Protein AF-0000000087553122 (afdb_homodimer)

Radius of gyration: 27.57 Å; Cα contacts (8 Å, |Δi|>4): 865; chains: 2; bounding box: 50×81×74 Å

Organism: NCBI:txid2305228

Sequence (628 aa):
MYGVQGKTFRRQYKKSLSGFKEWLQKPHAEDWILYPENCSCSLSLDEVALSQGELYTVLTSKKAKGRKGSIVAVIKGTQSETVIEQLLKIGKKLRKAVKEITLDMAGSMKLIAKRCFPDAIKVIDRFHVQKLAIEALQELRINYRWAAIELENRLLDEAKKNRTFIEIETFENADTRKQLLARSRYLLYKSRAKWTHSQIQRAEILFTEYPDLKKAYELSDELRKISNQKISKSIAMTKLAHWFREVETSGFKSFSILRKTIMNHYSDILNFFNRRSTNASAESFNAKIKNFRLQLRGV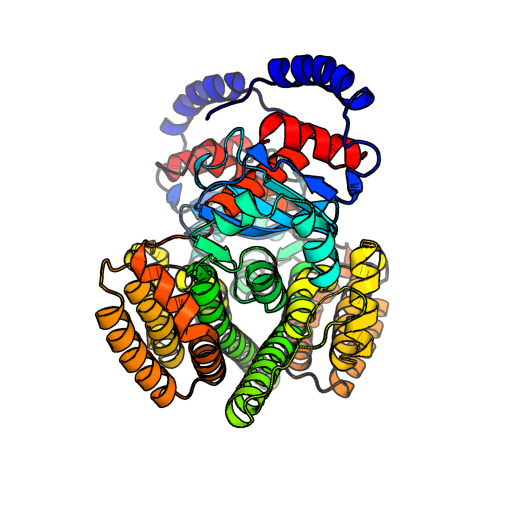KDKAFFIFRLAQLFAMYGVQGKTFRRQYKKSLSGFKEWLQKPHAEDWILYPENCSCSLSLDEVALSQGELYTVLTSKKAKGRKGSIVAVIKGTQSETVIEQLLKIGKKLRKAVKEITLDMAGSMKLIAKRCFPDAIKVIDRFHVQKLAIEALQELRINYRWAAIELENRLLDEAKKNRTFIEIETFENADTRKQLLARSRYLLYKSRAKWTHSQIQRAEILFTEYPDLKKAYELSDELRKISNQKISKSIAMTKLAHWFREVETSGFKSFSILRKTIMNHYSDILNFFNRRSTNASAESFNAKIKNFRLQLRGVKDKAFFIFRLAQLFA

Nearest PDB structures (foldseek):
  6xg8-assembly1_A  TM=5.349E-01  e=8.980E-03  Acetivibrio thermocellus ATCC 27405
  6xgx-assembly1_B  TM=2.534E-01  e=6.628E-03  Acetivibrio thermocellus ATCC 27405
  3d9p-assembly2_A  TM=2.919E-01  e=7.143E+00  Homo sapiens
  6xg8-assembly1_A  TM=5.349E-01  e=1.294E-02  Acetivibrio thermocellus ATCC 27405
  6xgx-assembly1_B  TM=2.533E-01  e=6.038E-03  Acetivibrio thermocellus ATCC 27405

Structure (mmCIF, N/CA/C/O backbone):
data_AF-0000000087553122-model_v1
#
loop_
_entity.id
_entity.type
_entity.pdbx_description
1 polymer 'DDE transposase'
#
loop_
_atom_site.group_PDB
_atom_site.id
_atom_site.type_symbol
_atom_site.label_atom_id
_atom_site.label_alt_id
_atom_site.label_comp_id
_atom_site.label_asym_id
_atom_site.label_entity_id
_atom_site.label_seq_id
_atom_site.pdbx_PDB_ins_code
_atom_site.Cartn_x
_atom_site.Cartn_y
_atom_site.Cartn_z
_atom_site.occupancy
_atom_site.B_iso_or_equiv
_atom_site.auth_seq_id
_atom_site.auth_comp_id
_atom_site.auth_asym_id
_atom_site.auth_atom_id
_atom_site.pdbx_PDB_model_num
ATOM 1 N N . MET A 1 1 ? -6.145 16 -21.859 1 23.69 1 MET A N 1
ATOM 2 C CA . MET A 1 1 ? -4.746 15.688 -22.141 1 23.69 1 MET A CA 1
ATOM 3 C C . MET A 1 1 ? -3.912 16.953 -22.266 1 23.69 1 MET A C 1
ATOM 5 O O . MET A 1 1 ? -3.799 17.516 -23.359 1 23.69 1 MET A O 1
ATOM 9 N N . TYR A 1 2 ? -3.988 17.859 -21.344 1 30.83 2 TYR A N 1
ATOM 10 C CA . TYR A 1 2 ? -3.295 19.125 -21.5 1 30.83 2 TYR A CA 1
ATOM 11 C C . TYR A 1 2 ? -1.789 18.922 -21.594 1 30.83 2 TYR A C 1
ATOM 13 O O . TYR A 1 2 ? -1.128 18.656 -20.594 1 30.83 2 TYR A O 1
ATOM 21 N N . GLY A 1 3 ? -1.332 18.312 -22.75 1 32.34 3 GLY A N 1
ATOM 22 C CA . GLY A 1 3 ? 0.014 18.062 -23.234 1 32.34 3 GLY A CA 1
ATOM 23 C C . GLY A 1 3 ? 0.891 19.312 -23.234 1 32.34 3 GLY A C 1
ATOM 24 O O . GLY A 1 3 ? 0.708 20.203 -24.062 1 32.34 3 GLY A O 1
ATOM 25 N N . VAL A 1 4 ? 1.287 19.859 -22.172 1 39.81 4 VAL A N 1
ATOM 26 C CA . VAL A 1 4 ? 2.318 20.859 -22.391 1 39.81 4 VAL A CA 1
ATOM 27 C C . VAL A 1 4 ? 3.395 20.312 -23.312 1 39.81 4 VAL A C 1
ATOM 29 O O . VAL A 1 4 ? 3.912 19.219 -23.109 1 39.81 4 VAL A O 1
ATOM 32 N N . GLN A 1 5 ? 3.506 20.688 -24.578 1 41.62 5 GLN A N 1
ATOM 33 C CA . GLN A 1 5 ? 4.375 20.328 -25.688 1 41.62 5 GLN A CA 1
ATOM 34 C C . GLN A 1 5 ? 5.844 20.344 -25.266 1 41.62 5 GLN A C 1
ATOM 36 O O . GLN A 1 5 ? 6.27 21.234 -24.531 1 41.62 5 GLN A O 1
ATOM 41 N N . GLY A 1 6 ? 6.57 19.375 -25.469 1 38.53 6 GLY A N 1
ATOM 42 C CA . GLY A 1 6 ? 7.996 19.188 -25.234 1 38.53 6 GLY A CA 1
ATOM 43 C C . GLY A 1 6 ? 8.82 20.406 -25.641 1 38.53 6 GLY A C 1
ATOM 44 O O . GLY A 1 6 ? 9.875 20.656 -25.047 1 38.53 6 GLY A O 1
ATOM 45 N N . LYS A 1 7 ? 8.469 20.984 -26.781 1 43.16 7 LYS A N 1
ATOM 46 C CA . LYS A 1 7 ? 9.164 22.156 -27.281 1 43.16 7 LYS A CA 1
ATOM 47 C C . LYS A 1 7 ? 8.984 23.344 -26.344 1 43.16 7 LYS A C 1
ATOM 49 O O . LYS A 1 7 ? 9.906 24.156 -26.172 1 43.16 7 LYS A O 1
ATOM 54 N N . THR A 1 8 ? 7.895 23.516 -25.891 1 43.78 8 THR A N 1
ATOM 55 C CA . THR A 1 8 ? 7.645 24.578 -24.922 1 43.78 8 THR A CA 1
ATOM 56 C C . THR A 1 8 ? 8.469 24.359 -23.656 1 43.78 8 THR A C 1
ATOM 58 O O . THR A 1 8 ? 8.844 25.328 -22.984 1 43.78 8 THR A O 1
ATOM 61 N N . PHE A 1 9 ? 8.758 23.109 -23.359 1 45.56 9 PHE A N 1
ATOM 62 C CA . PHE A 1 9 ? 9.586 22.797 -22.203 1 45.56 9 PHE A CA 1
ATOM 63 C C . PHE A 1 9 ? 11.039 23.156 -22.469 1 45.56 9 PHE A C 1
ATOM 65 O O . PHE A 1 9 ? 11.703 23.719 -21.594 1 45.56 9 PHE A O 1
ATOM 72 N N . ARG A 1 10 ? 11.492 22.828 -23.703 1 47.16 10 ARG A N 1
ATOM 73 C CA . ARG A 1 10 ? 12.867 23.156 -24.047 1 47.16 10 ARG A CA 1
ATOM 74 C C . ARG A 1 10 ? 13.062 24.672 -24.125 1 47.16 10 ARG A C 1
ATOM 76 O O . ARG A 1 10 ? 14.086 25.188 -23.688 1 47.16 10 ARG A O 1
ATOM 83 N N . ARG A 1 11 ? 12.25 25.328 -24.766 1 45.81 11 ARG A N 1
ATOM 84 C CA . ARG A 1 11 ? 12.328 26.781 -24.875 1 45.81 11 ARG A CA 1
ATOM 85 C C . ARG A 1 11 ? 12.203 27.438 -23.5 1 45.81 11 ARG A C 1
ATOM 87 O O . ARG A 1 11 ? 12.898 28.422 -23.219 1 45.81 11 ARG A O 1
ATOM 94 N N . GLN A 1 12 ? 11.367 26.875 -22.719 1 48.31 12 GLN A N 1
ATOM 95 C CA . GLN A 1 12 ? 11.234 27.344 -21.344 1 48.31 12 GLN A CA 1
ATOM 96 C C . GLN A 1 12 ? 12.477 26.984 -20.531 1 48.31 12 GLN A C 1
ATOM 98 O O . GLN A 1 12 ? 12.859 27.734 -19.625 1 48.31 12 GLN A O 1
ATOM 103 N N . TYR A 1 13 ? 13.055 25.906 -20.953 1 52.72 13 TYR A N 1
ATOM 104 C CA . TYR A 1 13 ? 14.305 25.531 -20.281 1 52.72 13 TYR A CA 1
ATOM 105 C C . TYR A 1 13 ? 15.367 26.609 -20.5 1 52.72 13 TYR A C 1
ATOM 107 O O . TYR A 1 13 ? 16.062 27 -19.562 1 52.72 13 TYR A O 1
ATOM 115 N N . LYS A 1 14 ? 15.469 27.062 -21.688 1 47.19 14 LYS A N 1
ATOM 116 C CA . LYS A 1 14 ? 16.5 28.047 -22 1 47.19 14 LYS A CA 1
ATOM 117 C C . LYS A 1 14 ? 16.219 29.375 -21.312 1 47.19 14 LYS A C 1
ATOM 119 O O . LYS A 1 14 ? 17.109 29.984 -20.734 1 47.19 14 LYS A O 1
ATOM 124 N N . LYS A 1 15 ? 15.07 29.875 -21.562 1 49.66 15 LYS A N 1
ATOM 125 C CA . LYS A 1 15 ? 14.68 31.125 -20.938 1 49.66 15 LYS A CA 1
ATOM 126 C C . LYS A 1 15 ? 14.742 31.016 -19.406 1 49.66 15 LYS A C 1
ATOM 128 O O . LYS A 1 15 ? 15.094 31.984 -18.719 1 49.66 15 LYS A O 1
ATOM 133 N N . SER A 1 16 ? 14.336 29.844 -18.891 1 56.38 16 SER A N 1
ATOM 134 C CA . SER A 1 16 ? 14.328 29.516 -17.453 1 56.38 16 SER A CA 1
ATOM 135 C C . SER A 1 16 ? 15.734 29.531 -16.875 1 56.38 16 SER A C 1
ATOM 137 O O . SER A 1 16 ? 15.945 29.938 -15.734 1 56.38 16 SER A O 1
ATOM 139 N N . LEU A 1 17 ? 16.641 29.141 -17.734 1 59.5 17 LEU A N 1
ATOM 140 C CA . LEU A 1 17 ? 18.031 29.188 -17.281 1 59.5 17 LEU A CA 1
ATOM 141 C C . LEU A 1 17 ? 18.453 30.625 -16.984 1 59.5 17 LEU A C 1
ATOM 143 O O . LEU A 1 17 ? 19.188 30.875 -16.016 1 59.5 17 LEU A O 1
ATOM 147 N N . SER A 1 18 ? 18 31.547 -17.781 1 62.12 18 SER A N 1
ATOM 148 C CA . SER A 1 18 ? 18.469 32.938 -17.625 1 62.12 18 SER A CA 1
ATOM 149 C C . SER A 1 18 ? 17.953 33.531 -16.328 1 62.12 18 SER A C 1
ATOM 151 O O . SER A 1 18 ? 18.703 34.188 -15.594 1 62.12 18 SER A O 1
ATOM 153 N N . GLY A 1 19 ? 16.797 33.281 -15.789 1 81.31 19 GLY A N 1
ATOM 154 C CA . GLY A 1 19 ? 16.266 33.906 -14.594 1 81.31 19 GLY A CA 1
ATOM 155 C C . GLY A 1 19 ? 16.766 33.281 -13.305 1 81.31 19 GLY A C 1
ATOM 156 O O . GLY A 1 19 ? 16.719 33.906 -12.242 1 81.31 19 GLY A O 1
ATOM 157 N N . PHE A 1 20 ? 17.422 32.219 -13.43 1 87.94 20 PHE A N 1
ATOM 158 C CA . PHE A 1 20 ? 17.891 31.5 -12.25 1 87.94 20 PHE A CA 1
ATOM 159 C C . PHE A 1 20 ? 19.094 32.188 -11.633 1 87.94 20 PHE A C 1
ATOM 161 O O . PHE A 1 20 ? 19.188 32.312 -10.406 1 87.94 20 PHE A O 1
ATOM 168 N N . LYS A 1 21 ? 19.891 32.719 -12.516 1 85.81 21 LYS A N 1
ATOM 169 C CA . LYS A 1 21 ? 21.109 33.344 -12.039 1 85.81 21 LYS A CA 1
ATOM 170 C C . LYS A 1 21 ? 20.797 34.656 -11.281 1 85.81 21 LYS A C 1
ATOM 172 O O . LYS A 1 21 ? 21.453 34.969 -10.297 1 85.81 21 LYS A O 1
ATOM 177 N N . GLU A 1 22 ? 19.75 35.281 -11.656 1 89 22 GLU A N 1
ATOM 178 C CA . GLU A 1 22 ? 19.406 36.594 -11.062 1 89 22 GLU A CA 1
ATOM 179 C C . GLU A 1 22 ? 18.281 36.438 -10.031 1 89 22 GLU A C 1
ATOM 181 O O . GLU A 1 22 ? 17.797 37.406 -9.484 1 89 22 GLU A O 1
ATOM 186 N N . TRP A 1 23 ? 18.047 35.188 -9.727 1 90.81 23 TRP A N 1
ATOM 187 C CA . TRP A 1 23 ? 16.938 34.938 -8.812 1 90.81 23 TRP A CA 1
ATOM 188 C C . TRP A 1 23 ? 17.281 35.375 -7.395 1 90.81 23 TRP A C 1
ATOM 190 O O . TRP A 1 23 ? 18.25 34.875 -6.809 1 90.81 23 TRP A O 1
ATOM 200 N N . LEU A 1 24 ? 16.531 36.344 -6.875 1 89.81 24 LEU A N 1
ATOM 201 C CA . LEU A 1 24 ? 16.812 36.969 -5.598 1 89.81 24 LEU A CA 1
ATOM 202 C C . LEU A 1 24 ? 16.875 35.969 -4.473 1 89.81 24 LEU A C 1
ATOM 204 O O . LEU A 1 24 ? 17.625 36.125 -3.514 1 89.81 24 LEU A O 1
ATOM 208 N N . GLN A 1 25 ? 16.141 34.844 -4.578 1 93.44 25 GLN A N 1
ATOM 209 C CA . GLN A 1 25 ? 16.047 33.906 -3.473 1 93.44 25 GLN A CA 1
ATOM 210 C C . GLN A 1 25 ? 17.031 32.75 -3.648 1 93.44 25 GLN A C 1
ATOM 212 O O . GLN A 1 25 ? 17.047 31.828 -2.85 1 93.44 25 GLN A O 1
ATOM 217 N N . LYS A 1 26 ? 17.875 32.781 -4.609 1 92.06 26 LYS A N 1
ATOM 218 C CA . LYS A 1 26 ? 18.781 31.703 -4.988 1 92.06 26 LYS A CA 1
ATOM 219 C C . LYS A 1 26 ? 19.672 31.297 -3.816 1 92.06 26 LYS A C 1
ATOM 221 O O . LYS A 1 26 ? 19.797 30.109 -3.518 1 92.06 26 LYS A O 1
ATOM 226 N N . PRO A 1 27 ? 20.188 32.25 -3.045 1 92.19 27 PRO A N 1
ATOM 227 C CA . PRO A 1 27 ? 21.156 31.875 -2.002 1 92.19 27 PRO A CA 1
ATOM 228 C C . PRO A 1 27 ? 20.531 30.984 -0.931 1 92.19 27 PRO A C 1
ATOM 230 O O . PRO A 1 27 ? 21.234 30.172 -0.313 1 92.19 27 PRO A O 1
ATOM 233 N N . HIS A 1 28 ? 19.219 31.141 -0.737 1 93.56 28 HIS A N 1
ATOM 234 C CA . HIS A 1 28 ? 18.594 30.375 0.333 1 93.56 28 HIS A CA 1
ATOM 235 C C . HIS A 1 28 ? 17.5 29.469 -0.209 1 93.56 28 HIS A C 1
ATOM 237 O O . HIS A 1 28 ? 16.688 28.922 0.558 1 93.56 28 HIS A O 1
ATOM 243 N N . ALA A 1 29 ? 17.469 29.281 -1.485 1 92.44 29 ALA A N 1
ATOM 244 C CA . ALA A 1 29 ? 16.359 28.609 -2.15 1 92.44 29 ALA A CA 1
ATOM 245 C C . ALA A 1 29 ? 16.266 27.141 -1.714 1 92.44 29 ALA A C 1
ATOM 247 O O . ALA A 1 29 ? 15.164 26.578 -1.643 1 92.44 29 ALA A O 1
ATOM 248 N N . GLU A 1 30 ? 17.328 26.578 -1.4 1 90.69 30 GLU A N 1
ATOM 249 C CA . GLU A 1 30 ? 17.328 25.188 -0.973 1 90.69 30 GLU A CA 1
ATOM 250 C C . GLU A 1 30 ? 16.703 25.031 0.415 1 90.69 30 GLU A C 1
ATOM 252 O O . GLU A 1 30 ? 16.188 23.969 0.757 1 90.69 30 GLU A O 1
ATOM 257 N N . ASP A 1 31 ? 16.734 26.125 1.114 1 94.62 31 ASP A N 1
ATOM 258 C CA . ASP A 1 31 ? 16.266 26.078 2.492 1 94.62 31 ASP A CA 1
ATOM 259 C C . ASP A 1 31 ? 14.836 26.609 2.598 1 94.62 31 ASP A C 1
ATOM 261 O O . ASP A 1 31 ? 13.984 26.016 3.256 1 94.62 31 ASP A O 1
ATOM 265 N N . TRP A 1 32 ? 14.703 27.766 1.961 1 96.44 32 TRP A N 1
ATOM 266 C CA . TRP A 1 32 ? 13.352 28.312 1.984 1 96.44 32 TRP A CA 1
ATOM 267 C C . TRP A 1 32 ? 13.156 29.312 0.853 1 96.44 32 TRP A C 1
ATOM 269 O O . TRP A 1 32 ? 14.109 29.953 0.401 1 96.44 32 TRP A O 1
ATOM 279 N N . ILE A 1 33 ? 11.945 29.438 0.37 1 96.31 33 ILE A N 1
ATOM 280 C CA . ILE A 1 33 ? 11.523 30.5 -0.518 1 96.31 33 ILE A CA 1
ATOM 281 C C . ILE A 1 33 ? 10.172 31.062 -0.054 1 96.31 33 ILE A C 1
ATOM 283 O O . ILE A 1 33 ? 9.352 30.328 0.501 1 96.31 33 ILE A O 1
ATOM 287 N N . LEU A 1 34 ? 9.984 32.375 -0.263 1 97.25 34 LEU A N 1
ATOM 288 C CA . LEU A 1 34 ? 8.773 33.062 0.17 1 97.25 34 LEU A CA 1
ATOM 289 C C . LEU A 1 34 ? 8.211 33.938 -0.95 1 97.25 34 LEU A C 1
ATOM 291 O O . LEU A 1 34 ? 8.961 34.594 -1.669 1 97.25 34 LEU A O 1
ATOM 295 N N . TYR A 1 35 ? 6.945 33.906 -1.071 1 96.69 35 TYR A N 1
ATOM 296 C CA . TYR A 1 35 ? 6.188 34.781 -1.941 1 96.69 35 TYR A CA 1
ATOM 297 C C . TYR A 1 35 ? 4.992 35.375 -1.205 1 96.69 35 TYR A C 1
ATOM 299 O O . TYR A 1 35 ? 3.844 35.031 -1.497 1 96.69 35 TYR A O 1
ATOM 307 N N . PRO A 1 36 ? 5.27 36.344 -0.375 1 96.75 36 PRO A N 1
ATOM 308 C CA . PRO A 1 36 ? 4.238 36.906 0.491 1 96.75 36 PRO A CA 1
ATOM 309 C C . PRO A 1 36 ? 3.082 37.531 -0.296 1 96.75 36 PRO A C 1
ATOM 311 O O . PRO A 1 36 ? 1.955 37.594 0.204 1 96.75 36 PRO A O 1
ATOM 314 N N . GLU A 1 37 ? 3.344 37.938 -1.473 1 94.75 3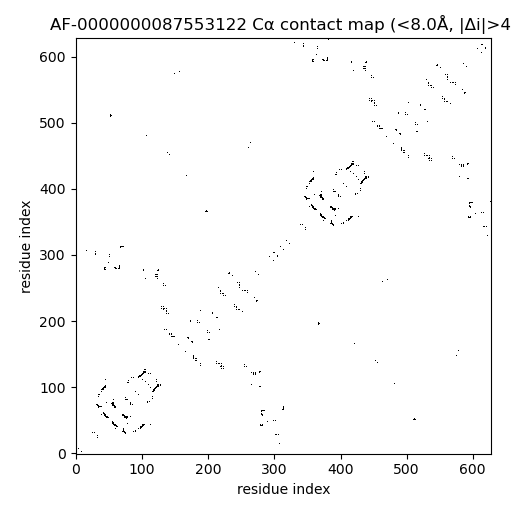7 GLU A N 1
ATOM 315 C CA . GLU A 1 37 ? 2.316 38.562 -2.297 1 94.75 37 GLU A CA 1
ATOM 316 C C . GLU A 1 37 ? 1.199 37.594 -2.633 1 94.75 37 GLU A C 1
ATOM 318 O O . GLU A 1 37 ? 0.096 38 -3.002 1 94.75 37 GLU A O 1
ATOM 323 N N . ASN A 1 38 ? 1.491 36.312 -2.49 1 95.5 38 ASN A N 1
ATOM 324 C CA . ASN A 1 38 ? 0.505 35.281 -2.814 1 95.5 38 ASN A CA 1
ATOM 325 C C . ASN A 1 38 ? -0.35 34.906 -1.603 1 95.5 38 ASN A C 1
ATOM 327 O O . ASN A 1 38 ? -1.275 34.125 -1.707 1 95.5 38 ASN A O 1
ATOM 331 N N . CYS A 1 39 ? -0.111 35.5 -0.518 1 95.88 39 CYS A N 1
ATOM 332 C CA . CYS A 1 39 ? -0.867 35.219 0.698 1 95.88 39 CYS A CA 1
ATOM 333 C C . CYS A 1 39 ? -2.316 35.656 0.556 1 95.88 39 CYS A C 1
ATOM 335 O O . CYS A 1 39 ? -2.582 36.812 0.217 1 95.88 39 CYS A O 1
ATOM 337 N N . SER A 1 40 ? -3.221 34.781 0.751 1 95.12 40 SER A N 1
ATOM 338 C CA . SER A 1 40 ? -4.648 35.094 0.686 1 95.12 40 SER A CA 1
ATOM 339 C C . SER A 1 40 ? -5.336 34.781 2.016 1 95.12 40 SER A C 1
ATOM 341 O O . SER A 1 40 ? -4.68 34.406 2.992 1 95.12 40 SER A O 1
ATOM 343 N N . CYS A 1 41 ? -6.664 34.938 2.01 1 96.25 41 CYS A N 1
ATOM 344 C CA . CYS A 1 41 ? -7.445 34.719 3.225 1 96.25 41 CYS A CA 1
ATOM 345 C C . CYS A 1 41 ? -7.582 33.25 3.539 1 96.25 41 CYS A C 1
ATOM 347 O O . CYS A 1 41 ? -7.918 32.875 4.664 1 96.25 41 CYS A O 1
ATOM 349 N N . SER A 1 42 ? -7.34 32.438 2.535 1 96.56 42 SER A N 1
ATOM 350 C CA . SER A 1 42 ? -7.441 30.984 2.699 1 96.56 42 SER A CA 1
ATOM 351 C C . SER A 1 42 ? -6.16 30.281 2.26 1 96.56 42 SER A C 1
ATOM 353 O O . SER A 1 42 ? -5.797 30.328 1.082 1 96.56 42 SER A O 1
ATOM 355 N N . LEU A 1 43 ? -5.512 29.578 3.215 1 97.19 43 LEU A N 1
ATOM 356 C CA . LEU A 1 43 ? -4.234 28.938 2.941 1 97.19 43 LEU A CA 1
ATOM 357 C C . LEU A 1 43 ? -4.301 27.438 3.254 1 97.19 43 LEU A C 1
ATOM 359 O O . LEU A 1 43 ? -5.223 26.984 3.936 1 97.19 43 LEU A O 1
ATOM 363 N N . SER A 1 44 ? -3.387 26.703 2.656 1 96.75 44 SER A N 1
ATOM 364 C CA . SER A 1 44 ? -3.191 25.281 2.947 1 96.75 44 SER A CA 1
ATOM 365 C C . SER A 1 44 ? -1.756 25 3.375 1 96.75 44 SER A C 1
ATOM 367 O O . SER A 1 44 ? -0.809 25.453 2.732 1 96.75 44 SER A O 1
ATOM 369 N N . LEU A 1 45 ? -1.637 24.359 4.449 1 96.69 45 LEU A N 1
ATOM 370 C CA . LEU A 1 45 ? -0.346 23.938 4.988 1 96.69 45 LEU A CA 1
ATOM 371 C C . LEU A 1 45 ? -0.167 22.438 4.867 1 96.69 45 LEU A C 1
ATOM 373 O O . LEU A 1 45 ? -1.012 21.672 5.332 1 96.69 45 LEU A O 1
ATOM 377 N N . ASP A 1 46 ? 0.919 21.953 4.207 1 95.06 46 ASP A N 1
ATOM 378 C CA . ASP A 1 46 ? 1.128 20.516 3.994 1 95.06 46 ASP A CA 1
ATOM 379 C C . ASP A 1 46 ? 2.617 20.188 3.914 1 95.06 46 ASP A C 1
ATOM 381 O O . ASP A 1 46 ? 3.455 21.094 3.848 1 95.06 46 ASP A O 1
ATOM 385 N N . GLU A 1 47 ? 2.887 18.969 4.023 1 93.38 47 GLU A N 1
ATOM 386 C CA . GLU A 1 47 ? 4.238 18.438 3.83 1 93.38 47 GLU A CA 1
ATOM 387 C C . GLU A 1 47 ? 4.379 17.75 2.475 1 93.38 47 GLU A C 1
ATOM 389 O O . GLU A 1 47 ? 3.453 17.078 2.016 1 93.38 47 GLU A O 1
ATOM 394 N N . VAL A 1 48 ? 5.551 17.984 1.856 1 90.19 48 VAL A N 1
ATOM 395 C CA . VAL A 1 48 ? 5.789 17.359 0.562 1 90.19 48 VAL A CA 1
ATOM 396 C C . VAL A 1 48 ? 7.215 16.828 0.503 1 90.19 48 VAL A C 1
ATOM 398 O O . VAL A 1 48 ? 8.125 17.391 1.111 1 90.19 48 VAL A O 1
ATOM 401 N N . ALA A 1 49 ? 7.289 15.719 -0.18 1 86.31 49 ALA A N 1
ATOM 402 C CA . ALA A 1 49 ? 8.625 15.211 -0.49 1 86.31 49 ALA A CA 1
ATOM 403 C C . ALA A 1 49 ? 9.125 15.773 -1.818 1 86.31 49 ALA A C 1
ATOM 405 O O . ALA A 1 49 ? 8.602 15.438 -2.879 1 86.31 49 ALA A O 1
ATOM 406 N N . LEU A 1 50 ? 10.078 16.578 -1.834 1 81.5 50 LEU A N 1
ATOM 407 C CA . LEU A 1 50 ? 10.547 17.25 -3.049 1 81.5 50 LEU A CA 1
ATOM 408 C C . LEU A 1 50 ? 11.562 16.375 -3.785 1 81.5 50 LEU A C 1
ATOM 410 O O . LEU A 1 50 ? 11.562 16.328 -5.016 1 81.5 50 LEU A O 1
ATOM 414 N N . SER A 1 51 ? 12.492 15.781 -2.998 1 73.19 51 SER A N 1
ATOM 415 C CA . SER A 1 51 ? 13.547 15 -3.639 1 73.19 51 SER A CA 1
ATOM 416 C C . SER A 1 51 ? 14.031 13.867 -2.736 1 73.19 51 SER A C 1
ATOM 418 O O . SER A 1 51 ? 14.375 14.102 -1.574 1 73.19 51 SER A O 1
ATOM 420 N N . GLN A 1 52 ? 14.102 12.773 -3.32 1 75.19 52 GLN A N 1
ATOM 421 C CA . GLN A 1 52 ? 14.719 11.602 -2.697 1 75.19 52 GLN A CA 1
ATOM 422 C C . GLN A 1 52 ? 14.266 11.453 -1.247 1 75.19 52 GLN A C 1
ATOM 424 O O . GLN A 1 52 ? 15.086 11.242 -0.354 1 75.19 52 GLN A O 1
ATOM 429 N N . GLY A 1 53 ? 13.078 11.891 -0.917 1 77.06 53 GLY A N 1
ATOM 430 C CA . GLY A 1 53 ? 12.516 11.625 0.398 1 77.06 53 GLY A CA 1
ATOM 431 C C . GLY A 1 53 ? 12.656 12.797 1.353 1 77.06 53 GLY A C 1
ATOM 432 O O . GLY A 1 53 ? 12.156 12.75 2.479 1 77.06 53 GLY A O 1
ATOM 433 N N . GLU A 1 54 ? 13.305 13.828 0.915 1 86.12 54 GLU A N 1
ATOM 434 C CA . GLU A 1 54 ? 13.414 15.016 1.763 1 86.12 54 GLU A CA 1
ATOM 435 C C . GLU A 1 54 ? 12.078 15.75 1.853 1 86.12 54 GLU A C 1
ATOM 437 O O . GLU A 1 54 ? 11.461 16.062 0.831 1 86.12 54 GLU A O 1
ATOM 442 N N . LEU A 1 55 ? 11.766 16.062 3.082 1 91.62 55 LEU A N 1
ATOM 443 C CA . LEU A 1 55 ? 10.453 16.656 3.299 1 91.62 55 LEU A CA 1
ATOM 444 C C . LEU A 1 55 ? 10.562 18.188 3.373 1 91.62 55 LEU A C 1
ATOM 446 O O . LEU A 1 55 ? 11.547 18.719 3.898 1 91.62 55 LEU A O 1
ATOM 450 N N . TYR A 1 56 ? 9.633 18.844 2.768 1 93.88 56 TYR A N 1
ATOM 451 C CA . TYR A 1 56 ? 9.445 20.281 2.846 1 93.88 56 TYR A CA 1
ATOM 452 C C . TYR A 1 56 ? 8.055 20.625 3.367 1 93.88 56 TYR A C 1
ATOM 454 O O . TYR A 1 56 ? 7.105 19.875 3.158 1 93.88 56 TYR A O 1
ATOM 462 N N . THR A 1 57 ? 7.977 21.703 4.086 1 96.25 57 THR A N 1
ATOM 463 C CA . THR A 1 57 ? 6.691 22.297 4.438 1 96.25 57 THR A CA 1
ATOM 464 C C . THR A 1 57 ? 6.277 23.344 3.406 1 96.25 57 THR A C 1
ATOM 466 O O . THR A 1 57 ? 7.055 24.234 3.082 1 96.25 57 THR A O 1
ATOM 469 N N . VAL A 1 58 ? 5.094 23.188 2.904 1 95.25 58 VAL A N 1
ATOM 470 C CA . VAL A 1 58 ? 4.648 24.094 1.846 1 95.25 58 VAL A CA 1
ATOM 471 C C . VAL A 1 58 ? 3.377 24.812 2.281 1 95.25 58 VAL A C 1
ATOM 473 O O . VAL A 1 58 ? 2.479 24.203 2.865 1 95.25 58 VAL A O 1
ATOM 476 N N . LEU A 1 59 ? 3.352 26.031 2.088 1 96.75 59 LEU A N 1
ATOM 477 C CA . LEU A 1 59 ? 2.188 26.891 2.277 1 96.75 59 LEU A CA 1
ATOM 478 C C . LEU A 1 59 ? 1.647 27.375 0.938 1 96.75 59 LEU A C 1
ATOM 480 O O . LEU A 1 59 ? 2.369 28.016 0.169 1 96.75 59 LEU A O 1
ATOM 484 N N . THR A 1 60 ? 0.372 27.094 0.64 1 95.62 60 THR A N 1
ATOM 485 C CA . THR A 1 60 ? -0.2 27.453 -0.654 1 95.62 60 THR A CA 1
ATOM 486 C C . THR A 1 60 ? -1.476 28.266 -0.474 1 95.62 60 THR A C 1
ATOM 488 O O . THR A 1 60 ? -2.205 28.078 0.502 1 95.62 60 THR A O 1
ATOM 491 N N . SER A 1 61 ? -1.689 29.141 -1.407 1 95.06 61 SER A N 1
ATOM 492 C CA . SER A 1 61 ? -2.9 29.953 -1.441 1 95.06 61 SER A CA 1
ATOM 493 C C . SER A 1 61 ? -4.031 29.234 -2.17 1 95.06 61 SER A C 1
ATOM 495 O O . SER A 1 61 ? -3.854 28.781 -3.301 1 95.06 61 SER A O 1
ATOM 497 N N . LYS A 1 62 ? -5.152 29.125 -1.567 1 92.62 62 LYS A N 1
ATOM 498 C CA . LYS A 1 62 ? -6.289 28.438 -2.176 1 92.62 62 LYS A CA 1
ATOM 499 C C . LYS A 1 62 ? -6.91 29.281 -3.287 1 92.62 62 LYS A C 1
ATOM 501 O O . LYS A 1 62 ? -7.594 28.75 -4.164 1 92.62 62 LYS A O 1
ATOM 506 N N . LYS A 1 63 ? -6.66 30.562 -3.252 1 89.12 63 LYS A N 1
ATOM 507 C CA . LYS A 1 63 ? -7.215 31.484 -4.238 1 89.12 63 LYS A CA 1
ATOM 508 C C . LYS A 1 63 ? -6.73 31.141 -5.645 1 89.12 63 LYS A C 1
ATOM 510 O O . LYS A 1 63 ? -7.484 31.25 -6.613 1 89.12 63 LYS A O 1
ATOM 515 N N . ALA A 1 64 ? -5.527 30.672 -5.75 1 85.81 64 ALA A N 1
ATOM 516 C CA . ALA A 1 64 ? -4.906 30.438 -7.047 1 85.81 64 ALA A CA 1
ATOM 517 C C . ALA A 1 64 ? -5.277 29.062 -7.594 1 85.81 64 ALA A C 1
ATOM 519 O O . ALA A 1 64 ? -4.996 28.75 -8.758 1 85.81 64 ALA A O 1
ATOM 520 N N . LYS A 1 65 ? -5.855 28.188 -6.824 1 78.69 65 LYS A N 1
ATOM 521 C CA . LYS A 1 65 ? -6.363 26.875 -7.215 1 78.69 65 LYS A CA 1
ATOM 522 C C . LYS A 1 65 ? -5.277 26.047 -7.887 1 78.69 65 LYS A C 1
ATOM 524 O O . LYS A 1 65 ? -5.52 25.422 -8.93 1 78.69 65 LYS A O 1
ATOM 529 N N . GLY A 1 66 ? -4.098 26.203 -7.414 1 77.88 66 GLY A N 1
ATOM 530 C CA . GLY A 1 66 ? -3.012 25.375 -7.906 1 77.88 66 GLY A CA 1
ATOM 531 C C . GLY A 1 66 ? -2.336 25.938 -9.141 1 77.88 66 GLY A C 1
ATOM 532 O O . GLY A 1 66 ? -1.507 25.266 -9.758 1 77.88 66 GLY A O 1
ATOM 533 N N . ARG A 1 67 ? -2.654 27.109 -9.484 1 83 67 ARG A N 1
ATOM 534 C CA . ARG A 1 67 ? -2.053 27.781 -10.633 1 83 67 ARG A CA 1
ATOM 535 C C . ARG A 1 67 ? -1.019 28.812 -10.188 1 83 67 ARG A C 1
ATOM 537 O O . ARG A 1 67 ? -0.513 28.734 -9.062 1 83 67 ARG A O 1
ATOM 544 N N . LYS A 1 68 ? -0.646 29.578 -11.125 1 86.69 68 LYS A N 1
ATOM 545 C CA . LYS A 1 68 ? 0.31 30.625 -10.797 1 86.69 68 LYS A CA 1
ATOM 546 C C . LYS A 1 68 ? -0.187 31.484 -9.625 1 86.69 68 LYS A C 1
ATOM 548 O O . LYS A 1 68 ? -1.362 31.844 -9.578 1 86.69 68 LYS A O 1
ATOM 553 N N . GLY A 1 69 ? 0.688 31.672 -8.633 1 90.75 69 GLY A N 1
ATOM 554 C CA . GLY A 1 69 ? 0.321 32.438 -7.449 1 90.75 69 GLY A CA 1
ATOM 555 C C . GLY A 1 69 ? -0.053 31.562 -6.266 1 90.75 69 GLY A C 1
ATOM 556 O O . GLY A 1 69 ? -0.443 32.062 -5.211 1 90.75 69 GLY A O 1
ATOM 557 N N . SER A 1 70 ? 0.141 30.281 -6.43 1 91.81 70 SER A N 1
ATOM 558 C CA . SER A 1 70 ? -0.295 29.359 -5.395 1 91.81 70 SER A CA 1
ATOM 559 C C . SER A 1 70 ? 0.744 29.234 -4.281 1 91.81 70 SER A C 1
ATOM 561 O O . SER A 1 70 ? 0.393 29.062 -3.113 1 91.81 70 SER A O 1
ATOM 563 N N . ILE A 1 71 ? 2.018 29.391 -4.609 1 94.44 71 ILE A N 1
ATOM 564 C CA . ILE A 1 71 ? 3.066 29.156 -3.625 1 94.44 71 ILE A CA 1
ATOM 565 C C . ILE A 1 71 ? 3.252 30.406 -2.76 1 94.44 71 ILE A C 1
ATOM 567 O O . ILE A 1 71 ? 3.547 31.484 -3.273 1 94.44 71 ILE A O 1
ATOM 571 N N . VAL A 1 72 ? 3.066 30.234 -1.511 1 96.81 72 VAL A N 1
ATOM 572 C CA . VAL A 1 72 ? 3.379 31.297 -0.555 1 96.81 72 VAL A CA 1
ATOM 573 C C . VAL A 1 72 ? 4.742 31.031 0.082 1 96.81 72 VAL A C 1
ATOM 575 O O . VAL A 1 72 ? 5.535 31.953 0.269 1 96.81 72 VAL A O 1
ATOM 578 N N . ALA A 1 73 ? 4.996 29.766 0.338 1 96.94 73 ALA A N 1
ATOM 579 C CA . ALA A 1 73 ? 6.27 29.422 0.96 1 96.94 73 ALA A CA 1
ATOM 580 C C . ALA A 1 73 ? 6.613 27.953 0.709 1 96.94 73 ALA A C 1
ATOM 582 O O . ALA A 1 73 ? 5.727 27.094 0.645 1 96.94 73 ALA A O 1
ATOM 583 N N . VAL A 1 74 ? 7.832 27.641 0.551 1 95.44 74 VAL A N 1
ATOM 584 C CA . VAL A 1 74 ? 8.438 26.312 0.555 1 95.44 74 VAL A CA 1
ATOM 585 C C . VAL A 1 74 ? 9.633 26.297 1.499 1 95.44 74 VAL A C 1
ATOM 587 O O . VAL A 1 74 ? 10.625 27 1.274 1 95.44 74 VAL A O 1
ATOM 590 N N . ILE A 1 75 ? 9.516 25.5 2.508 1 96.81 75 ILE A N 1
ATOM 591 C CA . ILE A 1 75 ? 10.531 25.516 3.555 1 96.81 75 ILE A CA 1
ATOM 592 C C . ILE A 1 75 ? 11.055 24.109 3.801 1 96.81 75 ILE A C 1
ATOM 594 O O . ILE A 1 75 ? 10.266 23.172 3.98 1 96.81 75 ILE A O 1
ATOM 598 N N . LYS A 1 76 ? 12.367 24 3.873 1 94.81 76 LYS A N 1
ATOM 599 C CA . LYS A 1 76 ? 12.992 22.703 4.082 1 94.81 76 LYS A CA 1
ATOM 600 C C . LYS A 1 76 ? 12.703 22.172 5.484 1 94.81 76 LYS A C 1
ATOM 602 O O . LYS A 1 76 ? 12.875 22.891 6.469 1 94.81 76 LYS A O 1
ATOM 607 N N . GLY A 1 77 ? 12.242 20.922 5.492 1 93 77 GLY A N 1
ATOM 608 C CA . GLY A 1 77 ? 12.023 20.281 6.777 1 93 77 GLY A CA 1
ATOM 609 C C . GLY A 1 77 ? 10.602 20.438 7.289 1 93 77 GLY A C 1
ATOM 610 O O . GLY A 1 77 ? 9.758 21.047 6.625 1 93 77 GLY A O 1
ATOM 611 N N . THR A 1 78 ? 10.375 19.828 8.484 1 93.31 78 THR A N 1
ATOM 612 C CA . THR A 1 78 ? 9.039 19.828 9.062 1 93.31 78 THR A CA 1
ATOM 613 C C . THR A 1 78 ? 9.078 20.281 10.523 1 93.31 78 THR A C 1
ATOM 615 O O . THR A 1 78 ? 8.055 20.312 11.203 1 93.31 78 THR A O 1
ATOM 618 N N . GLN A 1 79 ? 10.266 20.672 10.922 1 93.12 79 GLN A N 1
ATOM 619 C CA . GLN A 1 79 ? 10.406 21.156 12.289 1 93.12 79 GLN A CA 1
ATOM 620 C C . GLN A 1 79 ? 9.688 22.5 12.477 1 93.12 79 GLN A C 1
ATOM 622 O O . GLN A 1 79 ? 9.969 23.469 11.766 1 93.12 79 GLN A O 1
ATOM 627 N N . SER A 1 80 ? 8.852 22.547 13.516 1 93.81 80 SER A N 1
ATOM 628 C CA . SER A 1 80 ? 7.98 23.703 13.703 1 93.81 80 SER A CA 1
ATOM 629 C C . SER A 1 80 ? 8.797 24.969 13.891 1 93.81 80 SER A C 1
ATOM 631 O O . SER A 1 80 ? 8.523 26 13.258 1 93.81 80 SER A O 1
ATOM 633 N N . GLU A 1 81 ? 9.82 24.906 14.695 1 94.25 81 GLU A N 1
ATOM 634 C CA . GLU A 1 81 ? 10.586 26.109 15.016 1 94.25 81 GLU A CA 1
ATOM 635 C C . GLU A 1 81 ? 11.25 26.688 13.773 1 94.25 81 GLU A C 1
ATOM 637 O O . GLU A 1 81 ? 11.203 27.906 13.555 1 94.25 81 GLU A O 1
ATOM 642 N N . THR A 1 82 ? 11.75 25.828 12.969 1 95.56 82 THR A N 1
ATOM 643 C CA . THR A 1 82 ? 12.414 26.266 11.75 1 95.56 82 THR A CA 1
ATOM 644 C C . THR A 1 82 ? 11.406 26.859 10.773 1 95.56 82 THR A C 1
ATOM 646 O O . THR A 1 82 ? 11.656 27.906 10.172 1 95.56 82 THR A O 1
ATOM 649 N N . VAL A 1 83 ? 10.312 26.219 10.648 1 97.56 83 VAL A N 1
ATOM 650 C CA . VAL A 1 83 ? 9.289 26.672 9.711 1 97.56 83 VAL A CA 1
ATOM 651 C C . VAL A 1 83 ? 8.703 28 10.172 1 97.56 83 VAL A C 1
ATOM 653 O O . VAL A 1 83 ? 8.531 28.922 9.375 1 97.56 83 VAL A O 1
ATOM 656 N N . ILE A 1 84 ? 8.477 28.109 11.453 1 97.94 84 ILE A N 1
ATOM 657 C CA . ILE A 1 84 ? 7.906 29.312 12.039 1 97.94 84 ILE A CA 1
ATOM 658 C C . ILE A 1 84 ? 8.859 30.484 11.82 1 97.94 84 ILE A C 1
ATOM 660 O O . ILE A 1 84 ? 8.438 31.578 11.43 1 97.94 84 ILE A O 1
ATOM 664 N N . GLU A 1 85 ? 10.133 30.234 12.016 1 98 85 GLU A N 1
ATOM 665 C CA . GLU A 1 85 ? 11.141 31.281 11.844 1 98 85 GLU A CA 1
ATOM 666 C C . GLU A 1 85 ? 11.094 31.875 10.438 1 98 85 GLU A C 1
ATOM 668 O O . GLU A 1 85 ? 11.18 33.094 10.266 1 98 85 GLU A O 1
ATOM 673 N N . GLN A 1 86 ? 10.906 31.016 9.469 1 98.06 86 GLN A N 1
ATOM 674 C CA . GLN A 1 86 ? 10.883 31.484 8.086 1 98.06 86 GLN A CA 1
ATOM 675 C C . GLN A 1 86 ? 9.555 32.156 7.758 1 98.06 86 GLN A C 1
ATOM 677 O O . GLN A 1 86 ? 9.523 33.188 7.078 1 98.06 86 GLN A O 1
ATOM 682 N N . LEU A 1 87 ? 8.477 31.656 8.266 1 98.25 87 LEU A N 1
ATOM 683 C CA . LEU A 1 87 ? 7.152 32.188 7.941 1 98.25 87 LEU A CA 1
ATOM 684 C C . LEU A 1 87 ? 6.938 33.531 8.594 1 98.25 87 LEU A C 1
ATOM 686 O O . LEU A 1 87 ? 6.184 34.375 8.07 1 98.25 87 LEU A O 1
ATOM 690 N N . LEU A 1 88 ? 7.613 33.781 9.648 1 98.12 88 LEU A N 1
ATOM 691 C CA . LEU A 1 88 ? 7.465 35.031 10.352 1 98.12 88 LEU A CA 1
ATOM 692 C C . LEU A 1 88 ? 8.148 36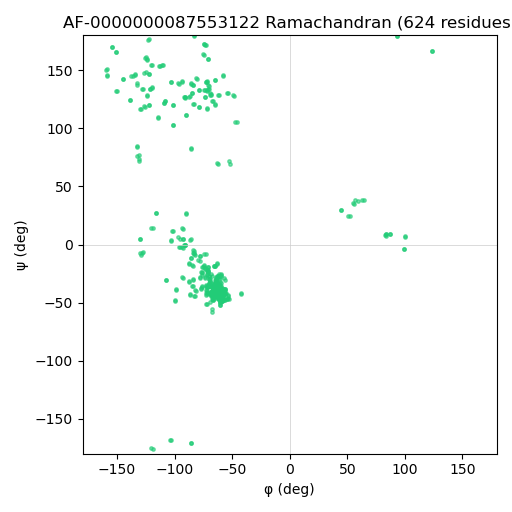.156 9.594 1 98.12 88 LEU A C 1
ATOM 694 O O . LEU A 1 88 ? 7.953 37.344 9.914 1 98.12 88 LEU A O 1
ATOM 698 N N . LYS A 1 89 ? 8.875 35.812 8.562 1 97.31 89 LYS A N 1
ATOM 699 C CA . LYS A 1 89 ? 9.43 36.844 7.676 1 97.31 89 LYS A CA 1
ATOM 700 C C . LYS A 1 89 ? 8.336 37.5 6.836 1 97.31 89 LYS A C 1
ATOM 702 O O . LYS A 1 89 ? 8.539 38.562 6.266 1 97.31 89 LYS A O 1
ATOM 707 N N . ILE A 1 90 ? 7.23 36.812 6.746 1 97.69 90 ILE A N 1
ATOM 708 C CA . ILE A 1 90 ? 6.07 37.438 6.102 1 97.69 90 ILE A CA 1
ATOM 709 C C . ILE A 1 90 ? 5.492 38.531 6.996 1 97.69 90 ILE A C 1
ATOM 711 O O . ILE A 1 90 ? 5.371 38.344 8.211 1 97.69 90 ILE A O 1
ATOM 715 N N . GLY A 1 91 ? 5.082 39.625 6.434 1 97.38 91 GLY A N 1
ATOM 716 C CA . GLY A 1 91 ? 4.582 40.75 7.188 1 97.38 91 GLY A CA 1
ATOM 717 C C . GLY A 1 91 ? 3.396 40.406 8.07 1 97.38 91 GLY A C 1
ATOM 718 O O . GLY A 1 91 ? 2.537 39.625 7.684 1 97.38 91 GLY A O 1
ATOM 719 N N . LYS A 1 92 ? 3.361 41.031 9.164 1 97 92 LYS A N 1
ATOM 720 C CA . LYS A 1 92 ? 2.336 40.781 10.164 1 97 92 LYS A CA 1
ATOM 721 C C . LYS A 1 92 ? 0.942 41.062 9.617 1 97 92 LYS A C 1
ATOM 723 O O . LYS A 1 92 ? -0.008 40.344 9.898 1 97 92 LYS A O 1
ATOM 728 N N . LYS A 1 93 ? 0.863 42.125 8.922 1 97.19 93 LYS A N 1
ATOM 729 C CA . LYS A 1 93 ? -0.43 42.5 8.359 1 97.19 93 LYS A CA 1
ATOM 730 C C . LYS A 1 93 ? -0.984 41.375 7.461 1 97.19 93 LYS A C 1
ATOM 732 O O . LYS A 1 93 ? -2.16 41.031 7.559 1 97.19 93 LYS A O 1
ATOM 737 N N . LEU A 1 94 ? -0.118 40.844 6.652 1 97.38 94 LEU A N 1
ATOM 738 C CA . LEU A 1 94 ? -0.518 39.781 5.75 1 97.38 94 LEU A CA 1
ATOM 739 C C . LEU A 1 94 ? -0.879 38.5 6.535 1 97.38 94 LEU A C 1
ATOM 741 O O . LEU A 1 94 ? -1.877 37.844 6.234 1 97.38 94 LEU A O 1
ATOM 745 N N . ARG A 1 95 ? -0.115 38.188 7.496 1 98.06 95 ARG A N 1
ATOM 746 C CA . ARG A 1 95 ? -0.36 37 8.312 1 98.06 95 ARG A CA 1
ATOM 747 C C . ARG A 1 95 ? -1.682 37.125 9.062 1 98.06 95 ARG A C 1
ATOM 749 O O . ARG A 1 95 ? -2.426 36.125 9.18 1 98.06 95 ARG A O 1
ATOM 756 N N . LYS A 1 96 ? -2.008 38.312 9.547 1 97.81 96 LYS A N 1
ATOM 757 C CA . LYS A 1 96 ? -3.227 38.531 10.32 1 97.81 96 LYS A CA 1
ATOM 758 C C . LYS A 1 96 ? -4.453 38.562 9.406 1 97.81 96 LYS A C 1
ATOM 760 O O . LYS A 1 96 ? -5.582 38.375 9.875 1 97.81 96 LYS A O 1
ATOM 765 N N . ALA A 1 97 ? -4.207 38.781 8.188 1 97.56 97 ALA A N 1
ATOM 766 C CA . ALA A 1 97 ? -5.309 38.844 7.23 1 97.56 97 ALA A CA 1
ATOM 767 C C . ALA A 1 97 ? -5.812 37.469 6.852 1 97.56 97 ALA A C 1
ATOM 769 O O . ALA A 1 97 ? -6.891 37.344 6.266 1 97.56 97 ALA A O 1
ATOM 770 N N . VAL A 1 98 ? -5.07 36.438 7.172 1 98.12 98 VAL A N 1
ATOM 771 C CA . VAL A 1 98 ? -5.48 35.062 6.875 1 98.12 98 VAL A CA 1
ATOM 772 C C . VAL A 1 98 ? -6.656 34.688 7.77 1 98.12 98 VAL A C 1
ATOM 774 O O . VAL A 1 98 ? -6.598 34.844 8.992 1 98.12 98 VAL A O 1
ATOM 777 N N . LYS A 1 99 ? -7.719 34.062 7.16 1 98 99 LYS A N 1
ATOM 778 C CA . LYS A 1 99 ? -8.938 33.75 7.898 1 98 99 LYS A CA 1
ATOM 779 C C . LYS A 1 99 ? -9.055 32.25 8.156 1 98 99 LYS A C 1
ATOM 781 O O . LYS A 1 99 ? -9.672 31.844 9.141 1 98 99 LYS A O 1
ATOM 786 N N . GLU A 1 100 ? -8.508 31.531 7.234 1 97.88 100 GLU A N 1
ATOM 787 C CA . GLU A 1 100 ? -8.617 30.078 7.352 1 97.88 100 GLU A CA 1
ATOM 788 C C . GLU A 1 100 ? -7.355 29.391 6.844 1 97.88 100 GLU A C 1
ATOM 790 O O . GLU A 1 100 ? -6.773 29.812 5.836 1 97.88 100 GLU A O 1
ATOM 795 N N . ILE A 1 101 ? -6.965 28.328 7.516 1 97.94 101 ILE A N 1
ATOM 796 C CA . ILE A 1 101 ? -5.824 27.516 7.094 1 97.94 101 ILE A CA 1
ATOM 797 C C . ILE A 1 101 ? -6.152 26.047 7.277 1 97.94 101 ILE A C 1
ATOM 799 O O . ILE A 1 101 ? -6.633 25.625 8.336 1 97.94 101 ILE A O 1
ATOM 803 N N . THR A 1 102 ? -6.043 25.266 6.207 1 97.75 102 THR A N 1
ATOM 804 C CA . THR A 1 102 ? -6.258 23.828 6.262 1 97.75 102 THR A CA 1
ATOM 805 C C . THR A 1 102 ? -4.941 23.094 6.488 1 97.75 102 THR A C 1
ATOM 807 O O . THR A 1 102 ? -3.91 23.469 5.934 1 97.75 102 THR A O 1
ATOM 810 N N . LEU A 1 103 ? -4.957 22.109 7.266 1 97 103 LEU A N 1
ATOM 811 C CA . LEU A 1 103 ? -3.768 21.344 7.613 1 97 103 LEU A CA 1
ATOM 812 C C . LEU A 1 103 ? -4.137 19.906 8.016 1 97 103 LEU A C 1
ATOM 814 O O . LEU A 1 103 ? -5.316 19.594 8.141 1 97 103 LEU A O 1
ATOM 818 N N . ASP A 1 104 ? -3.154 19 8.172 1 94.94 104 ASP A N 1
ATOM 819 C CA . ASP A 1 104 ? -3.393 17.672 8.703 1 94.94 104 ASP A CA 1
ATOM 820 C C . ASP A 1 104 ? -3.354 17.672 10.227 1 94.94 104 ASP A C 1
ATOM 822 O O . ASP A 1 104 ? -3.375 18.719 10.859 1 94.94 104 ASP A O 1
ATOM 826 N N . MET A 1 105 ? -3.375 16.531 10.891 1 94.06 105 MET A N 1
ATOM 827 C CA . MET A 1 105 ? -3.518 16.438 12.336 1 94.06 105 MET A CA 1
ATOM 828 C C . MET A 1 105 ? -2.154 16.375 13.016 1 94.06 105 MET A C 1
ATOM 830 O O . MET A 1 105 ? -2.053 16.016 14.188 1 94.06 105 MET A O 1
ATOM 834 N N . ALA A 1 106 ? -1.12 16.703 12.258 1 92.19 106 ALA A N 1
ATOM 835 C CA . ALA A 1 106 ? 0.207 16.719 12.867 1 92.19 106 ALA A CA 1
ATOM 836 C C . ALA A 1 106 ? 0.35 17.891 13.844 1 92.19 106 ALA A C 1
ATOM 838 O O . ALA A 1 106 ? -0.054 19.016 13.531 1 92.19 106 ALA A O 1
ATOM 839 N N . GLY A 1 107 ? 0.933 17.625 14.969 1 90.5 107 GLY A N 1
ATOM 840 C CA . GLY A 1 107 ? 1.114 18.656 15.977 1 90.5 107 GLY A CA 1
ATOM 841 C C . GLY A 1 107 ? 1.942 19.828 15.492 1 90.5 107 GLY A C 1
ATOM 842 O O . GLY A 1 107 ? 1.642 20.969 15.805 1 90.5 107 GLY A O 1
ATOM 843 N N . SER A 1 108 ? 2.951 19.516 14.727 1 92.12 108 SER A N 1
ATOM 844 C CA . SER A 1 108 ? 3.814 20.562 14.195 1 92.12 108 SER A CA 1
ATOM 845 C C . SER A 1 108 ? 3.031 21.531 13.305 1 92.12 108 SER A C 1
ATOM 847 O O . SER A 1 108 ? 3.207 22.75 13.398 1 92.12 108 SER A O 1
ATOM 849 N N . MET A 1 109 ? 2.15 21 12.516 1 94.06 109 MET A N 1
ATOM 850 C CA . MET A 1 109 ? 1.362 21.828 11.609 1 94.06 109 MET A CA 1
ATOM 851 C C . MET A 1 109 ? 0.42 22.75 12.391 1 94.06 109 MET A C 1
ATOM 853 O O . MET A 1 109 ? 0.236 23.906 12.023 1 94.06 109 MET A O 1
ATOM 857 N N . LYS A 1 110 ? -0.127 22.219 13.438 1 93.69 110 LYS A N 1
ATOM 858 C CA . LYS A 1 110 ? -1.009 23.016 14.281 1 93.69 110 LYS A CA 1
ATOM 859 C C . LYS A 1 110 ? -0.247 24.172 14.938 1 93.69 110 LYS A C 1
ATOM 861 O O . LYS A 1 110 ? -0.726 25.297 14.961 1 93.69 110 LYS A O 1
ATOM 866 N N . LEU A 1 111 ? 0.895 23.859 15.414 1 93.94 111 LEU A N 1
ATOM 867 C CA . LEU A 1 111 ? 1.715 24.859 16.062 1 93.94 111 LEU A CA 1
ATOM 868 C C . LEU A 1 111 ? 2.125 25.953 15.086 1 93.94 111 LEU A C 1
ATOM 870 O O . LEU A 1 111 ? 2.078 27.141 15.414 1 93.94 111 LEU A O 1
ATOM 874 N N . ILE A 1 112 ? 2.488 25.547 13.906 1 97 112 ILE A N 1
ATOM 875 C CA . ILE A 1 112 ? 2.875 26.5 12.867 1 97 112 ILE A CA 1
ATOM 876 C C . ILE A 1 112 ? 1.705 27.422 12.555 1 97 112 ILE A C 1
ATOM 878 O O . ILE A 1 112 ? 1.865 28.656 12.531 1 97 112 ILE A O 1
ATOM 882 N N . ALA A 1 113 ? 0.588 26.875 12.352 1 97.44 113 ALA A N 1
ATOM 883 C CA . ALA A 1 113 ? -0.599 27.656 12.031 1 97.44 113 ALA A CA 1
ATOM 884 C C . ALA A 1 113 ? -0.94 28.625 13.156 1 97.44 113 ALA A C 1
ATOM 886 O O . ALA A 1 113 ? -1.226 29.797 12.914 1 97.44 113 ALA A O 1
ATOM 887 N N . LYS A 1 114 ? -0.862 28.172 14.359 1 95.75 114 LYS A N 1
ATOM 888 C CA . LYS A 1 114 ? -1.219 28.969 15.531 1 95.75 114 LYS A CA 1
ATOM 889 C C . LYS A 1 114 ? -0.263 30.141 15.711 1 95.75 114 LYS A C 1
ATOM 891 O O . LYS A 1 114 ? -0.696 31.266 15.977 1 95.75 114 LYS A O 1
ATOM 896 N N . ARG A 1 115 ? 0.957 29.953 15.469 1 97.19 115 ARG A N 1
ATOM 897 C CA . ARG A 1 115 ? 1.972 30.969 15.742 1 97.19 115 ARG A CA 1
ATOM 898 C C . ARG A 1 115 ? 2.088 31.953 14.586 1 97.19 115 ARG A C 1
ATOM 900 O O . ARG A 1 115 ? 2.287 33.156 14.797 1 97.19 115 ARG A O 1
ATOM 907 N N . CYS A 1 116 ? 1.925 31.469 13.414 1 98.31 116 CYS A N 1
ATOM 908 C CA . CYS A 1 116 ? 2.186 32.312 12.25 1 98.31 116 CYS A CA 1
ATOM 909 C C . CYS A 1 116 ? 0.911 33 11.773 1 98.31 116 CYS A C 1
ATOM 911 O O . CYS A 1 116 ? 0.966 34.062 11.172 1 98.31 116 CYS A O 1
ATOM 913 N N . PHE A 1 117 ? -0.183 32.375 12.031 1 98.31 117 PHE A N 1
ATOM 914 C CA . PHE A 1 117 ? -1.464 32.875 11.57 1 98.31 117 PHE A CA 1
ATOM 915 C C . PHE A 1 117 ? -2.482 32.906 12.711 1 98.31 117 PHE A C 1
ATOM 917 O O . PHE A 1 117 ? -3.488 32.188 12.648 1 98.31 117 PHE A O 1
ATOM 924 N N . PRO A 1 118 ? -2.342 33.781 13.617 1 96.75 118 PRO A N 1
ATOM 925 C CA . PRO A 1 118 ? -3.084 33.719 14.875 1 96.75 118 PRO A CA 1
ATOM 926 C C . PRO A 1 118 ? -4.582 33.969 14.695 1 96.75 118 PRO A C 1
ATOM 928 O O . PRO A 1 118 ? -5.391 33.5 15.492 1 96.75 118 PRO A O 1
ATOM 931 N N . ASP A 1 119 ? -4.977 34.656 13.68 1 97.75 119 ASP A N 1
ATOM 932 C CA . ASP A 1 119 ? -6.387 35 13.508 1 97.75 119 ASP A CA 1
ATOM 933 C C . ASP A 1 119 ? -7.086 34 12.586 1 97.75 119 ASP A C 1
ATOM 935 O O . ASP A 1 119 ? -8.289 34.125 12.352 1 97.75 119 ASP A O 1
ATOM 939 N N . ALA A 1 120 ? -6.34 33.062 12.086 1 98.19 120 ALA A N 1
ATOM 940 C CA . ALA A 1 120 ? -6.906 32.094 11.133 1 98.19 120 ALA A CA 1
ATOM 941 C C . ALA A 1 120 ? -7.602 30.953 11.859 1 98.19 120 ALA A C 1
ATOM 943 O O . ALA A 1 120 ? -7.102 30.453 12.867 1 98.19 120 ALA A O 1
ATOM 944 N N . ILE A 1 121 ? -8.773 30.578 11.336 1 97.94 121 ILE A N 1
ATOM 945 C CA . ILE A 1 121 ? -9.43 29.344 11.781 1 97.94 121 ILE A CA 1
ATOM 946 C C . ILE A 1 121 ? -8.695 28.141 11.219 1 97.94 121 ILE A C 1
ATOM 948 O O . ILE A 1 121 ? -8.422 28.062 10.016 1 97.94 121 ILE A O 1
ATOM 952 N N . LYS A 1 122 ? -8.336 27.25 12.078 1 98 122 LYS A N 1
ATOM 953 C CA . LYS A 1 122 ? -7.68 26.016 11.648 1 98 122 LYS A CA 1
ATOM 954 C C . LYS A 1 122 ? -8.703 24.953 11.25 1 98 122 LYS A C 1
ATOM 956 O O . LYS A 1 122 ? -9.648 24.688 11.992 1 98 122 LYS A O 1
ATOM 961 N N . VAL A 1 123 ? -8.5 24.375 10.078 1 98.12 123 VAL A N 1
ATOM 962 C CA . VAL A 1 123 ? -9.383 23.328 9.57 1 98.12 123 VAL A CA 1
ATOM 963 C C . VAL A 1 123 ? -8.57 22.062 9.297 1 98.12 123 VAL A C 1
ATOM 965 O O . VAL A 1 123 ? -7.66 22.062 8.469 1 98.12 123 VAL A O 1
ATOM 968 N N . ILE A 1 124 ? -8.945 21.016 9.977 1 97.75 124 ILE A N 1
ATOM 969 C CA . ILE A 1 124 ? -8.297 19.734 9.711 1 97.75 124 ILE A CA 1
ATOM 970 C C . ILE A 1 124 ? -8.875 19.125 8.445 1 97.75 124 ILE A C 1
ATOM 972 O O . ILE A 1 124 ? -10.094 19.078 8.266 1 97.75 124 ILE A O 1
ATOM 976 N N . ASP A 1 125 ? -7.965 18.672 7.621 1 96.62 125 ASP A N 1
ATOM 977 C CA . ASP A 1 125 ? -8.391 18.016 6.387 1 96.62 125 ASP A CA 1
ATOM 978 C C . ASP A 1 125 ? -9.148 16.719 6.676 1 96.62 125 ASP A C 1
ATOM 980 O O . ASP A 1 125 ? -8.586 15.781 7.23 1 96.62 125 ASP A O 1
ATOM 984 N N . ARG A 1 126 ? -10.367 16.688 6.219 1 95.81 126 ARG A N 1
ATOM 985 C CA . ARG A 1 126 ? -11.25 15.562 6.512 1 95.81 126 ARG A CA 1
ATOM 986 C C . ARG A 1 126 ? -10.688 14.266 5.953 1 95.81 126 ARG A C 1
ATOM 988 O O . ARG A 1 126 ? -10.945 13.188 6.488 1 95.81 126 ARG A O 1
ATOM 995 N N . PHE A 1 127 ? -9.914 14.273 4.93 1 95.81 127 PHE A N 1
ATOM 996 C CA . PHE A 1 127 ? -9.414 13.055 4.297 1 95.81 127 PHE A CA 1
ATOM 997 C C . PHE A 1 127 ? -8.336 12.406 5.148 1 95.81 127 PHE A C 1
ATOM 999 O O . PHE A 1 127 ? -8.125 11.188 5.078 1 95.81 127 PHE A O 1
ATOM 1006 N N . HIS A 1 128 ? -7.637 13.219 5.902 1 94.94 128 HIS A N 1
ATOM 1007 C CA . HIS A 1 128 ? -6.66 12.656 6.832 1 94.94 128 HIS A CA 1
ATOM 1008 C C . HIS A 1 128 ? -7.344 11.891 7.957 1 94.94 128 HIS A C 1
ATOM 1010 O O . HIS A 1 128 ? -6.836 10.867 8.422 1 94.94 128 HIS A O 1
ATOM 1016 N N . VAL A 1 129 ? -8.469 12.414 8.359 1 97.31 129 VAL A N 1
ATOM 1017 C CA . VAL A 1 129 ? -9.258 11.719 9.375 1 97.31 129 VAL A CA 1
ATOM 1018 C C . VAL A 1 129 ? -9.789 10.406 8.805 1 97.31 129 VAL A C 1
ATOM 1020 O O . VAL A 1 129 ? -9.648 9.352 9.43 1 97.31 129 VAL A O 1
ATOM 1023 N N . GLN A 1 130 ? -10.32 10.5 7.652 1 97.88 130 GLN A N 1
ATOM 1024 C CA . GLN A 1 130 ? -10.844 9.32 6.988 1 97.88 130 GLN A CA 1
ATOM 1025 C C . GLN A 1 130 ? -9.75 8.281 6.766 1 97.88 130 GLN A C 1
ATOM 1027 O O . GLN A 1 130 ? -10 7.074 6.859 1 97.88 130 GLN A O 1
ATOM 1032 N N . LYS A 1 131 ? -8.625 8.742 6.41 1 97.25 131 LYS A N 1
ATOM 1033 C CA . LYS A 1 131 ? -7.496 7.84 6.191 1 97.25 131 LYS A CA 1
ATOM 1034 C C . LYS A 1 131 ? -7.223 6.988 7.43 1 97.25 131 LYS A C 1
ATOM 1036 O O . LYS A 1 131 ? -6.988 5.785 7.32 1 97.25 131 LYS A O 1
ATOM 1041 N N . LEU A 1 132 ? -7.289 7.547 8.578 1 97.94 132 LEU A N 1
ATOM 1042 C CA . LEU A 1 132 ? -7.055 6.812 9.82 1 97.94 132 LEU A CA 1
ATOM 1043 C C . LEU A 1 132 ? -8.125 5.746 10.023 1 97.94 132 LEU A C 1
ATOM 1045 O O . LEU A 1 132 ? -7.828 4.652 10.516 1 97.94 132 LEU A O 1
ATOM 1049 N N . ALA A 1 133 ? -9.344 6.082 9.648 1 98.62 133 ALA A N 1
ATOM 1050 C CA . ALA A 1 133 ? -10.43 5.105 9.766 1 98.62 133 ALA A CA 1
ATOM 1051 C C . ALA A 1 133 ? -10.188 3.91 8.852 1 98.62 133 ALA A C 1
ATOM 1053 O O . ALA A 1 133 ? -10.367 2.76 9.258 1 98.62 133 ALA A O 1
ATOM 1054 N N . ILE A 1 134 ? -9.766 4.172 7.695 1 98.56 134 ILE A N 1
ATOM 1055 C CA . ILE A 1 134 ? -9.5 3.113 6.727 1 98.56 134 ILE A CA 1
ATOM 1056 C C . ILE A 1 134 ? -8.328 2.26 7.203 1 98.56 134 ILE A C 1
ATOM 1058 O O . ILE A 1 134 ? -8.344 1.034 7.062 1 98.56 134 ILE A O 1
ATOM 1062 N N . GLU A 1 135 ? -7.316 2.945 7.699 1 98.38 135 GLU A N 1
ATOM 1063 C CA . GLU A 1 135 ? -6.164 2.213 8.219 1 98.38 135 GLU A CA 1
ATOM 1064 C C . GLU A 1 135 ? -6.566 1.28 9.352 1 98.38 135 GLU A C 1
ATOM 1066 O O . GLU A 1 135 ? -6.039 0.173 9.477 1 98.38 135 GLU A O 1
ATOM 1071 N N . ALA A 1 136 ? -7.461 1.724 10.188 1 98.62 136 ALA A N 1
ATOM 1072 C CA . ALA A 1 136 ? -7.977 0.872 11.258 1 98.62 136 ALA A CA 1
ATOM 1073 C C . ALA A 1 136 ? -8.695 -0.348 10.688 1 98.62 136 ALA A C 1
ATOM 1075 O O . ALA A 1 136 ? -8.5 -1.47 11.156 1 98.62 136 ALA A O 1
ATOM 1076 N N . LEU A 1 137 ? -9.492 -0.088 9.688 1 98.75 137 LEU A N 1
ATOM 1077 C CA . LEU A 1 137 ? -10.195 -1.162 9 1 98.75 137 LEU A CA 1
ATOM 1078 C C . LEU A 1 137 ? -9.211 -2.148 8.375 1 98.75 137 LEU A C 1
ATOM 1080 O O . LEU A 1 137 ? -9.352 -3.361 8.547 1 98.75 137 LEU A O 1
ATOM 1084 N N . GLN A 1 138 ? -8.211 -1.664 7.762 1 98.44 138 GLN A N 1
ATOM 1085 C CA . GLN A 1 138 ? -7.238 -2.508 7.078 1 98.44 138 GLN A CA 1
ATOM 1086 C C . GLN A 1 138 ? -6.418 -3.322 8.078 1 98.44 138 GLN A C 1
ATOM 1088 O O . GLN A 1 138 ? -6.023 -4.453 7.785 1 98.44 138 GLN A O 1
ATOM 1093 N N . GLU A 1 139 ? -6.172 -2.689 9.156 1 97.62 139 GLU A N 1
ATOM 1094 C CA . GLU A 1 139 ? -5.449 -3.422 10.195 1 97.62 139 GLU A CA 1
ATOM 1095 C C . GLU A 1 139 ? -6.203 -4.684 10.602 1 97.62 139 GLU A C 1
ATOM 1097 O O . GLU A 1 139 ? -5.602 -5.746 10.781 1 97.62 139 GLU A O 1
ATOM 1102 N N . LEU A 1 140 ? -7.488 -4.57 10.766 1 97.94 140 LEU A N 1
ATOM 1103 C CA . LEU A 1 140 ? -8.312 -5.727 11.102 1 97.94 140 LEU A CA 1
ATOM 1104 C C . LEU A 1 140 ? -8.25 -6.777 10 1 97.94 140 LEU A C 1
ATOM 1106 O O . LEU A 1 140 ? -8.109 -7.969 10.281 1 97.94 140 LEU A O 1
ATOM 1110 N N . ARG A 1 141 ? -8.289 -6.359 8.734 1 98.44 141 ARG A N 1
ATOM 1111 C CA . ARG A 1 141 ? -8.195 -7.27 7.598 1 98.44 141 ARG A CA 1
ATOM 1112 C C . ARG A 1 141 ? -6.871 -8.023 7.605 1 98.44 141 ARG A C 1
ATOM 1114 O O . ARG A 1 141 ? -6.832 -9.227 7.371 1 98.44 141 ARG A O 1
ATOM 1121 N N . ILE A 1 142 ? -5.859 -7.312 7.859 1 97.75 142 ILE A N 1
ATOM 1122 C CA . ILE A 1 142 ? -4.52 -7.887 7.852 1 97.75 142 ILE A CA 1
ATOM 1123 C C . ILE A 1 142 ? -4.402 -8.945 8.945 1 97.75 142 ILE A C 1
ATOM 1125 O O . ILE A 1 142 ? -3.842 -10.016 8.727 1 97.75 142 ILE A O 1
ATOM 1129 N N . ASN A 1 143 ? -4.953 -8.656 10.102 1 97.25 143 ASN A N 1
ATOM 1130 C CA . ASN A 1 143 ? -4.949 -9.625 11.188 1 97.25 143 ASN A CA 1
ATOM 1131 C C . ASN A 1 143 ? -5.676 -10.914 10.805 1 97.25 143 ASN A C 1
ATOM 1133 O O . ASN A 1 143 ? -5.168 -12.008 11.039 1 97.25 143 ASN A O 1
ATOM 1137 N N . TYR A 1 144 ? -6.805 -10.719 10.188 1 98.12 144 TYR A N 1
ATOM 1138 C CA . TYR A 1 144 ? -7.562 -11.883 9.75 1 98.12 144 TYR A CA 1
ATOM 1139 C C . TYR A 1 144 ? -6.809 -12.648 8.672 1 98.12 144 TYR A C 1
ATOM 1141 O O . TYR A 1 144 ? -6.887 -13.883 8.609 1 98.12 144 TYR A O 1
ATOM 1149 N N . ARG A 1 145 ? -6.078 -11.945 7.852 1 98 145 ARG A N 1
ATOM 1150 C CA . ARG A 1 145 ? -5.332 -12.617 6.789 1 98 145 ARG A CA 1
ATOM 1151 C C . ARG A 1 145 ? -4.234 -13.5 7.363 1 98 145 ARG A C 1
ATOM 1153 O O . ARG A 1 145 ? -4.066 -14.648 6.938 1 98 145 ARG A O 1
ATOM 1160 N N . TRP A 1 146 ? -3.535 -13.023 8.328 1 97.38 146 TRP A N 1
ATOM 1161 C CA . TRP A 1 146 ? -2.49 -13.828 8.953 1 97.38 146 TRP A CA 1
ATOM 1162 C C . TRP A 1 146 ? -3.084 -15.047 9.648 1 97.38 146 TRP A C 1
ATOM 1164 O O . TRP A 1 146 ? -2.514 -16.141 9.594 1 97.38 146 TRP A O 1
ATOM 1174 N N . ALA A 1 147 ? -4.215 -14.82 10.273 1 98.06 147 ALA A N 1
ATOM 1175 C CA . ALA A 1 147 ? -4.902 -15.953 10.891 1 98.06 147 ALA A CA 1
ATOM 1176 C C . ALA A 1 147 ? -5.305 -16.984 9.844 1 98.06 147 ALA A C 1
ATOM 1178 O O . ALA A 1 147 ? -5.234 -18.188 10.094 1 98.06 147 ALA A O 1
ATOM 1179 N N . ALA A 1 148 ? -5.73 -16.5 8.711 1 97.88 148 ALA A N 1
ATOM 1180 C CA . ALA A 1 148 ? -6.117 -17.391 7.629 1 97.88 148 ALA A CA 1
ATOM 1181 C C . ALA A 1 148 ? -4.914 -18.172 7.102 1 97.88 148 ALA A C 1
ATOM 1183 O O . ALA A 1 148 ? -5.023 -19.359 6.789 1 97.88 148 ALA A O 1
ATOM 1184 N N . ILE A 1 149 ? -3.805 -17.562 6.992 1 97.25 149 ILE A N 1
ATOM 1185 C CA . ILE A 1 149 ? -2.584 -18.234 6.559 1 97.25 149 ILE A CA 1
ATOM 1186 C C . ILE A 1 149 ? -2.197 -19.312 7.57 1 97.25 149 ILE A C 1
ATOM 1188 O O . ILE A 1 149 ? -1.844 -20.422 7.191 1 97.25 149 ILE A O 1
ATOM 1192 N N . GLU A 1 150 ? -2.291 -18.953 8.797 1 97.62 150 GLU A N 1
ATOM 1193 C CA . GLU A 1 150 ? -1.979 -19.922 9.852 1 97.62 150 GLU A CA 1
ATOM 1194 C C . GLU A 1 150 ? -2.896 -21.125 9.789 1 97.62 150 GLU A C 1
ATOM 1196 O O . GLU A 1 150 ? -2.441 -22.266 9.93 1 97.62 150 GLU A O 1
ATOM 1201 N N . LEU A 1 151 ? -4.148 -20.844 9.617 1 96.69 151 LEU A N 1
ATOM 1202 C CA . LEU A 1 151 ? -5.121 -21.922 9.5 1 96.69 151 LEU A CA 1
ATOM 1203 C C . LEU A 1 151 ? -4.773 -22.844 8.328 1 96.69 151 LEU A C 1
ATOM 1205 O O . LEU A 1 151 ? -4.82 -24.062 8.453 1 96.69 151 LEU A O 1
ATOM 1209 N N . GLU A 1 152 ? -4.488 -22.266 7.211 1 95.25 152 GLU A N 1
ATOM 1210 C CA . GLU A 1 152 ? -4.102 -23.047 6.043 1 95.25 152 GLU A CA 1
ATOM 1211 C C . GLU A 1 152 ? -2.869 -23.906 6.34 1 95.25 152 GLU A C 1
ATOM 1213 O O . GLU A 1 152 ? -2.807 -25.078 5.949 1 95.25 152 GLU A O 1
ATOM 1218 N N . ASN A 1 153 ? -1.888 -23.359 7.012 1 95.69 153 ASN A N 1
ATOM 1219 C CA . ASN A 1 153 ? -0.694 -24.094 7.402 1 95.69 153 ASN A CA 1
ATOM 1220 C C . ASN A 1 153 ? -1.04 -25.281 8.289 1 95.69 153 ASN A C 1
ATOM 1222 O O . ASN A 1 153 ? -0.495 -26.375 8.109 1 95.69 153 ASN A O 1
ATOM 1226 N N . ARG A 1 154 ? -1.895 -25.062 9.188 1 95.62 154 ARG A N 1
ATOM 1227 C CA . ARG A 1 154 ? -2.309 -26.125 10.094 1 95.62 154 ARG A CA 1
ATOM 1228 C C . ARG A 1 154 ? -2.979 -27.266 9.328 1 95.62 154 ARG A C 1
ATOM 1230 O O . ARG A 1 154 ? -2.709 -28.438 9.586 1 95.62 154 ARG A O 1
ATOM 1237 N N . LEU A 1 155 ? -3.777 -26.906 8.414 1 93.94 155 LEU A N 1
ATOM 1238 C CA . LEU A 1 155 ? -4.469 -27.906 7.605 1 93.94 155 LEU A CA 1
ATOM 1239 C C . LEU A 1 155 ? -3.475 -28.719 6.773 1 93.94 155 LEU A C 1
ATOM 1241 O O . LEU A 1 155 ? -3.59 -29.938 6.676 1 93.94 155 LEU A O 1
ATOM 1245 N N . LEU A 1 156 ? -2.572 -28.062 6.238 1 92.44 156 LEU A N 1
ATOM 1246 C CA . LEU A 1 156 ? -1.562 -28.734 5.43 1 92.44 156 LEU A CA 1
ATOM 1247 C C . LEU A 1 156 ? -0.692 -29.641 6.289 1 92.44 156 LEU A C 1
ATOM 1249 O O . LEU A 1 156 ? -0.359 -30.75 5.883 1 92.44 156 LEU A O 1
ATOM 1253 N N . ASP A 1 157 ? -0.374 -29.188 7.449 1 92.94 157 ASP A N 1
ATOM 1254 C CA . ASP A 1 157 ? 0.417 -29.984 8.383 1 92.94 157 ASP A CA 1
ATOM 1255 C C . ASP A 1 157 ? -0.327 -31.266 8.789 1 92.94 157 ASP A C 1
ATOM 1257 O O . ASP A 1 157 ? 0.261 -32.344 8.828 1 92.94 157 ASP A O 1
ATOM 1261 N N . GLU A 1 158 ? -1.526 -31.094 9.031 1 93.62 158 GLU A N 1
ATOM 1262 C CA . GLU A 1 158 ? -2.355 -32.25 9.414 1 93.62 158 GLU A CA 1
ATOM 1263 C C . GLU A 1 158 ? -2.486 -33.219 8.266 1 93.62 158 GLU A C 1
ATOM 1265 O O . GLU A 1 158 ? -2.438 -34.438 8.477 1 93.62 158 GLU A O 1
ATOM 1270 N N . ALA A 1 159 ? -2.678 -32.75 7.137 1 92.06 159 ALA A N 1
ATOM 1271 C CA . ALA A 1 159 ? -2.775 -33.594 5.965 1 92.06 159 ALA A CA 1
ATOM 1272 C C . ALA A 1 159 ? -1.477 -34.375 5.742 1 92.06 159 ALA A C 1
ATOM 1274 O O . ALA A 1 159 ? -1.501 -35.562 5.398 1 92.06 159 ALA A O 1
ATOM 1275 N N . LYS A 1 160 ? -0.403 -33.781 5.93 1 89.12 160 LYS A N 1
ATOM 1276 C CA . LYS A 1 160 ? 0.9 -34.438 5.789 1 89.12 160 LYS A CA 1
ATOM 1277 C C . LYS A 1 160 ? 1.084 -35.531 6.828 1 89.12 160 LYS A C 1
ATOM 1279 O O . LYS A 1 160 ? 1.545 -36.625 6.508 1 89.12 160 LYS A O 1
ATOM 1284 N N . LYS A 1 161 ? 0.725 -35.188 7.98 1 91.62 161 LYS A N 1
ATOM 1285 C CA . LYS A 1 161 ? 0.833 -36.156 9.062 1 91.62 161 LYS A CA 1
ATOM 1286 C C . LYS A 1 161 ? -0.028 -37.406 8.789 1 91.62 161 LYS A C 1
ATOM 1288 O O . LYS A 1 161 ? 0.395 -38.531 9.039 1 91.62 161 LYS A O 1
ATOM 1293 N N . ASN A 1 162 ? -1.178 -37.125 8.188 1 91.62 162 ASN A N 1
ATOM 1294 C CA . ASN A 1 162 ? -2.121 -38.188 7.926 1 91.62 162 ASN A CA 1
ATOM 1295 C C . ASN A 1 162 ? -1.931 -38.781 6.531 1 91.62 162 ASN A C 1
ATOM 1297 O O . ASN A 1 162 ? -2.68 -39.688 6.121 1 91.62 162 ASN A O 1
ATOM 1301 N N . ARG A 1 163 ? -1.055 -38.281 5.727 1 89.56 163 ARG A N 1
ATOM 1302 C CA . ARG A 1 163 ? -0.749 -38.75 4.375 1 89.56 163 ARG A CA 1
ATOM 1303 C C . ARG A 1 163 ? -1.986 -38.688 3.488 1 89.56 163 ARG A C 1
ATOM 1305 O O . ARG A 1 163 ? -2.291 -39.656 2.783 1 89.56 163 ARG A O 1
ATOM 1312 N N . THR A 1 164 ? -2.697 -37.594 3.793 1 86.38 164 THR A N 1
ATOM 1313 C CA . THR A 1 164 ? -3.893 -37.375 2.988 1 86.38 164 THR A CA 1
ATOM 1314 C C . THR A 1 164 ? -3.738 -36.125 2.127 1 86.38 164 THR A C 1
ATOM 1316 O O . THR A 1 164 ? -2.902 -35.25 2.414 1 86.38 164 THR A O 1
ATOM 1319 N N . PHE A 1 165 ? -4.453 -36.156 1.047 1 80.44 165 PHE A N 1
ATOM 1320 C CA . PHE A 1 165 ? -4.484 -34.969 0.191 1 80.44 165 PHE A CA 1
ATOM 1321 C C . PHE A 1 165 ? -5.629 -34.062 0.586 1 80.44 165 PHE A C 1
ATOM 1323 O O . PHE A 1 165 ? -6.742 -34.5 0.842 1 80.44 165 PHE A O 1
ATOM 1330 N N . ILE A 1 166 ? -5.238 -32.781 0.833 1 82.75 166 ILE A N 1
ATOM 1331 C CA . ILE A 1 166 ? -6.289 -31.844 1.174 1 82.75 166 ILE A CA 1
ATOM 1332 C C . ILE A 1 166 ? -6.32 -30.719 0.144 1 82.75 166 ILE A C 1
ATOM 1334 O O . ILE A 1 166 ? -5.27 -30.266 -0.32 1 82.75 166 ILE A O 1
ATOM 1338 N N . GLU A 1 167 ? -7.52 -30.453 -0.228 1 81 167 GLU A N 1
ATOM 1339 C CA . GLU A 1 167 ? -7.738 -29.281 -1.062 1 81 167 GLU A CA 1
ATOM 1340 C C . GLU A 1 167 ? -8.281 -28.109 -0.242 1 81 167 GLU A C 1
ATOM 1342 O O . GLU A 1 167 ? -9.297 -28.25 0.445 1 81 167 GLU A O 1
ATOM 1347 N N . ILE A 1 168 ? -7.535 -27.109 -0.272 1 88.5 168 ILE A N 1
ATOM 1348 C CA . ILE A 1 168 ? -7.973 -25.938 0.481 1 88.5 168 ILE A CA 1
ATOM 1349 C C . ILE A 1 168 ? -9.289 -25.422 -0.089 1 88.5 168 ILE A C 1
ATOM 1351 O O . ILE A 1 168 ? -9.414 -25.219 -1.298 1 88.5 168 ILE A O 1
ATOM 1355 N N . GLU A 1 169 ? -10.242 -25.234 0.719 1 90.31 169 GLU A N 1
ATOM 1356 C CA . GLU A 1 169 ? -11.578 -24.812 0.313 1 90.31 169 GLU A CA 1
ATOM 1357 C C . GLU A 1 169 ? -11.547 -23.406 -0.293 1 90.31 169 GLU A C 1
ATOM 1359 O O . GLU A 1 169 ? -10.82 -22.531 0.179 1 90.31 169 GLU A O 1
ATOM 1364 N N . THR A 1 170 ? -12.359 -23.266 -1.304 1 94 170 THR A N 1
ATOM 1365 C CA . THR A 1 170 ? -12.523 -21.953 -1.941 1 94 170 THR A CA 1
ATOM 1366 C C . THR A 1 170 ? -13.969 -21.5 -1.866 1 94 170 THR A C 1
ATOM 1368 O O . THR A 1 170 ? -14.883 -22.312 -1.707 1 94 170 THR A O 1
ATOM 1371 N N . PHE A 1 171 ? -14.148 -20.234 -1.908 1 96 171 PHE A N 1
ATOM 1372 C CA . PHE A 1 171 ? -15.492 -19.656 -1.934 1 96 171 PHE A CA 1
ATOM 1373 C C . PHE A 1 171 ? -16.047 -19.641 -3.352 1 96 171 PHE A C 1
ATOM 1375 O O . PHE A 1 171 ? -15.398 -20.125 -4.281 1 96 171 PHE A O 1
ATOM 1382 N N . GLU A 1 172 ? -17.266 -19.156 -3.566 1 92.44 172 GLU A N 1
ATOM 1383 C CA . GLU A 1 172 ? -17.969 -19.125 -4.848 1 92.44 172 GLU A CA 1
ATOM 1384 C C . GLU A 1 172 ? -17.188 -18.328 -5.891 1 92.44 172 GLU A C 1
ATOM 1386 O O . GLU A 1 172 ? -17.25 -18.625 -7.082 1 92.44 172 GLU A O 1
ATOM 1391 N N . ASN A 1 173 ? -16.422 -17.422 -5.434 1 91.31 173 ASN A N 1
ATOM 1392 C CA . ASN A 1 173 ? -15.648 -16.609 -6.363 1 91.31 173 ASN A CA 1
ATOM 1393 C C . ASN A 1 173 ? -14.258 -17.188 -6.617 1 91.31 173 ASN A C 1
ATOM 1395 O O . ASN A 1 173 ? -13.375 -16.5 -7.121 1 91.31 173 ASN A O 1
ATOM 1399 N N . ALA A 1 174 ? -13.977 -18.391 -6.055 1 91.31 174 ALA A N 1
ATOM 1400 C CA . ALA A 1 174 ? -12.773 -19.172 -6.305 1 91.31 174 ALA A CA 1
ATOM 1401 C C . ALA A 1 174 ? -11.625 -18.703 -5.422 1 91.31 174 ALA A C 1
ATOM 1403 O O . ALA A 1 174 ? -10.492 -19.188 -5.547 1 91.31 174 ALA A O 1
ATOM 1404 N N . ASP A 1 175 ? -11.883 -17.828 -4.449 1 94.12 175 ASP A N 1
ATOM 1405 C CA . ASP A 1 175 ? -10.852 -17.391 -3.516 1 94.12 175 ASP A CA 1
ATOM 1406 C C . ASP A 1 175 ? -10.727 -18.359 -2.34 1 94.12 175 ASP A C 1
ATOM 1408 O O . ASP A 1 175 ? -11.727 -18.859 -1.834 1 94.12 175 ASP A O 1
ATOM 1412 N N . THR A 1 176 ? -9.5 -18.609 -1.968 1 95.69 176 THR A N 1
ATOM 1413 C CA . THR A 1 176 ? -9.305 -19.156 -0.628 1 95.69 176 THR A CA 1
ATOM 1414 C C . THR A 1 176 ? -9.531 -18.078 0.43 1 95.69 176 THR A C 1
ATOM 1416 O O . THR A 1 176 ? -9.68 -16.891 0.102 1 95.69 176 THR A O 1
ATOM 1419 N N . ARG A 1 177 ? -9.547 -18.531 1.649 1 96.81 177 ARG A N 1
ATOM 1420 C CA . ARG A 1 177 ? -9.758 -17.578 2.729 1 96.81 177 ARG A CA 1
ATOM 1421 C C . ARG A 1 177 ? -8.672 -16.5 2.729 1 96.81 177 ARG A C 1
ATOM 1423 O O . ARG A 1 177 ? -8.969 -15.312 2.834 1 96.81 177 ARG A O 1
ATOM 1430 N N . LYS A 1 178 ? -7.418 -16.906 2.652 1 95.94 178 LYS A N 1
ATOM 1431 C CA . LYS A 1 178 ? -6.332 -15.922 2.662 1 95.94 178 LYS A CA 1
ATOM 1432 C C . LYS A 1 178 ? -6.383 -15.031 1.426 1 95.94 178 LYS A C 1
ATOM 1434 O O . LYS A 1 178 ? -6.074 -13.844 1.501 1 95.94 178 LYS A O 1
ATOM 1439 N N . GLN A 1 179 ? -6.789 -15.562 0.284 1 95.44 179 GLN A N 1
ATOM 1440 C CA . GLN A 1 179 ? -6.898 -14.789 -0.948 1 95.44 179 GLN A CA 1
ATOM 1441 C C . GLN A 1 179 ? -8.047 -13.789 -0.87 1 95.44 179 GLN A C 1
ATOM 1443 O O . GLN A 1 179 ? -7.914 -12.648 -1.324 1 95.44 179 GLN A O 1
ATOM 1448 N N . LEU A 1 180 ? -9.18 -14.266 -0.307 1 97.44 180 LEU A N 1
ATOM 1449 C CA . LEU A 1 180 ? -10.32 -13.391 -0.105 1 97.44 180 LEU A CA 1
ATOM 1450 C C . LEU A 1 180 ? -9.922 -12.141 0.666 1 97.44 180 LEU A C 1
ATOM 1452 O O . LEU A 1 180 ? -10.234 -11.023 0.25 1 97.44 180 LEU A O 1
ATOM 1456 N N . LEU A 1 181 ? -9.18 -12.367 1.704 1 98.38 181 LEU A N 1
ATOM 1457 C CA . LEU A 1 181 ? -8.773 -11.266 2.578 1 98.38 181 LEU A CA 1
ATOM 1458 C C . LEU A 1 181 ? -7.73 -10.391 1.898 1 98.38 181 LEU A C 1
ATOM 1460 O O . LEU A 1 181 ? -7.746 -9.164 2.059 1 98.38 181 LEU A O 1
ATOM 1464 N N . ALA A 1 182 ? -6.863 -10.984 1.15 1 96.5 182 ALA A N 1
ATOM 1465 C CA . ALA A 1 182 ? -5.852 -10.211 0.432 1 96.5 182 ALA A CA 1
ATOM 1466 C C . ALA A 1 182 ? -6.484 -9.352 -0.657 1 96.5 182 ALA A C 1
ATOM 1468 O O . ALA A 1 182 ? -6.168 -8.172 -0.785 1 96.5 182 ALA A O 1
ATOM 1469 N N . ARG A 1 183 ? -7.414 -9.883 -1.372 1 95.38 183 ARG A N 1
ATOM 1470 C CA . ARG A 1 183 ? -7.98 -9.242 -2.553 1 95.38 183 ARG A CA 1
ATOM 1471 C C . ARG A 1 183 ? -9.078 -8.25 -2.166 1 95.38 183 ARG A C 1
ATOM 1473 O O . ARG A 1 183 ? -9.562 -7.492 -3.01 1 95.38 183 ARG A O 1
ATOM 1480 N N . SER A 1 184 ? -9.43 -8.164 -0.936 1 97.62 184 SER A N 1
ATOM 1481 C CA . SER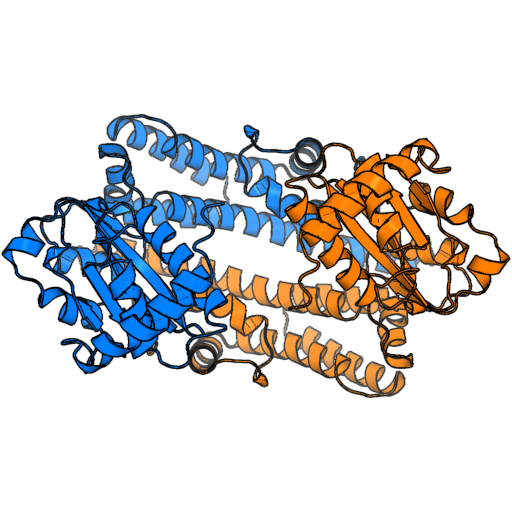 A 1 184 ? -10.484 -7.266 -0.48 1 97.62 184 SER A CA 1
ATOM 1482 C C . SER A 1 184 ? -9.922 -5.914 -0.066 1 97.62 184 SER A C 1
ATOM 1484 O O . SER A 1 184 ? -10.672 -5.012 0.319 1 97.62 184 SER A O 1
ATOM 1486 N N . ARG A 1 185 ? -8.648 -5.75 -0.157 1 96.88 185 ARG A N 1
ATOM 1487 C CA . ARG A 1 185 ? -8.016 -4.512 0.285 1 96.88 185 ARG A CA 1
ATOM 1488 C C . ARG A 1 185 ? -8.656 -3.299 -0.375 1 96.88 185 ARG A C 1
ATOM 1490 O O . ARG A 1 185 ? -9.078 -2.361 0.309 1 96.88 185 ARG A O 1
ATOM 1497 N N . TYR A 1 186 ? -8.906 -3.387 -1.622 1 94.5 186 TYR A N 1
ATOM 1498 C CA . TYR A 1 186 ? -9.305 -2.199 -2.371 1 94.5 186 TYR A CA 1
ATOM 1499 C C . TYR A 1 186 ? -10.789 -1.916 -2.197 1 94.5 186 TYR A C 1
ATOM 1501 O O . TYR A 1 186 ? -11.203 -0.756 -2.146 1 94.5 186 TYR A O 1
ATOM 1509 N N . LEU A 1 187 ? -11.547 -2.934 -2.184 1 96.19 187 LEU A N 1
ATOM 1510 C CA . LEU A 1 187 ? -12.961 -2.658 -1.998 1 96.19 187 LEU A CA 1
ATOM 1511 C C . LEU A 1 187 ? -13.219 -2.016 -0.639 1 96.19 187 LEU A C 1
ATOM 1513 O O . LEU A 1 187 ? -14.156 -1.23 -0.485 1 96.19 187 LEU A O 1
ATOM 1517 N N . LEU A 1 188 ? -12.336 -2.307 0.312 1 98.19 188 LEU A N 1
ATOM 1518 C CA . LEU A 1 188 ? -12.508 -1.78 1.661 1 98.19 188 LEU A CA 1
ATOM 1519 C C . LEU A 1 188 ? -12.078 -0.32 1.735 1 98.19 188 LEU A C 1
ATOM 1521 O O . LEU A 1 188 ? -12.359 0.365 2.721 1 98.19 188 LEU A O 1
ATOM 1525 N N . TYR A 1 189 ? -11.453 0.148 0.68 1 96.94 189 TYR A N 1
ATOM 1526 C CA . TYR A 1 189 ? -11.07 1.553 0.586 1 96.94 189 TYR A CA 1
ATOM 1527 C C . TYR A 1 189 ? -12.203 2.387 -0.005 1 96.94 189 TYR A C 1
ATOM 1529 O O . TYR A 1 189 ? -12.211 3.613 0.124 1 96.94 189 TYR A O 1
ATOM 1537 N N . LYS A 1 190 ? -13.156 1.745 -0.621 1 96.38 190 LYS A N 1
ATOM 1538 C CA . LYS A 1 190 ? -14.156 2.445 -1.42 1 96.38 190 LYS A CA 1
ATOM 1539 C C . LYS A 1 190 ? -15.531 2.389 -0.755 1 96.38 190 LYS A C 1
ATOM 1541 O O . LYS A 1 190 ? -15.797 1.496 0.052 1 96.38 190 LYS A O 1
ATOM 1546 N N . SER A 1 191 ? -16.344 3.404 -1.099 1 96.25 191 SER A N 1
ATOM 1547 C CA . SER A 1 191 ? -17.75 3.301 -0.738 1 96.25 191 SER A CA 1
ATOM 1548 C C . SER A 1 191 ? -18.469 2.242 -1.577 1 96.25 191 SER A C 1
ATOM 1550 O O . SER A 1 191 ? -18 1.903 -2.672 1 96.25 191 SER A O 1
ATOM 1552 N N . ARG A 1 192 ? -19.547 1.773 -1.128 1 95.88 192 ARG A N 1
ATOM 1553 C CA . ARG A 1 192 ? -20.297 0.708 -1.787 1 95.88 192 ARG A CA 1
ATOM 1554 C C . ARG A 1 192 ? -20.719 1.119 -3.195 1 95.88 192 ARG A C 1
ATOM 1556 O O . ARG A 1 192 ? -20.703 0.299 -4.117 1 95.88 192 ARG A O 1
ATOM 1563 N N . ALA A 1 193 ? -21.031 2.354 -3.332 1 95.12 193 ALA A N 1
ATOM 1564 C CA . ALA A 1 193 ? -21.531 2.867 -4.605 1 95.12 193 ALA A CA 1
ATOM 1565 C C . ALA A 1 193 ? -20.453 2.787 -5.684 1 95.12 193 ALA A C 1
ATOM 1567 O O . ALA A 1 193 ? -20.766 2.781 -6.879 1 95.12 193 ALA A O 1
ATOM 1568 N N . LYS A 1 194 ? -19.219 2.658 -5.293 1 95.06 194 LYS A N 1
ATOM 1569 C CA . LYS A 1 194 ? -18.109 2.689 -6.238 1 95.06 194 LYS A CA 1
ATOM 1570 C C . LYS A 1 194 ? -17.562 1.287 -6.504 1 95.06 194 LYS A C 1
ATOM 1572 O O . LYS A 1 194 ? -16.609 1.115 -7.27 1 95.06 194 LYS A O 1
ATOM 1577 N N . TRP A 1 195 ? -18.156 0.275 -5.949 1 95.5 195 TRP A N 1
ATOM 1578 C CA . TRP A 1 195 ? -17.688 -1.097 -6.121 1 95.5 195 TRP A CA 1
ATOM 1579 C C . TRP A 1 195 ? -18 -1.607 -7.523 1 95.5 195 TRP A C 1
ATOM 1581 O O . TRP A 1 195 ? -19.062 -1.335 -8.07 1 95.5 195 TRP A O 1
ATOM 1591 N N . THR A 1 196 ? -17.094 -2.305 -8.062 1 91 196 THR A N 1
ATOM 1592 C CA . THR A 1 196 ? -17.344 -3.062 -9.289 1 91 196 THR A CA 1
ATOM 1593 C C . THR A 1 196 ? -18.188 -4.301 -8.984 1 91 196 THR A C 1
ATOM 1595 O O . THR A 1 196 ? -18.422 -4.629 -7.824 1 91 196 THR A O 1
ATOM 1598 N N . HIS A 1 197 ? -18.594 -4.957 -10.047 1 90.75 197 HIS A N 1
ATOM 1599 C CA . HIS A 1 197 ? -19.391 -6.164 -9.867 1 90.75 197 HIS A CA 1
ATOM 1600 C C . HIS A 1 197 ? -18.625 -7.234 -9.109 1 90.75 197 HIS A C 1
ATOM 1602 O O . HIS A 1 197 ? -19.156 -7.852 -8.18 1 90.75 197 HIS A O 1
ATOM 1608 N N . SER A 1 198 ? -17.422 -7.383 -9.469 1 90.19 198 SER A N 1
ATOM 1609 C CA . SER A 1 198 ? -16.578 -8.375 -8.797 1 90.19 198 SER A CA 1
ATOM 1610 C C . SER A 1 198 ? -16.359 -8.016 -7.332 1 90.19 198 SER A C 1
ATOM 1612 O O . SER A 1 198 ? -16.312 -8.891 -6.469 1 90.19 198 SER A O 1
ATOM 1614 N N . GLN A 1 199 ? -16.297 -6.754 -7.047 1 94.56 199 GLN A N 1
ATOM 1615 C CA . GLN A 1 199 ? -16.094 -6.297 -5.676 1 94.56 199 GLN A CA 1
ATOM 1616 C C . GLN A 1 199 ? -17.359 -6.496 -4.84 1 94.56 199 GLN A C 1
ATOM 1618 O O . GLN A 1 199 ? -17.266 -6.812 -3.65 1 94.56 199 GLN A O 1
ATOM 1623 N N . ILE A 1 200 ? -18.484 -6.336 -5.465 1 96.62 200 ILE A N 1
ATOM 1624 C CA . ILE A 1 200 ? -19.75 -6.566 -4.773 1 96.62 200 ILE A CA 1
ATOM 1625 C C . ILE A 1 200 ? -19.844 -8.031 -4.352 1 96.62 200 ILE A C 1
ATOM 1627 O O . ILE A 1 200 ? -20.156 -8.328 -3.201 1 96.62 200 ILE A O 1
ATOM 1631 N N . GLN A 1 201 ? -19.516 -8.906 -5.273 1 95.25 201 GLN A N 1
ATOM 1632 C CA . GLN A 1 201 ? -19.547 -10.336 -4.984 1 95.25 201 GLN A CA 1
ATOM 1633 C C . GLN A 1 201 ? -18.578 -10.688 -3.871 1 95.25 201 GLN A C 1
ATOM 1635 O O . GLN A 1 201 ? -18.906 -11.445 -2.959 1 95.25 201 GLN A O 1
ATOM 1640 N N . ARG A 1 202 ? -17.484 -10.148 -3.912 1 96.69 202 ARG A N 1
ATOM 1641 C CA . ARG A 1 202 ? -16.453 -10.406 -2.904 1 96.69 202 ARG A CA 1
ATOM 1642 C C . ARG A 1 202 ? -16.875 -9.875 -1.541 1 96.69 202 ARG A C 1
ATOM 1644 O O . ARG A 1 202 ? -16.656 -10.523 -0.516 1 96.69 202 ARG A O 1
ATOM 1651 N N . ALA A 1 203 ? -17.469 -8.68 -1.578 1 98.12 203 ALA A N 1
ATOM 1652 C CA . ALA A 1 203 ? -17.922 -8.07 -0.333 1 98.12 203 ALA A CA 1
ATOM 1653 C C . ALA A 1 203 ? -19 -8.938 0.341 1 98.12 203 ALA A C 1
ATOM 1655 O O . ALA A 1 203 ? -19 -9.078 1.566 1 98.12 203 ALA A O 1
ATOM 1656 N N . GLU A 1 204 ? -19.812 -9.484 -0.444 1 98.25 204 GLU A N 1
ATOM 1657 C CA . GLU A 1 204 ? -20.875 -10.328 0.104 1 98.25 204 GLU A CA 1
ATOM 1658 C C . GLU A 1 204 ? -20.297 -11.531 0.841 1 98.25 204 GLU A C 1
ATOM 1660 O O . GLU A 1 204 ? -20.703 -11.844 1.957 1 98.25 204 GLU A O 1
ATOM 1665 N N . ILE A 1 205 ? -19.344 -12.133 0.244 1 98.38 205 ILE A N 1
ATOM 1666 C CA . ILE A 1 205 ? -18.688 -13.281 0.861 1 98.38 205 ILE A CA 1
ATOM 1667 C C . ILE A 1 205 ? -17.922 -12.828 2.104 1 98.38 205 ILE A C 1
ATOM 1669 O O . ILE A 1 205 ? -18.078 -13.414 3.18 1 98.38 205 ILE A O 1
ATOM 1673 N N . LEU A 1 206 ? -17.172 -11.773 1.993 1 98.62 206 LEU A N 1
ATOM 1674 C CA . LEU A 1 206 ? -16.297 -11.266 3.047 1 98.62 206 LEU A CA 1
ATOM 1675 C C . LEU A 1 206 ? -17.109 -10.922 4.297 1 98.62 206 LEU A C 1
ATOM 1677 O O . LEU A 1 206 ? -16.75 -11.344 5.402 1 98.62 206 LEU A O 1
ATOM 1681 N N . PHE A 1 207 ? -18.172 -10.219 4.105 1 98.69 207 PHE A N 1
ATOM 1682 C CA . PHE A 1 207 ? -18.938 -9.703 5.234 1 98.69 207 PHE A CA 1
ATOM 1683 C C . PHE A 1 207 ? -19.766 -10.805 5.887 1 98.69 207 PHE A C 1
ATOM 1685 O O . PHE A 1 207 ? -20.078 -10.727 7.074 1 98.69 207 PHE A O 1
ATOM 1692 N N . THR A 1 208 ? -20.062 -11.805 5.105 1 98.5 208 THR A N 1
ATOM 1693 C CA . THR A 1 208 ? -20.734 -12.977 5.676 1 98.5 208 THR A CA 1
ATOM 1694 C C . THR A 1 208 ? -19.766 -13.781 6.527 1 98.5 208 THR A C 1
ATOM 1696 O O . THR A 1 208 ? -20.094 -14.18 7.648 1 98.5 208 THR A O 1
ATOM 1699 N N . GLU A 1 209 ? -18.562 -13.961 6.031 1 98.31 209 GLU A N 1
ATOM 1700 C CA . GLU A 1 209 ? -17.562 -14.781 6.699 1 98.31 209 GLU A CA 1
ATOM 1701 C C . GLU A 1 209 ? -16.922 -14.031 7.867 1 98.31 209 GLU A C 1
ATOM 1703 O O . GLU A 1 209 ? -16.484 -14.641 8.844 1 98.31 209 GLU A O 1
ATOM 1708 N N . TYR A 1 210 ? -16.875 -12.703 7.789 1 98.56 210 TYR A N 1
ATOM 1709 C CA . TYR A 1 210 ? -16.234 -11.867 8.797 1 98.56 210 TYR A CA 1
ATOM 1710 C C . TYR A 1 210 ? -17.125 -10.711 9.195 1 98.56 210 TYR A C 1
ATOM 1712 O O . TYR A 1 210 ? -16.875 -9.562 8.82 1 98.56 210 TYR A O 1
ATOM 1720 N N . PRO A 1 211 ? -18.016 -10.914 10.078 1 98.44 211 PRO A N 1
ATOM 1721 C CA . PRO A 1 211 ? -18.953 -9.875 10.492 1 98.44 211 PRO A CA 1
ATOM 1722 C C . PRO A 1 211 ? -18.266 -8.68 11.148 1 98.44 211 PRO A C 1
ATOM 1724 O O . PRO A 1 211 ? -18.75 -7.547 11.031 1 98.44 211 PRO A O 1
ATOM 1727 N N . ASP A 1 212 ? -17.172 -8.93 11.844 1 98.5 212 ASP A N 1
ATOM 1728 C CA . ASP A 1 212 ? -16.438 -7.832 12.445 1 98.5 212 ASP A CA 1
ATOM 1729 C C . ASP A 1 212 ? -15.883 -6.891 11.375 1 98.5 212 ASP A C 1
ATOM 1731 O O . ASP A 1 212 ? -15.828 -5.676 11.578 1 98.5 212 ASP A O 1
ATOM 1735 N N . LEU A 1 213 ? -15.469 -7.496 10.266 1 98.69 213 LEU A N 1
ATOM 1736 C CA . LEU A 1 213 ? -15 -6.66 9.164 1 98.69 213 LEU A CA 1
ATOM 1737 C C . LEU A 1 213 ? -16.141 -5.828 8.586 1 98.69 213 LEU A C 1
ATOM 1739 O O . LEU A 1 213 ? -15.93 -4.684 8.18 1 98.69 213 LEU A O 1
ATOM 1743 N N . LYS A 1 214 ? -17.266 -6.402 8.508 1 98.62 214 LYS A N 1
ATOM 1744 C CA . LYS A 1 214 ? -18.438 -5.645 8.062 1 98.62 214 LYS A CA 1
ATOM 1745 C C . LYS A 1 214 ? -18.688 -4.457 8.984 1 98.62 214 LYS A C 1
ATOM 1747 O O . LYS A 1 214 ? -18.875 -3.328 8.516 1 98.62 214 LYS A O 1
ATOM 1752 N N . LYS A 1 215 ? -18.672 -4.75 10.258 1 98.62 215 LYS A N 1
ATOM 1753 C CA . LYS A 1 215 ? -18.906 -3.695 11.242 1 98.62 215 LYS A CA 1
ATOM 1754 C C . LYS A 1 215 ? -17.859 -2.598 11.133 1 98.62 215 LYS A C 1
ATOM 1756 O O . LYS A 1 215 ? -18.188 -1.41 11.141 1 98.62 215 LYS A O 1
ATOM 1761 N N . ALA A 1 216 ? -16.641 -2.967 11.016 1 98.81 216 ALA A N 1
ATOM 1762 C CA . ALA A 1 216 ? -15.547 -2.002 10.883 1 98.81 216 ALA A CA 1
ATOM 1763 C C . ALA A 1 216 ? -15.695 -1.181 9.609 1 98.81 216 ALA A C 1
ATOM 1765 O O . ALA A 1 216 ? -15.461 0.03 9.609 1 98.81 216 ALA A O 1
ATOM 1766 N N . TYR A 1 217 ? -16.109 -1.861 8.531 1 98.81 217 TYR A N 1
ATOM 1767 C CA . TYR A 1 217 ? -16.344 -1.166 7.27 1 98.81 217 TYR A CA 1
ATOM 1768 C C . TYR A 1 217 ? -17.453 -0.137 7.41 1 98.81 217 TYR A C 1
ATOM 1770 O O . TYR A 1 217 ? -17.344 0.986 6.918 1 98.81 217 TYR A O 1
ATOM 1778 N N . GLU A 1 218 ? -18.438 -0.51 8.055 1 98.5 218 GLU A N 1
ATOM 1779 C CA . GLU A 1 218 ? -19.562 0.389 8.266 1 98.5 218 GLU A CA 1
ATOM 1780 C C . GLU A 1 218 ? -19.172 1.599 9.102 1 98.5 218 GLU A C 1
ATOM 1782 O O . GLU A 1 218 ? -19.594 2.721 8.828 1 98.5 218 GLU A O 1
ATOM 1787 N N . LEU A 1 219 ? -18.375 1.4 10.125 1 98.75 219 LEU A N 1
ATOM 1788 C CA . LEU A 1 219 ? -17.875 2.516 10.922 1 98.75 219 LEU A CA 1
ATOM 1789 C C . LEU A 1 219 ? -17.062 3.479 10.07 1 98.75 219 LEU A C 1
ATOM 1791 O O . LEU A 1 219 ? -17.234 4.695 10.156 1 98.75 219 LEU A O 1
ATOM 1795 N N . SER A 1 220 ? -16.172 2.9 9.25 1 98.69 220 SER A N 1
ATOM 1796 C CA . SER A 1 220 ? -15.383 3.732 8.352 1 98.69 220 SER A CA 1
ATOM 1797 C C . SER A 1 220 ? -16.266 4.473 7.352 1 98.69 220 SER A C 1
ATOM 1799 O O . SER A 1 220 ? -16.078 5.668 7.117 1 98.69 220 SER A O 1
ATOM 1801 N N . ASP A 1 221 ? -17.25 3.801 6.855 1 98.19 221 ASP A N 1
ATOM 1802 C CA . ASP A 1 221 ? -18.141 4.367 5.852 1 98.19 221 ASP A CA 1
ATOM 1803 C C . ASP A 1 221 ? -19.047 5.434 6.461 1 98.19 221 ASP A C 1
ATOM 1805 O O . ASP A 1 221 ? -19.391 6.414 5.797 1 98.19 221 ASP A O 1
ATOM 1809 N N . GLU A 1 222 ? -19.438 5.266 7.641 1 98.19 222 GLU A N 1
ATOM 1810 C CA . GLU A 1 222 ? -20.281 6.246 8.328 1 98.19 222 GLU A CA 1
ATOM 1811 C C . GLU A 1 222 ? -19.531 7.562 8.531 1 98.19 222 GLU A C 1
ATOM 1813 O O . GLU A 1 222 ? -20.094 8.641 8.359 1 98.19 222 GLU A O 1
ATOM 1818 N N . LEU A 1 223 ? -18.328 7.461 8.906 1 98.25 223 LEU A N 1
ATOM 1819 C CA . LEU A 1 223 ? -17.516 8.664 9.055 1 98.25 223 LEU A CA 1
ATOM 1820 C C . LEU A 1 223 ? -17.406 9.406 7.723 1 98.25 223 LEU A C 1
ATOM 1822 O O . LEU A 1 223 ? -17.516 10.641 7.688 1 98.25 223 LEU A O 1
ATOM 1826 N N . ARG A 1 224 ? -17.25 8.641 6.699 1 97.31 224 ARG A N 1
ATOM 1827 C CA . ARG A 1 224 ? -17.203 9.203 5.355 1 97.31 224 ARG A CA 1
ATOM 1828 C C . ARG A 1 224 ? -18.5 9.914 5.012 1 97.31 224 ARG A C 1
ATOM 1830 O O . ARG A 1 224 ? -18.5 11.023 4.473 1 97.31 224 ARG A O 1
ATOM 1837 N N . LYS A 1 225 ? -19.578 9.352 5.328 1 97.19 225 LYS A N 1
ATOM 1838 C CA . LYS A 1 225 ? -20.906 9.898 5.027 1 97.19 225 LYS A CA 1
ATOM 1839 C C . LYS A 1 225 ? -21.141 11.203 5.781 1 97.19 225 LYS A C 1
ATOM 1841 O O . LYS A 1 225 ? -21.719 12.148 5.238 1 97.19 225 LYS A O 1
ATOM 1846 N N . ILE A 1 226 ? -20.688 11.227 6.988 1 97.75 226 ILE A N 1
ATOM 1847 C CA . ILE A 1 226 ? -20.844 12.445 7.785 1 97.75 226 ILE A CA 1
ATOM 1848 C C . ILE A 1 226 ? -20.125 13.602 7.094 1 97.75 226 ILE A C 1
ATOM 1850 O O . ILE A 1 226 ? -20.688 14.68 6.938 1 97.75 226 ILE A O 1
ATOM 1854 N N . SER A 1 227 ? -18.906 13.328 6.645 1 96.12 227 SER A N 1
ATOM 1855 C CA . SER A 1 227 ? -18.094 14.367 6.02 1 96.12 227 SER A CA 1
ATOM 1856 C C . SER A 1 227 ? -18.656 14.758 4.656 1 96.12 227 SER A C 1
ATOM 1858 O O . SER A 1 227 ? -18.516 15.906 4.227 1 96.12 227 SER A O 1
ATOM 1860 N N . ASN A 1 228 ? -19.344 13.859 4.004 1 95.25 228 ASN A N 1
ATOM 1861 C CA . ASN A 1 228 ? -19.828 14.102 2.646 1 95.25 228 ASN A CA 1
ATOM 1862 C C . ASN A 1 228 ? -21.156 14.844 2.646 1 95.25 228 ASN A C 1
ATOM 1864 O O . ASN A 1 228 ? -21.531 15.453 1.644 1 95.25 228 ASN A O 1
ATOM 1868 N N . GLN A 1 229 ? -21.844 14.867 3.699 1 94.56 229 GLN A N 1
ATOM 1869 C CA . GLN A 1 229 ? -23.141 15.516 3.775 1 94.56 229 GLN A CA 1
ATOM 1870 C C . GLN A 1 229 ? -23 17.016 3.979 1 94.56 229 GLN A C 1
ATOM 1872 O O . GLN A 1 229 ? -22.125 17.469 4.727 1 94.56 229 GLN A O 1
ATOM 1877 N N . LYS A 1 230 ? -23.922 17.766 3.32 1 95.06 230 LYS A N 1
ATOM 1878 C CA . LYS A 1 230 ? -23.969 19.203 3.527 1 95.06 230 LYS A CA 1
ATOM 1879 C C . LYS A 1 230 ? -24.812 19.562 4.746 1 95.06 230 LYS A C 1
ATOM 1881 O O . LYS A 1 230 ? -26 19.906 4.613 1 95.06 230 LYS A O 1
ATOM 1886 N N . ILE A 1 231 ? -24.203 19.469 5.852 1 95.25 231 ILE A N 1
ATOM 1887 C CA . ILE A 1 231 ? -24.891 19.703 7.113 1 95.25 231 ILE A CA 1
ATOM 1888 C C . ILE A 1 231 ? -24.156 20.766 7.918 1 95.25 231 ILE A C 1
ATOM 1890 O O . ILE A 1 231 ? -23.016 21.109 7.613 1 95.25 231 ILE A O 1
ATOM 1894 N N . SER A 1 232 ? -24.844 21.328 8.836 1 96.19 232 SER A N 1
ATOM 1895 C CA . SER A 1 232 ? -24.266 22.344 9.703 1 96.19 232 SER A CA 1
ATOM 1896 C C . SER A 1 232 ? -23.328 21.719 10.727 1 96.19 232 SER A C 1
ATOM 1898 O O . SER A 1 232 ? -23.344 20.516 10.953 1 96.19 232 SER A O 1
ATOM 1900 N N . LYS A 1 233 ? -22.516 22.609 11.297 1 96.5 233 LYS A N 1
ATOM 1901 C CA . LYS A 1 233 ? -21.578 22.203 12.336 1 96.5 233 LYS A CA 1
ATOM 1902 C C . LYS A 1 233 ? -22.312 21.516 13.492 1 96.5 233 LYS A C 1
ATOM 1904 O O . LYS A 1 233 ? -21.844 20.516 14.023 1 96.5 233 LYS A O 1
ATOM 1909 N N . SER A 1 234 ? -23.438 21.984 13.859 1 96.69 234 SER A N 1
ATOM 1910 C CA . SER A 1 234 ? -24.203 21.438 14.977 1 96.69 234 SER A CA 1
ATOM 1911 C C . SER A 1 234 ? -24.703 20.031 14.68 1 96.69 234 SER A C 1
ATOM 1913 O O . SER A 1 234 ? -24.625 19.141 15.539 1 96.69 234 SER A O 1
ATOM 1915 N N . ILE A 1 235 ? -25.188 19.828 13.531 1 97.69 235 ILE A N 1
ATOM 1916 C CA . ILE A 1 235 ? -25.656 18.5 13.141 1 97.69 235 ILE A CA 1
ATOM 1917 C C . ILE A 1 235 ? -24.484 17.531 13.055 1 97.69 235 ILE A C 1
ATOM 1919 O O . ILE A 1 235 ? -24.594 16.375 13.469 1 97.69 235 ILE A O 1
ATOM 1923 N N . ALA A 1 236 ? -23.391 18.016 12.547 1 97.94 236 ALA A N 1
ATOM 1924 C CA . ALA A 1 236 ? -22.188 17.188 12.477 1 97.94 236 ALA A CA 1
ATOM 1925 C C . ALA A 1 236 ? -21.75 16.719 13.867 1 97.94 236 ALA A C 1
ATOM 1927 O O . ALA A 1 236 ? -21.344 15.578 14.047 1 97.94 236 ALA A O 1
ATOM 1928 N N . MET A 1 237 ? -21.875 17.609 14.789 1 98 237 MET A N 1
ATOM 1929 C CA . MET A 1 237 ? -21.531 17.297 16.172 1 98 237 MET A CA 1
ATOM 1930 C C . MET A 1 237 ? -22.391 16.141 16.688 1 98 237 MET A C 1
ATOM 1932 O O . MET A 1 237 ? -21.891 15.227 17.344 1 98 237 MET A O 1
ATOM 1936 N N . THR A 1 238 ? -23.609 16.203 16.344 1 98.19 238 THR A N 1
ATOM 1937 C CA . THR A 1 238 ? -24.547 15.172 16.797 1 98.19 238 THR A CA 1
ATOM 1938 C C . THR A 1 238 ? -24.219 13.828 16.141 1 98.19 238 THR A C 1
ATOM 1940 O O . THR A 1 238 ? -24.203 12.797 16.797 1 98.19 238 THR A O 1
ATOM 1943 N N . LYS A 1 239 ? -23.969 13.883 14.93 1 98.31 239 LYS A N 1
ATOM 1944 C CA . LYS A 1 239 ? -23.672 12.656 14.195 1 98.31 239 LYS A CA 1
ATOM 1945 C C . LYS A 1 239 ? -22.359 12.039 14.672 1 98.31 239 LYS A C 1
ATOM 1947 O O . LYS A 1 239 ? -22.25 10.812 14.781 1 98.31 239 LYS A O 1
ATOM 1952 N N . LEU A 1 240 ? -21.406 12.891 14.93 1 98.31 240 LEU A N 1
ATOM 1953 C CA . LEU A 1 240 ? -20.125 12.398 15.445 1 98.31 240 LEU A CA 1
ATOM 1954 C C . LEU A 1 240 ? -20.312 11.773 16.828 1 98.31 240 LEU A C 1
ATOM 1956 O O . LEU A 1 240 ? -19.672 10.773 17.156 1 98.31 240 LEU A O 1
ATOM 1960 N N . ALA A 1 241 ? -21.188 12.352 17.594 1 98.25 241 ALA A N 1
ATOM 1961 C CA . ALA A 1 241 ? -21.469 11.789 18.922 1 98.25 241 ALA A CA 1
ATOM 1962 C C . ALA A 1 241 ? -22.062 10.391 18.797 1 98.25 241 ALA A C 1
ATOM 1964 O O . ALA A 1 241 ? -21.688 9.484 19.547 1 98.25 241 ALA A O 1
ATOM 1965 N N . HIS A 1 242 ? -22.953 10.242 17.875 1 98.5 242 HIS A N 1
ATOM 1966 C CA . HIS A 1 242 ? -23.516 8.922 17.625 1 98.5 242 HIS A CA 1
ATOM 1967 C C . HIS A 1 242 ? -22.438 7.953 17.141 1 98.5 242 HIS A C 1
ATOM 1969 O O . HIS A 1 242 ? -22.406 6.797 17.562 1 98.5 242 HIS A O 1
ATOM 1975 N N . TRP A 1 243 ? -21.594 8.43 16.281 1 98.56 243 TRP A N 1
ATOM 1976 C CA . TRP A 1 243 ? -20.5 7.609 15.758 1 98.56 243 TRP A CA 1
ATOM 1977 C C . TRP A 1 243 ? -19.562 7.184 16.891 1 98.56 243 TRP A C 1
ATOM 1979 O O . TRP A 1 243 ? -19.125 6.031 16.938 1 98.56 243 TRP A O 1
ATOM 1989 N N . PHE A 1 244 ? -19.312 8.086 17.812 1 98.5 244 PHE A N 1
ATOM 1990 C CA . PHE A 1 244 ? -18.453 7.773 18.969 1 98.5 244 PHE A CA 1
ATOM 1991 C C . PHE A 1 244 ? -19.062 6.641 19.781 1 98.5 244 PHE A C 1
ATOM 1993 O O . PHE A 1 244 ? -18.344 5.742 20.234 1 98.5 244 PHE A O 1
ATOM 2000 N N . ARG A 1 245 ? -20.344 6.652 19.922 1 98.25 245 ARG A N 1
ATOM 2001 C CA . ARG A 1 245 ? -21.031 5.613 20.688 1 98.25 245 ARG A CA 1
ATOM 2002 C C . ARG A 1 245 ? -20.938 4.266 19.984 1 98.25 245 ARG A C 1
ATOM 2004 O O . ARG A 1 245 ? -20.734 3.234 20.625 1 98.25 245 ARG A O 1
ATOM 2011 N N . GLU A 1 246 ? -21.078 4.305 18.719 1 98.44 246 GLU A N 1
ATOM 2012 C CA . GLU A 1 246 ? -20.969 3.074 17.938 1 98.44 246 GLU A CA 1
ATOM 2013 C C . GLU A 1 246 ? -19.562 2.492 18.031 1 98.44 246 GLU A C 1
ATOM 2015 O O . GLU A 1 246 ? -19.391 1.274 18.125 1 98.44 246 GLU A O 1
ATOM 2020 N N . VAL A 1 247 ? -18.578 3.352 17.969 1 98.62 247 VAL A N 1
ATOM 2021 C CA . VAL A 1 247 ? -17.203 2.916 18.078 1 98.62 247 VAL A CA 1
ATOM 2022 C C . VAL A 1 247 ? -16.969 2.277 19.453 1 98.62 247 VAL A C 1
ATOM 2024 O O . VAL A 1 247 ? -16.359 1.211 19.547 1 98.62 247 VAL A O 1
ATOM 2027 N N . GLU A 1 248 ? -17.484 2.855 20.438 1 97.5 248 GLU A N 1
ATOM 2028 C CA . GLU A 1 248 ? -17.328 2.346 21.797 1 97.5 248 GLU A CA 1
ATOM 2029 C C . GLU A 1 248 ? -17.969 0.962 21.938 1 97.5 248 GLU A C 1
ATOM 2031 O O . GLU A 1 248 ? -17.375 0.07 22.562 1 97.5 248 GLU A O 1
ATOM 2036 N N . THR A 1 249 ? -19.078 0.727 21.375 1 97.56 249 THR A N 1
ATOM 2037 C CA . THR A 1 249 ? -19.812 -0.528 21.5 1 97.56 249 THR A CA 1
ATOM 2038 C C . THR A 1 249 ? -19.172 -1.615 20.641 1 97.56 249 THR A C 1
ATOM 2040 O O . THR A 1 249 ? -19.328 -2.807 20.922 1 97.56 249 THR A O 1
ATOM 2043 N N . SER A 1 250 ? -18.453 -1.214 19.609 1 97.25 250 SER A N 1
ATOM 2044 C CA . SER A 1 250 ? -17.875 -2.178 18.672 1 97.25 250 SER A CA 1
ATOM 2045 C C . SER A 1 250 ? -16.75 -2.967 19.328 1 97.25 250 SER A C 1
ATOM 2047 O O . SER A 1 250 ? -16.484 -4.117 18.969 1 97.25 250 SER A O 1
ATOM 2049 N N . GLY A 1 251 ? -15.992 -2.268 20.203 1 96.88 251 GLY A N 1
ATOM 2050 C CA . GLY A 1 251 ? -14.883 -2.92 20.891 1 96.88 251 GLY A CA 1
ATOM 2051 C C . GLY A 1 251 ? -13.609 -2.967 20.062 1 96.88 251 GLY A C 1
ATOM 2052 O O . GLY A 1 251 ? -12.633 -3.607 20.453 1 96.88 251 GLY A O 1
ATOM 2053 N N . PHE A 1 252 ? -13.562 -2.309 18.922 1 97.69 252 PHE A N 1
ATOM 2054 C CA . PHE A 1 252 ? -12.367 -2.297 18.094 1 97.69 252 PHE A CA 1
ATOM 2055 C C . PHE A 1 252 ? -11.328 -1.322 18.641 1 97.69 252 PHE A C 1
ATOM 2057 O O . PHE A 1 252 ? -11.562 -0.111 18.656 1 97.69 252 PHE A O 1
ATOM 2064 N N . LYS A 1 253 ? -10.18 -1.846 19 1 97.5 253 LYS A N 1
ATOM 2065 C CA . LYS A 1 253 ? -9.156 -1.05 19.672 1 97.5 253 LYS A CA 1
ATOM 2066 C C . LYS A 1 253 ? -8.703 0.112 18.797 1 97.5 253 LYS A C 1
ATOM 2068 O O . LYS A 1 253 ? -8.648 1.257 19.25 1 97.5 253 LYS A O 1
ATOM 2073 N N . SER A 1 254 ? -8.359 -0.136 17.547 1 97.56 254 SER A N 1
ATOM 2074 C CA . SER A 1 254 ? -7.84 0.902 16.656 1 97.56 254 SER A CA 1
ATOM 2075 C C . SER A 1 254 ? -8.883 1.989 16.422 1 97.56 254 SER A C 1
ATOM 2077 O O . SER A 1 254 ? -8.547 3.172 16.328 1 97.56 254 SER A O 1
ATOM 2079 N N . PHE A 1 255 ? -10.156 1.629 16.359 1 98.56 255 PHE A N 1
ATOM 2080 C CA . PHE A 1 255 ? -11.219 2.621 16.219 1 98.56 255 PHE A CA 1
ATOM 2081 C C . PHE A 1 255 ? -11.367 3.443 17.484 1 98.56 255 PHE A C 1
ATOM 2083 O O . PHE A 1 255 ? -11.688 4.633 17.438 1 98.56 255 PHE A O 1
ATOM 2090 N N . SER A 1 256 ? -11.148 2.809 18.578 1 98.38 256 SER A N 1
ATOM 2091 C CA . SER A 1 256 ? -11.18 3.547 19.844 1 98.38 256 SER A CA 1
ATOM 2092 C C . SER A 1 256 ? -10.07 4.59 19.906 1 98.38 256 SER A C 1
ATOM 2094 O O . SER A 1 256 ? -10.289 5.711 20.375 1 98.38 256 SER A O 1
ATOM 2096 N N . ILE A 1 257 ? -8.93 4.203 19.438 1 98.44 257 ILE A N 1
ATOM 2097 C CA . ILE A 1 257 ? -7.816 5.137 19.359 1 98.44 257 ILE A CA 1
ATOM 2098 C C . ILE A 1 257 ? -8.172 6.289 18.422 1 98.44 257 ILE A C 1
ATOM 2100 O O . ILE A 1 257 ? -7.914 7.453 18.734 1 98.44 257 ILE A O 1
ATOM 2104 N N . LEU A 1 258 ? -8.781 5.961 17.297 1 98.38 258 LEU A N 1
ATOM 2105 C CA . LEU A 1 258 ? -9.211 6.977 16.344 1 98.38 258 LEU A CA 1
ATOM 2106 C C . LEU A 1 258 ? -10.227 7.922 16.969 1 98.38 258 LEU A C 1
ATOM 2108 O O . LEU A 1 258 ? -10.148 9.141 16.781 1 98.38 258 LEU A O 1
ATOM 2112 N N . ARG A 1 259 ? -11.156 7.348 17.688 1 98.31 259 ARG A N 1
ATOM 2113 C CA . ARG A 1 259 ? -12.148 8.156 18.375 1 98.31 259 ARG A CA 1
ATOM 2114 C C . ARG A 1 259 ? -11.484 9.203 19.266 1 98.31 259 ARG A C 1
ATOM 2116 O O . ARG A 1 259 ? -11.836 10.383 19.234 1 98.31 259 ARG A O 1
ATOM 2123 N N . LYS A 1 260 ? -10.531 8.82 20.016 1 97.88 260 LYS A N 1
ATOM 2124 C CA . LYS A 1 260 ? -9.805 9.727 20.906 1 97.88 260 LYS A CA 1
ATOM 2125 C C . LYS A 1 260 ? -9.039 10.781 20.109 1 97.88 260 LYS A C 1
ATOM 2127 O O . LYS A 1 260 ? -8.992 11.945 20.5 1 97.88 260 LYS A O 1
ATOM 2132 N N . THR A 1 261 ? -8.469 10.352 19 1 97.88 261 THR A N 1
ATOM 2133 C CA . THR A 1 261 ? -7.77 11.281 18.125 1 97.88 261 THR A CA 1
ATOM 2134 C C . THR A 1 261 ? -8.719 12.367 17.625 1 97.88 261 THR A C 1
ATOM 2136 O O . THR A 1 261 ? -8.391 13.555 17.672 1 97.88 261 THR A O 1
ATOM 2139 N N . ILE A 1 262 ? -9.883 11.938 17.188 1 98.12 262 ILE A N 1
ATOM 2140 C CA . ILE A 1 262 ? -10.875 12.883 16.688 1 98.12 262 ILE A CA 1
ATOM 2141 C C . ILE A 1 262 ? -11.289 13.836 17.812 1 98.12 262 ILE A C 1
ATOM 2143 O O . ILE A 1 262 ? -11.383 15.047 17.594 1 98.12 262 ILE A O 1
ATOM 2147 N N . MET A 1 263 ? -11.43 13.344 19 1 97.06 263 MET A N 1
ATOM 2148 C CA . MET A 1 263 ? -11.828 14.156 20.141 1 97.06 263 MET A CA 1
ATOM 2149 C C . MET A 1 263 ? -10.758 15.195 20.469 1 97.06 263 MET A C 1
ATOM 2151 O O . MET A 1 263 ? -11.078 16.344 20.797 1 97.06 263 MET A O 1
ATOM 2155 N N . ASN A 1 264 ? -9.539 14.82 20.312 1 95.25 264 ASN A N 1
ATOM 2156 C CA . ASN A 1 264 ? -8.422 15.719 20.625 1 95.25 264 ASN A CA 1
ATOM 2157 C C . ASN A 1 264 ? -8.312 16.844 19.594 1 95.25 264 ASN A C 1
ATOM 2159 O O . ASN A 1 264 ? -7.738 17.891 19.875 1 95.25 264 ASN A O 1
ATOM 2163 N N . HIS A 1 265 ? -8.875 16.625 18.422 1 96.12 265 HIS A N 1
ATOM 2164 C CA . HIS A 1 265 ? -8.852 17.625 17.359 1 96.12 265 HIS A CA 1
ATOM 2165 C C . HIS A 1 265 ? -10.258 18.094 17.016 1 96.12 265 HIS A C 1
ATOM 2167 O O . HIS A 1 265 ? -10.5 18.578 15.898 1 96.12 265 HIS A O 1
ATOM 2173 N N . TYR A 1 266 ? -11.125 18.047 17.891 1 96.75 266 TYR A N 1
ATOM 2174 C CA . TYR A 1 266 ? -12.57 18.109 17.688 1 96.75 266 TYR A CA 1
ATOM 2175 C C . TYR A 1 266 ? -12.969 19.422 17.031 1 96.75 266 TYR A C 1
ATOM 2177 O O . TYR A 1 266 ? -13.57 19.438 15.961 1 96.75 266 TYR A O 1
ATOM 2185 N N . SER A 1 267 ? -12.547 20.531 17.578 1 96.62 267 SER A N 1
ATOM 2186 C CA . SER A 1 267 ? -12.945 21.844 17.094 1 96.62 267 SER A CA 1
ATOM 2187 C C . SER A 1 267 ? -12.414 22.094 15.68 1 96.62 267 SER A C 1
ATOM 2189 O O . SER A 1 267 ? -13.148 22.547 14.805 1 96.62 267 SER A O 1
ATOM 2191 N N . ASP A 1 268 ? -11.172 21.703 15.453 1 97.44 268 ASP A N 1
ATOM 2192 C CA . ASP A 1 268 ? -10.539 21.922 14.164 1 97.44 268 ASP A CA 1
ATOM 2193 C C . ASP A 1 268 ? -11.164 21.047 13.078 1 97.44 268 ASP A C 1
ATOM 2195 O O . ASP A 1 268 ? -11.25 21.453 11.914 1 97.44 268 ASP A O 1
ATOM 2199 N N . ILE A 1 269 ? -11.609 19.859 13.484 1 98 269 ILE A N 1
ATOM 2200 C CA . ILE A 1 269 ? -12.273 18.953 12.547 1 98 269 ILE A CA 1
ATOM 2201 C C . ILE A 1 269 ? -13.664 19.484 12.211 1 98 269 ILE A C 1
ATOM 2203 O O . ILE A 1 269 ? -14.062 19.516 11.047 1 98 269 ILE A O 1
ATOM 2207 N N . LEU A 1 270 ? -14.344 20.031 13.195 1 98 270 LEU A N 1
ATOM 2208 C CA . LEU A 1 270 ? -15.703 20.531 13.008 1 98 270 LEU A CA 1
ATOM 2209 C C . LEU A 1 270 ? -15.703 21.797 12.156 1 98 270 LEU A C 1
ATOM 2211 O O . LEU A 1 270 ? -16.703 22.094 11.492 1 98 270 LEU A O 1
ATOM 2215 N N . ASN A 1 271 ? -14.578 22.516 12.133 1 97.88 271 ASN A N 1
ATOM 2216 C CA . ASN A 1 271 ? -14.477 23.719 11.328 1 97.88 271 ASN A CA 1
ATOM 2217 C C . ASN A 1 271 ? -14.617 23.406 9.836 1 97.88 271 ASN A C 1
ATOM 2219 O O . ASN A 1 271 ? -14.93 24.297 9.039 1 97.88 271 ASN A O 1
ATOM 2223 N N . PHE A 1 272 ? -14.477 22.156 9.469 1 97.94 272 PHE A N 1
ATOM 2224 C CA . PHE A 1 272 ? -14.68 21.719 8.086 1 97.94 272 PHE A CA 1
ATOM 2225 C C . PHE A 1 272 ? -16.109 22.016 7.637 1 97.94 272 PHE A C 1
ATOM 2227 O O . PHE A 1 272 ? -16.328 22.406 6.488 1 97.94 272 PHE A O 1
ATOM 2234 N N . PHE A 1 273 ? -16.984 21.969 8.477 1 97.44 273 PHE A N 1
ATOM 2235 C CA . PHE A 1 273 ? -18.391 22.016 8.117 1 97.44 273 PHE A CA 1
ATOM 2236 C C . PHE A 1 273 ? -18.859 23.453 7.941 1 97.44 273 PHE A C 1
ATOM 2238 O O . PHE A 1 273 ? -19.984 23.703 7.488 1 97.44 273 PHE A O 1
ATOM 2245 N N . ASN A 1 274 ? -17.984 24.391 8.281 1 95.12 274 ASN A N 1
ATOM 2246 C CA . ASN A 1 274 ? -18.312 25.797 8.047 1 95.12 274 ASN A CA 1
ATOM 2247 C C . ASN A 1 274 ? -18.25 26.141 6.562 1 95.12 274 ASN A C 1
ATOM 2249 O O . ASN A 1 274 ? -19.219 26.641 5.984 1 95.12 274 ASN A O 1
ATOM 2253 N N . ARG A 1 275 ? -17.125 25.781 5.922 1 93.56 275 ARG A N 1
ATOM 2254 C CA . ARG A 1 275 ? -16.922 26.156 4.523 1 93.56 275 ARG A CA 1
ATOM 2255 C C . ARG A 1 275 ? -16.516 24.938 3.699 1 93.56 275 ARG A C 1
ATOM 2257 O O . ARG A 1 275 ? -16.359 25.031 2.479 1 93.56 275 ARG A O 1
ATOM 2264 N N . ARG A 1 276 ? -16.266 23.812 4.348 1 94.38 276 ARG A N 1
ATOM 2265 C CA . ARG A 1 276 ? -15.898 22.531 3.729 1 94.38 276 ARG A CA 1
ATOM 2266 C C . ARG A 1 276 ? -14.578 22.641 2.98 1 94.38 276 ARG A C 1
ATOM 2268 O O . ARG A 1 276 ? -14.445 22.156 1.855 1 94.38 276 ARG A O 1
ATOM 2275 N N . SER A 1 277 ? -13.727 23.406 3.648 1 92.5 277 SER A N 1
ATOM 2276 C CA . SER A 1 277 ? -12.383 23.594 3.096 1 92.5 277 SER A CA 1
ATOM 2277 C C . SER A 1 277 ? -11.539 22.344 3.277 1 92.5 277 SER A C 1
ATOM 2279 O O . SER A 1 277 ? -11.578 21.703 4.332 1 92.5 277 SER A O 1
ATOM 2281 N N . THR A 1 278 ? -10.852 21.922 2.178 1 92.81 278 THR A N 1
ATOM 2282 C CA . THR A 1 278 ? -9.961 20.781 2.223 1 92.81 278 THR A CA 1
ATOM 2283 C C . THR A 1 278 ? -8.547 21.172 1.787 1 92.81 278 THR A C 1
ATOM 2285 O O . THR A 1 278 ? -8.305 22.312 1.419 1 92.81 278 THR A O 1
ATOM 2288 N N . ASN A 1 279 ? -7.672 20.188 1.863 1 91.31 279 ASN A N 1
ATOM 2289 C CA . ASN A 1 279 ? -6.293 20.406 1.441 1 91.31 279 ASN A CA 1
ATOM 2290 C C . ASN A 1 279 ? -6.098 20.094 -0.039 1 91.31 279 ASN A C 1
ATOM 2292 O O . ASN A 1 279 ? -4.996 19.75 -0.465 1 91.31 279 ASN A O 1
ATOM 2296 N N . ALA A 1 280 ? -7.102 20.203 -0.787 1 84.56 280 ALA A N 1
ATOM 2297 C CA . ALA A 1 280 ? -7.086 19.844 -2.203 1 84.56 280 ALA A CA 1
ATOM 2298 C C . ALA A 1 280 ? -6.031 20.641 -2.961 1 84.56 280 ALA A C 1
ATOM 2300 O O . ALA A 1 280 ? -5.371 20.125 -3.859 1 84.56 280 ALA A O 1
ATOM 2301 N N . SER A 1 281 ? -5.871 21.922 -2.598 1 82.06 281 SER A N 1
ATOM 2302 C CA . SER A 1 281 ? -4.887 22.766 -3.266 1 82.06 281 SER A CA 1
ATOM 2303 C C . SER A 1 281 ? -3.469 22.234 -3.053 1 82.06 281 SER A C 1
ATOM 2305 O O . SER A 1 281 ? -2.689 22.141 -4.004 1 82.06 281 SER A O 1
ATOM 2307 N N . ALA A 1 282 ? -3.211 21.875 -1.844 1 84.06 282 ALA A N 1
ATOM 2308 C CA . ALA A 1 282 ? -1.889 21.328 -1.531 1 84.06 282 ALA A CA 1
ATOM 2309 C C . ALA A 1 282 ? -1.662 20 -2.232 1 84.06 282 ALA A C 1
ATOM 2311 O O . ALA A 1 282 ? -0.565 19.734 -2.725 1 84.06 282 ALA A O 1
ATOM 2312 N N . GLU A 1 283 ? -2.67 19.203 -2.305 1 84.19 283 GLU A N 1
ATOM 2313 C CA . GLU A 1 283 ? -2.58 17.906 -2.979 1 84.19 283 GLU A CA 1
ATOM 2314 C C . GLU A 1 283 ? -2.332 18.078 -4.473 1 84.19 283 GLU A C 1
ATOM 2316 O O . GLU A 1 283 ? -1.575 17.312 -5.074 1 84.19 283 GLU A O 1
ATOM 2321 N N . SER A 1 284 ? -3.018 18.984 -4.992 1 83.06 284 SER A N 1
ATOM 2322 C CA . SER A 1 284 ? -2.791 19.312 -6.398 1 83.06 284 SER A CA 1
ATOM 2323 C C . SER A 1 284 ? -1.346 19.734 -6.637 1 83.06 284 SER A C 1
ATOM 2325 O O . SER A 1 284 ? -0.717 19.297 -7.605 1 83.06 284 SER A O 1
ATOM 2327 N N . PHE A 1 285 ? -0.922 20.578 -5.754 1 83.19 285 PHE A N 1
ATOM 2328 C CA . PHE A 1 285 ? 0.461 21.031 -5.84 1 83.19 285 PHE A CA 1
ATOM 2329 C C . PHE A 1 285 ? 1.424 19.859 -5.723 1 83.19 285 PHE A C 1
ATOM 2331 O O . PHE A 1 285 ? 2.391 19.766 -6.48 1 83.19 285 PHE A O 1
ATOM 2338 N N . ASN A 1 286 ? 1.188 18.953 -4.832 1 85.44 286 ASN A N 1
ATOM 2339 C CA . ASN A 1 286 ? 2.018 17.766 -4.66 1 85.44 286 ASN A CA 1
ATOM 2340 C C . ASN A 1 286 ? 2.047 16.922 -5.926 1 85.44 286 ASN A C 1
ATOM 2342 O O . ASN A 1 286 ? 3.092 16.375 -6.289 1 85.44 286 ASN A O 1
ATOM 2346 N N . ALA A 1 287 ? 0.959 16.781 -6.496 1 86.88 287 ALA A N 1
ATOM 2347 C CA . ALA A 1 287 ? 0.873 16.031 -7.738 1 86.88 287 ALA A CA 1
ATOM 2348 C C . ALA A 1 287 ? 1.703 16.672 -8.844 1 86.88 287 ALA A C 1
ATOM 2350 O O . ALA A 1 287 ? 2.365 15.984 -9.617 1 86.88 287 ALA A O 1
ATOM 2351 N N . LYS A 1 288 ? 1.68 17.906 -8.883 1 83.38 288 LYS A N 1
ATOM 2352 C CA . LYS A 1 288 ? 2.453 18.641 -9.875 1 83.38 288 LYS A CA 1
ATOM 2353 C C . LYS A 1 288 ? 3.951 18.484 -9.633 1 83.38 288 LYS A C 1
ATOM 2355 O O . LYS A 1 288 ? 4.727 18.328 -10.578 1 83.38 288 LYS A O 1
ATOM 2360 N N . ILE A 1 289 ? 4.273 18.594 -8.391 1 84.06 289 ILE A N 1
ATOM 2361 C CA . ILE A 1 289 ? 5.676 18.391 -8.031 1 84.06 289 ILE A CA 1
ATOM 2362 C C . ILE A 1 289 ? 6.133 17 -8.484 1 84.06 289 ILE A C 1
ATOM 2364 O O . ILE A 1 289 ? 7.219 16.859 -9.047 1 84.06 289 ILE A O 1
ATOM 2368 N N . LYS A 1 290 ? 5.312 16.062 -8.234 1 84.88 290 LYS A N 1
ATOM 2369 C CA . LYS A 1 290 ? 5.641 14.695 -8.617 1 84.88 290 LYS A CA 1
ATOM 2370 C C . LYS A 1 290 ? 5.816 14.578 -10.133 1 84.88 290 LYS A C 1
ATOM 2372 O O . LYS A 1 290 ? 6.777 13.961 -10.602 1 84.88 290 LYS A O 1
ATOM 2377 N N . ASN A 1 291 ? 4.914 15.125 -10.828 1 83.75 291 ASN A N 1
ATOM 2378 C CA . ASN A 1 291 ? 4.984 15.102 -12.289 1 83.75 291 ASN A CA 1
ATOM 2379 C C . ASN A 1 291 ? 6.234 15.805 -12.797 1 83.75 291 ASN A C 1
ATOM 2381 O O . ASN A 1 291 ? 6.883 15.336 -13.734 1 83.75 291 ASN A O 1
ATOM 2385 N N . PHE A 1 292 ? 6.469 16.859 -12.164 1 81.44 292 PHE A N 1
ATOM 2386 C CA . PHE A 1 292 ? 7.641 17.625 -12.555 1 81.44 292 PHE A CA 1
ATOM 2387 C C . PHE A 1 292 ? 8.922 16.844 -12.297 1 81.44 292 PHE A C 1
ATOM 2389 O O . PHE A 1 292 ? 9.844 16.859 -13.117 1 81.44 292 PHE A O 1
ATOM 2396 N N . ARG A 1 293 ? 8.984 16.156 -11.219 1 83.25 293 ARG A N 1
ATOM 2397 C CA . ARG A 1 293 ? 10.133 15.312 -10.883 1 83.25 293 ARG A CA 1
ATOM 2398 C C . ARG A 1 293 ? 10.312 14.195 -11.906 1 83.25 293 ARG A C 1
ATOM 2400 O O . ARG A 1 293 ? 11.445 13.859 -12.273 1 83.25 293 ARG A O 1
ATOM 2407 N N . LEU A 1 294 ? 9.234 13.609 -12.273 1 80.62 294 LEU A N 1
ATOM 2408 C CA . LEU A 1 294 ? 9.266 12.523 -13.25 1 80.62 294 LEU A CA 1
ATOM 2409 C C . LEU A 1 294 ? 9.789 13.023 -14.594 1 80.62 294 LEU A C 1
ATOM 2411 O O . LEU A 1 294 ? 10.578 12.336 -15.25 1 80.62 294 LEU A O 1
ATOM 2415 N N . GLN A 1 295 ? 9.414 14.172 -14.977 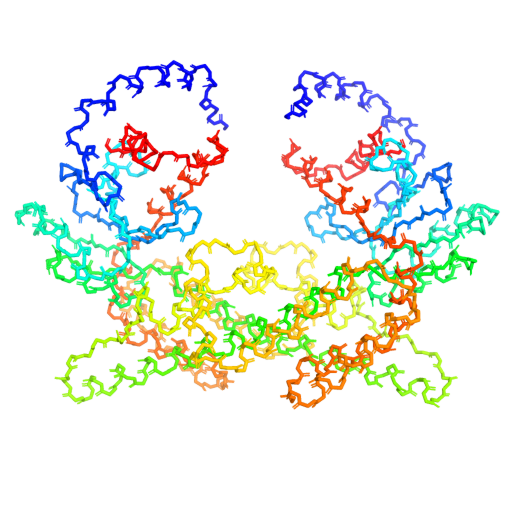1 78.31 295 GLN A N 1
ATOM 2416 C CA . GLN A 1 295 ? 9.828 14.758 -16.25 1 78.31 295 GLN A CA 1
ATOM 2417 C C . GLN A 1 295 ? 11.328 15.039 -16.266 1 78.31 295 GLN A C 1
ATOM 2419 O O . GLN A 1 295 ? 11.977 14.938 -17.297 1 78.31 295 GLN A O 1
ATOM 2424 N N . LEU A 1 296 ? 11.789 15.438 -15.148 1 76.69 296 LEU A N 1
ATOM 2425 C CA . LEU A 1 296 ? 13.195 15.797 -15.055 1 76.69 296 LEU A CA 1
ATOM 2426 C C . LEU A 1 296 ? 14.055 14.57 -14.758 1 76.69 296 LEU A C 1
ATOM 2428 O O . LEU A 1 296 ? 15.289 14.672 -14.719 1 76.69 296 LEU A O 1
ATOM 2432 N N . ARG A 1 297 ? 13.477 13.453 -14.711 1 69.38 297 ARG A N 1
ATOM 2433 C CA . ARG A 1 297 ? 14.148 12.211 -14.352 1 69.38 297 ARG A CA 1
ATOM 2434 C C . ARG A 1 297 ? 14.898 12.359 -13.031 1 69.38 297 ARG A C 1
ATOM 2436 O O . ARG A 1 297 ? 16.062 11.945 -12.922 1 69.38 297 ARG A O 1
ATOM 2443 N N . GLY A 1 298 ? 14.516 13.195 -12.273 1 67.69 298 GLY A N 1
ATOM 2444 C CA . GLY A 1 298 ? 15.094 13.414 -10.961 1 67.69 298 GLY A CA 1
ATOM 2445 C C . GLY A 1 298 ? 15.578 14.836 -10.75 1 67.69 298 GLY A C 1
ATOM 2446 O O . GLY A 1 298 ? 15.547 15.648 -11.672 1 67.69 298 GLY A O 1
ATOM 2447 N N . VAL A 1 299 ? 15.852 15.164 -9.484 1 68.5 299 VAL A N 1
ATOM 2448 C CA . VAL A 1 299 ? 16.312 16.5 -9.102 1 68.5 299 VAL A CA 1
ATOM 2449 C C . VAL A 1 299 ? 17.828 16.484 -8.883 1 68.5 299 VAL A C 1
ATOM 2451 O O . VAL A 1 299 ? 18.312 15.867 -7.934 1 68.5 299 VAL A O 1
ATOM 2454 N N . LYS A 1 300 ? 18.5 17 -9.883 1 72.31 300 LYS A N 1
ATOM 2455 C CA . LYS A 1 300 ? 19.938 17.078 -9.742 1 72.31 300 LYS A CA 1
ATOM 2456 C C . LYS A 1 300 ? 20.359 18.312 -8.945 1 72.31 300 LYS A C 1
ATOM 2458 O O . LYS A 1 300 ? 21.156 18.219 -8.008 1 72.31 300 LYS A O 1
ATOM 2463 N N . ASP A 1 301 ? 19.75 19.422 -9.273 1 83.56 301 ASP A N 1
ATOM 2464 C CA . ASP A 1 301 ? 19.938 20.703 -8.586 1 83.56 301 ASP A CA 1
ATOM 2465 C C . ASP A 1 301 ? 18.656 21.156 -7.891 1 83.56 301 ASP A C 1
ATOM 2467 O O . ASP A 1 301 ? 17.719 21.625 -8.547 1 83.56 301 ASP A O 1
ATOM 2471 N N . LYS A 1 302 ? 18.703 21.094 -6.574 1 86.44 302 LYS A N 1
ATOM 2472 C CA . LYS A 1 302 ? 17.5 21.375 -5.789 1 86.44 302 LYS A CA 1
ATOM 2473 C C . LYS A 1 302 ? 17.078 22.828 -5.941 1 86.44 302 LYS A C 1
ATOM 2475 O O . LYS A 1 302 ? 15.883 23.125 -6.074 1 86.44 302 LYS A O 1
ATOM 2480 N N . ALA A 1 303 ? 18.094 23.672 -5.863 1 87.38 303 ALA A N 1
ATOM 2481 C CA . ALA A 1 303 ? 17.766 25.094 -6 1 87.38 303 ALA A CA 1
ATOM 2482 C C . ALA A 1 303 ? 17.125 25.391 -7.352 1 87.38 303 ALA A C 1
ATOM 2484 O O . ALA A 1 303 ? 16.156 26.156 -7.434 1 87.38 303 ALA A O 1
ATOM 2485 N N . PHE A 1 304 ? 17.656 24.797 -8.305 1 86.44 304 PHE A N 1
ATOM 2486 C CA . PHE A 1 304 ? 17.109 25 -9.641 1 86.44 304 PHE A CA 1
ATOM 2487 C C . PHE A 1 304 ? 15.719 24.375 -9.75 1 86.44 304 PHE A C 1
ATOM 2489 O O . PHE A 1 304 ? 14.836 24.938 -10.414 1 86.44 304 PHE A O 1
ATOM 2496 N N . PHE A 1 305 ? 15.578 23.266 -9.195 1 88.38 305 PHE A N 1
ATOM 2497 C CA . PHE A 1 305 ? 14.273 22.625 -9.18 1 88.38 305 PHE A CA 1
ATOM 2498 C C . PHE A 1 305 ? 13.227 23.531 -8.539 1 88.38 305 PHE A C 1
ATOM 2500 O O . PHE A 1 305 ? 12.133 23.703 -9.078 1 88.38 305 PHE A O 1
ATOM 2507 N N . ILE A 1 306 ? 13.602 24.078 -7.41 1 89.25 306 ILE A N 1
ATOM 2508 C CA . ILE A 1 306 ? 12.695 24.938 -6.672 1 89.25 306 ILE A CA 1
ATOM 2509 C C . ILE A 1 306 ? 12.43 26.219 -7.477 1 89.25 306 ILE A C 1
ATOM 2511 O O . ILE A 1 306 ? 11.305 26.719 -7.488 1 89.25 306 ILE A O 1
ATOM 2515 N N . PHE A 1 307 ? 13.438 26.672 -8.156 1 89.75 307 PHE A N 1
ATOM 2516 C CA . PHE A 1 307 ? 13.289 27.844 -9.023 1 89.75 307 PHE A CA 1
ATOM 2517 C C . PHE A 1 307 ? 12.266 27.578 -10.117 1 89.75 307 PHE A C 1
ATOM 2519 O O . PHE A 1 307 ? 11.391 28.406 -10.359 1 89.75 307 PHE A O 1
ATOM 2526 N N . ARG A 1 308 ? 12.367 26.453 -10.648 1 86.38 308 ARG A N 1
ATOM 2527 C CA . ARG A 1 308 ? 11.445 26.094 -11.719 1 86.38 308 ARG A CA 1
ATOM 2528 C C . ARG A 1 308 ? 10.016 25.969 -11.195 1 86.38 308 ARG A C 1
ATOM 2530 O O . ARG A 1 308 ? 9.07 26.391 -11.859 1 86.38 308 ARG A O 1
ATOM 2537 N N . LEU A 1 309 ? 9.938 25.375 -10.07 1 87 309 LEU A N 1
ATOM 2538 C CA . LEU A 1 309 ? 8.633 25.266 -9.438 1 87 309 LEU A CA 1
ATOM 2539 C C . LEU A 1 309 ? 8.031 26.641 -9.164 1 87 309 LEU A C 1
ATOM 2541 O O . LEU A 1 309 ? 6.844 26.859 -9.398 1 87 309 LEU A O 1
ATOM 2545 N N . ALA A 1 310 ? 8.859 27.5 -8.695 1 88.69 310 ALA A N 1
ATOM 2546 C CA . ALA A 1 310 ? 8.414 28.859 -8.375 1 88.69 310 ALA A CA 1
ATOM 2547 C C . ALA A 1 310 ? 7.965 29.594 -9.633 1 88.69 310 ALA A C 1
ATOM 2549 O O . ALA A 1 310 ? 6.984 30.344 -9.594 1 88.69 310 ALA A O 1
ATOM 2550 N N . GLN A 1 311 ? 8.656 29.391 -10.672 1 86.88 311 GLN A N 1
ATOM 2551 C CA . GLN A 1 311 ? 8.305 30.047 -11.922 1 86.88 311 GLN A CA 1
ATOM 2552 C C . GLN A 1 311 ? 6.938 29.594 -12.43 1 86.88 311 GLN A C 1
ATOM 2554 O O . GLN A 1 311 ? 6.199 30.359 -13.031 1 86.88 311 GLN A O 1
ATOM 2559 N N . LEU A 1 312 ? 6.676 28.406 -12.094 1 83.62 312 LEU A N 1
ATOM 2560 C CA . LEU A 1 312 ? 5.438 27.828 -12.602 1 83.62 312 LEU A CA 1
ATOM 2561 C C . LEU A 1 312 ? 4.266 28.141 -11.68 1 83.62 312 LEU A C 1
ATOM 2563 O O . LEU A 1 312 ? 3.15 28.391 -12.148 1 83.62 312 LEU A O 1
ATOM 2567 N N . PHE A 1 313 ? 4.562 28.234 -10.352 1 83.81 313 PHE A N 1
ATOM 2568 C CA . PHE A 1 313 ? 3.414 28.203 -9.453 1 83.81 313 PHE A CA 1
ATOM 2569 C C . PHE A 1 313 ? 3.432 29.375 -8.492 1 83.81 313 PHE A C 1
ATOM 2571 O O . PHE A 1 313 ? 2.502 29.562 -7.707 1 83.81 313 PHE A O 1
ATOM 2578 N N . ALA A 1 314 ? 4.434 30.109 -8.492 1 85.88 314 ALA A N 1
ATOM 2579 C CA . ALA A 1 314 ? 4.484 31.281 -7.629 1 85.88 314 ALA A CA 1
ATOM 2580 C C . ALA A 1 314 ? 3.979 32.531 -8.359 1 85.88 314 ALA A C 1
ATOM 2582 O O . ALA A 1 314 ? 4.023 32.594 -9.586 1 85.88 314 ALA A O 1
ATOM 2583 N N . MET B 1 1 ? 13.211 4.836 -23.844 1 23.69 1 MET B N 1
ATOM 2584 C CA . MET B 1 1 ? 11.938 5.473 -24.172 1 23.69 1 MET B CA 1
ATOM 2585 C C . MET B 1 1 ? 11.312 4.848 -25.422 1 23.69 1 MET B C 1
ATOM 2587 O O . MET B 1 1 ? 11.539 5.32 -26.531 1 23.69 1 MET B O 1
ATOM 2591 N N . TYR B 1 2 ? 11.25 3.582 -25.531 1 30.69 2 TYR B N 1
ATOM 2592 C CA . TYR B 1 2 ? 10.742 2.953 -26.75 1 30.69 2 TYR B CA 1
ATOM 2593 C C . TYR B 1 2 ? 9.281 3.316 -26.984 1 30.69 2 TYR B C 1
ATOM 2595 O O . TYR B 1 2 ? 8.391 2.768 -26.328 1 30.69 2 TYR B O 1
ATOM 2603 N N . GLY B 1 3 ? 9.047 4.617 -27.344 1 32.12 3 GLY B N 1
ATOM 2604 C CA . GLY B 1 3 ? 7.816 5.27 -27.75 1 32.12 3 GLY B CA 1
ATOM 2605 C C . GLY B 1 3 ? 7.109 4.547 -28.891 1 32.12 3 GLY B C 1
ATOM 2606 O O . GLY B 1 3 ? 7.59 4.535 -30.016 1 32.12 3 GLY B O 1
ATOM 2607 N N . VAL B 1 4 ? 6.527 3.447 -28.703 1 40.47 4 VAL B N 1
ATOM 2608 C CA . VAL B 1 4 ? 5.691 3.055 -29.828 1 40.47 4 VAL B CA 1
ATOM 2609 C C . VAL B 1 4 ? 4.863 4.25 -30.297 1 40.47 4 VAL B C 1
ATOM 2611 O O . VAL B 1 4 ? 4.199 4.906 -29.484 1 40.47 4 VAL B O 1
ATOM 2614 N N . GLN B 1 5 ? 5.121 4.93 -31.391 1 41.69 5 GLN B N 1
ATOM 2615 C CA . GLN B 1 5 ? 4.535 6.094 -32.031 1 41.69 5 GLN B CA 1
ATOM 2616 C C . GLN B 1 5 ? 3.021 5.953 -32.156 1 41.69 5 GLN B C 1
ATOM 2618 O O . GLN B 1 5 ? 2.514 4.871 -32.469 1 41.69 5 GLN B O 1
ATOM 2623 N N . GLY B 1 6 ? 2.277 6.836 -31.766 1 38.97 6 GLY B N 1
ATOM 2624 C CA . GLY B 1 6 ? 0.83 6.957 -31.844 1 38.97 6 GLY B CA 1
ATOM 2625 C C . GLY B 1 6 ? 0.267 6.539 -33.188 1 38.97 6 GLY B C 1
ATOM 2626 O O . GLY B 1 6 ? -0.871 6.07 -33.281 1 38.97 6 GLY B O 1
ATOM 2627 N N . LYS B 1 7 ? 0.937 6.945 -34.219 1 43.56 7 LYS B N 1
ATOM 2628 C CA . LYS B 1 7 ? 0.53 6.625 -35.594 1 43.56 7 LYS B CA 1
ATOM 2629 C C . LYS B 1 7 ? 0.594 5.121 -35.844 1 43.56 7 LYS B C 1
ATOM 2631 O O . LYS B 1 7 ? -0.246 4.57 -36.562 1 43.56 7 LYS B O 1
ATOM 2636 N N . THR B 1 8 ? 1.55 4.57 -35.438 1 44.16 8 THR B N 1
ATOM 2637 C CA . THR B 1 8 ? 1.668 3.121 -35.562 1 44.16 8 THR B CA 1
ATOM 2638 C C . THR B 1 8 ? 0.539 2.422 -34.812 1 44.16 8 THR B C 1
ATOM 2640 O O . THR B 1 8 ? 0.091 1.347 -35.219 1 44.16 8 THR B O 1
ATOM 2643 N N . PHE B 1 9 ? 0.064 3.076 -33.75 1 46.38 9 PHE B N 1
ATOM 2644 C CA . PHE B 1 9 ? -1.054 2.531 -33 1 46.38 9 PHE B CA 1
ATOM 2645 C C . PHE B 1 9 ? -2.354 2.65 -33.781 1 46.38 9 PHE B C 1
ATOM 2647 O O . PHE B 1 9 ? -3.154 1.714 -33.812 1 46.38 9 PHE B O 1
ATOM 2654 N N . ARG B 1 10 ? -2.5 3.803 -34.438 1 48.22 10 ARG B N 1
ATOM 2655 C CA . ARG B 1 10 ? -3.699 4.008 -35.219 1 48.22 10 ARG B CA 1
ATOM 2656 C C . ARG B 1 10 ? -3.705 3.092 -36.438 1 48.22 10 ARG B C 1
ATOM 2658 O O . ARG B 1 10 ? -4.742 2.533 -36.812 1 48.22 10 ARG B O 1
ATOM 2665 N N . ARG B 1 11 ? -2.689 3.055 -37.156 1 46.44 11 ARG B N 1
ATOM 2666 C CA . ARG B 1 11 ? -2.58 2.176 -38.312 1 46.44 11 ARG B CA 1
ATOM 2667 C C . ARG B 1 11 ? -2.734 0.714 -37.906 1 46.44 11 ARG B C 1
ATOM 2669 O O . ARG B 1 11 ? -3.367 -0.069 -38.625 1 46.44 11 ARG B O 1
ATOM 2676 N N . GLN B 1 12 ? -2.188 0.423 -36.812 1 48.47 12 GLN B N 1
ATOM 2677 C CA . GLN B 1 12 ? -2.348 -0.917 -36.25 1 48.47 12 GLN B CA 1
ATOM 2678 C C . GLN B 1 12 ? -3.777 -1.146 -35.781 1 48.47 12 GLN B C 1
ATOM 2680 O O . GLN B 1 12 ? -4.293 -2.264 -35.844 1 48.47 12 GLN B O 1
ATOM 2685 N N . TYR B 1 13 ? -4.336 -0.043 -35.406 1 52.78 13 TYR B N 1
ATOM 2686 C CA . TYR B 1 13 ? -5.738 -0.144 -35 1 52.78 13 TYR B CA 1
ATOM 2687 C C . TYR B 1 13 ? -6.602 -0.576 -36.188 1 52.78 13 TYR B C 1
ATOM 2689 O O . TYR B 1 13 ? -7.461 -1.447 -36.031 1 52.78 13 TYR B O 1
ATOM 2697 N N . LYS B 1 14 ? -6.355 0.002 -37.281 1 47.31 14 LYS B N 1
ATOM 2698 C CA . LYS B 1 14 ? -7.168 -0.303 -38.469 1 47.31 14 LYS B CA 1
ATOM 2699 C C . LYS B 1 14 ? -6.926 -1.73 -38.938 1 47.31 14 LYS B C 1
ATOM 2701 O O . LYS B 1 14 ? -7.875 -2.453 -39.25 1 47.31 14 LYS B O 1
ATOM 2706 N N . LYS B 1 15 ? -5.75 -2.01 -39.219 1 49.94 15 LYS B N 1
ATOM 2707 C CA . LYS B 1 15 ? -5.395 -3.357 -39.656 1 49.94 15 LYS B CA 1
ATOM 2708 C C . LYS B 1 15 ? -5.836 -4.402 -38.625 1 49.94 15 LYS B C 1
ATOM 2710 O O . LYS B 1 15 ? -6.238 -5.508 -39 1 49.94 15 LYS B O 1
ATOM 2715 N N . SER B 1 16 ? -5.695 -4.047 -37.312 1 56.38 16 SER B N 1
ATOM 2716 C CA . SER B 1 16 ? -6.07 -4.883 -36.188 1 56.38 16 SER B CA 1
ATOM 2717 C C . SER B 1 16 ? -7.57 -5.145 -36.156 1 56.38 16 SER B C 1
ATOM 2719 O O . SER B 1 16 ? -8.016 -6.234 -35.781 1 56.38 16 SER B O 1
ATOM 2721 N N . LEU B 1 17 ? -8.266 -4.141 -36.625 1 59.5 17 LEU B N 1
ATOM 2722 C CA . LEU B 1 17 ? -9.711 -4.344 -36.719 1 59.5 17 LEU B CA 1
ATOM 2723 C C . LEU B 1 17 ? -10.047 -5.461 -37.688 1 59.5 17 LEU B C 1
ATOM 2725 O O . LEU B 1 17 ? -10.961 -6.254 -37.438 1 59.5 17 LEU B O 1
ATOM 2729 N N . SER B 1 18 ? -9.32 -5.551 -38.75 1 62.19 18 SER B N 1
ATOM 2730 C CA . SER B 1 18 ? -9.672 -6.516 -39.781 1 62.19 18 SER B CA 1
ATOM 2731 C C . SER B 1 18 ? -9.43 -7.945 -39.312 1 62.19 18 SER B C 1
ATOM 2733 O O . SER B 1 18 ? -10.273 -8.82 -39.5 1 62.19 18 SER B O 1
ATOM 2735 N N . GLY B 1 19 ? -8.469 -8.312 -38.5 1 81.38 19 GLY B N 1
ATOM 2736 C CA . GLY B 1 19 ? -8.188 -9.68 -38.094 1 81.38 19 GLY B CA 1
ATOM 2737 C C . GLY B 1 19 ? -9.062 -10.148 -36.938 1 81.38 19 GLY B C 1
ATOM 2738 O O . GLY B 1 19 ? -9.195 -11.359 -36.719 1 81.38 19 GLY B O 1
ATOM 2739 N N . PHE B 1 20 ? -9.766 -9.273 -36.406 1 87.94 20 PHE B N 1
ATOM 2740 C CA . PHE B 1 20 ? -10.586 -9.617 -35.219 1 87.94 20 PHE B CA 1
ATOM 2741 C C . PHE B 1 20 ? -11.82 -10.406 -35.656 1 87.94 20 PHE B C 1
ATOM 2743 O O . PHE B 1 20 ? -12.195 -11.375 -35 1 87.94 20 PHE B O 1
ATOM 2750 N N . LYS B 1 21 ? -12.305 -10.016 -36.781 1 85.56 21 LYS B N 1
ATOM 2751 C CA . LYS B 1 21 ? -13.523 -10.664 -37.25 1 85.56 21 LYS B CA 1
ATOM 2752 C C . LYS B 1 21 ? -13.258 -12.117 -37.656 1 85.56 21 LYS B C 1
ATOM 2754 O O . LYS B 1 21 ? -14.102 -12.984 -37.438 1 85.56 21 LYS B O 1
ATOM 2759 N N . GLU B 1 22 ? -12.094 -12.383 -38.125 1 89 22 GLU B N 1
ATOM 2760 C CA . GLU B 1 22 ? -11.758 -13.711 -38.625 1 89 22 GLU B CA 1
ATOM 2761 C C . GLU B 1 22 ? -10.945 -14.492 -37.594 1 89 22 GLU B C 1
ATOM 2763 O O . GLU B 1 22 ? -10.492 -15.602 -37.844 1 89 22 GLU B O 1
ATOM 2768 N N . TRP B 1 23 ? -10.93 -13.922 -36.406 1 90.81 23 TRP B N 1
ATOM 2769 C CA . TRP B 1 23 ? -10.102 -14.539 -35.375 1 90.81 23 TRP B CA 1
ATOM 2770 C C . TRP B 1 23 ? -10.727 -15.844 -34.906 1 90.81 23 TRP B C 1
ATOM 2772 O O . TRP B 1 23 ? -11.867 -15.859 -34.406 1 90.81 23 TRP B O 1
ATOM 2782 N N . LEU B 1 24 ? -10.031 -16.953 -35.125 1 89.69 24 LEU B N 1
ATOM 2783 C CA . LEU B 1 24 ? -10.531 -18.297 -34.875 1 89.69 24 LEU B CA 1
ATOM 2784 C C . LEU B 1 24 ? -10.984 -18.438 -33.406 1 89.69 24 LEU B C 1
ATOM 2786 O O . LEU B 1 24 ? -11.922 -19.188 -33.125 1 89.69 24 LEU B O 1
ATOM 2790 N N . GLN B 1 25 ? -10.375 -17.719 -32.5 1 93.44 25 GLN B N 1
ATOM 2791 C CA . GLN B 1 25 ? -10.656 -17.906 -31.078 1 93.44 25 GLN B CA 1
ATOM 2792 C C . GLN B 1 25 ? -11.703 -16.906 -30.578 1 93.44 25 GLN B C 1
ATOM 2794 O O . GLN B 1 25 ? -12.016 -16.875 -29.391 1 93.44 25 GLN B O 1
ATOM 2799 N N . LYS B 1 26 ? -12.266 -16.125 -31.406 1 91.81 26 LYS B N 1
ATOM 2800 C CA . LYS B 1 26 ? -13.172 -15.031 -31.062 1 91.81 26 LYS B CA 1
ATOM 2801 C C . LYS B 1 26 ? -14.352 -15.531 -30.234 1 91.81 26 LYS B C 1
ATOM 2803 O O . LYS B 1 26 ? -14.688 -14.945 -29.203 1 91.81 26 LYS B O 1
ATOM 2808 N N . PRO B 1 27 ? -14.938 -16.688 -30.594 1 92 27 PRO B N 1
ATOM 2809 C CA . PRO B 1 27 ? -16.156 -17.094 -29.891 1 92 27 PRO B CA 1
ATOM 2810 C C . PRO B 1 27 ? -15.914 -17.359 -28.406 1 92 27 PRO B C 1
ATOM 2812 O O . PRO B 1 27 ? -16.828 -17.203 -27.594 1 92 27 PRO B O 1
ATOM 2815 N N . HIS B 1 28 ? -14.688 -17.766 -28.094 1 93.56 28 HIS B N 1
ATOM 2816 C CA . HIS B 1 28 ? -14.43 -18.109 -26.688 1 93.56 28 HIS B CA 1
ATOM 2817 C C . HIS B 1 28 ? -13.344 -17.219 -26.094 1 93.56 28 HIS B C 1
ATOM 2819 O O . HIS B 1 28 ? -12.82 -17.516 -25.016 1 93.56 28 HIS B O 1
ATOM 2825 N N . ALA B 1 29 ? -13.039 -16.156 -26.766 1 92.38 29 ALA B N 1
ATOM 2826 C CA . ALA B 1 29 ? -11.883 -15.336 -26.406 1 92.38 29 ALA B CA 1
ATOM 2827 C C . ALA B 1 29 ? -12.062 -14.703 -25.031 1 92.38 29 ALA B C 1
ATOM 2829 O O . ALA B 1 29 ? -11.086 -14.5 -24.312 1 92.38 29 ALA B O 1
ATOM 2830 N N . GLU B 1 30 ? -13.234 -14.445 -24.672 1 90.75 30 GLU B N 1
ATOM 2831 C CA . GLU B 1 30 ? -13.484 -13.836 -23.375 1 90.75 30 GLU B CA 1
ATOM 2832 C C . GLU B 1 30 ? -13.242 -14.828 -22.25 1 90.75 30 GLU B C 1
ATOM 2834 O O . GLU B 1 30 ? -12.938 -14.43 -21.109 1 90.75 30 GLU B O 1
ATOM 2839 N N . ASP B 1 31 ? -13.32 -16.062 -22.609 1 94.62 31 ASP B N 1
ATOM 2840 C CA . ASP B 1 31 ? -13.195 -17.094 -21.594 1 94.62 31 ASP B CA 1
ATOM 2841 C C . ASP 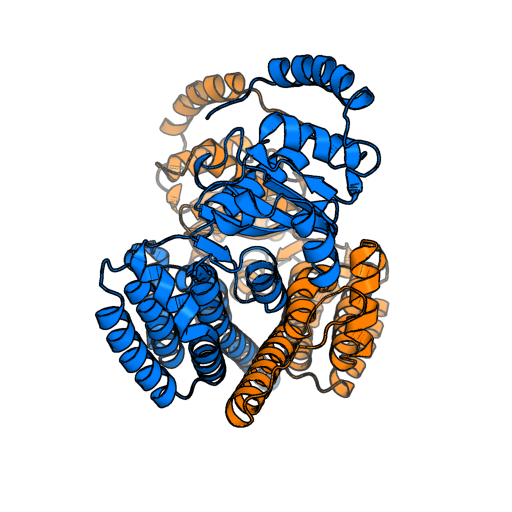B 1 31 ? -11.789 -17.688 -21.578 1 94.62 31 ASP B C 1
ATOM 2843 O O . ASP B 1 31 ? -11.195 -17.875 -20.516 1 94.62 31 ASP B O 1
ATOM 2847 N N . TRP B 1 32 ? -11.383 -18 -22.797 1 96.38 32 TRP B N 1
ATOM 2848 C CA . TRP B 1 32 ? -10.031 -18.531 -22.859 1 96.38 32 TRP B CA 1
ATOM 2849 C C . TRP B 1 32 ? -9.445 -18.391 -24.266 1 96.38 32 TRP B C 1
ATOM 2851 O O . TRP B 1 32 ? -10.188 -18.375 -25.25 1 96.38 32 TRP B O 1
ATOM 2861 N N . ILE B 1 33 ? -8.156 -18.25 -24.359 1 96.31 33 ILE B N 1
ATOM 2862 C CA . ILE B 1 33 ? -7.406 -18.344 -25.594 1 96.31 33 ILE B CA 1
ATOM 2863 C C . ILE B 1 33 ? -6.164 -19.203 -25.391 1 96.31 33 ILE B C 1
ATOM 2865 O O . ILE B 1 33 ? -5.594 -19.234 -24.297 1 96.31 33 ILE B O 1
ATOM 2869 N N . LEU B 1 34 ? -5.777 -19.953 -26.453 1 97.19 34 LEU B N 1
ATOM 2870 C CA . LEU B 1 34 ? -4.637 -20.875 -26.391 1 97.19 34 LEU B CA 1
ATOM 2871 C C . LEU B 1 34 ? -3.725 -20.688 -27.594 1 97.19 34 LEU B C 1
ATOM 2873 O O . LEU B 1 34 ? -4.199 -20.5 -28.719 1 97.19 34 LEU B O 1
ATOM 2877 N N . TYR B 1 35 ? -2.482 -20.688 -27.344 1 96.69 35 TYR B N 1
ATOM 2878 C CA . TYR B 1 35 ? -1.44 -20.719 -28.359 1 96.69 35 TYR B CA 1
ATOM 2879 C C . TYR B 1 35 ? -0.405 -21.797 -28.047 1 96.69 35 TYR B C 1
ATOM 2881 O O . TYR B 1 35 ? 0.735 -21.484 -27.688 1 96.69 35 TYR B O 1
ATOM 2889 N N . PRO B 1 36 ? -0.768 -23.016 -28.312 1 96.81 36 PRO B N 1
ATOM 2890 C CA . PRO B 1 36 ? 0.082 -24.156 -27.953 1 96.81 36 PRO B CA 1
ATOM 2891 C C . PRO B 1 36 ? 1.456 -24.109 -28.609 1 96.81 36 PRO B C 1
ATOM 2893 O O . PRO B 1 36 ? 2.426 -24.641 -28.078 1 96.81 36 PRO B O 1
ATOM 2896 N N . GLU B 1 37 ? 1.535 -23.469 -29.719 1 94.81 37 GLU B N 1
ATOM 2897 C CA . GLU B 1 37 ? 2.795 -23.391 -30.453 1 94.81 37 GLU B CA 1
ATOM 2898 C C . GLU B 1 37 ? 3.844 -22.609 -29.656 1 94.81 37 GLU B C 1
ATOM 2900 O O . GLU B 1 37 ? 5.043 -22.719 -29.938 1 94.81 37 GLU B O 1
ATOM 2905 N N . ASN B 1 38 ? 3.377 -21.844 -28.688 1 95.56 38 ASN B N 1
ATOM 2906 C CA . ASN B 1 38 ? 4.293 -21.031 -27.891 1 95.56 38 ASN B CA 1
ATOM 2907 C C . ASN B 1 38 ? 4.781 -21.781 -26.656 1 95.56 38 ASN B C 1
ATOM 2909 O O . ASN B 1 38 ? 5.609 -21.266 -25.906 1 95.56 38 ASN B O 1
ATOM 2913 N N . CYS B 1 39 ? 4.359 -22.953 -26.453 1 95.94 39 CYS B N 1
ATOM 2914 C CA . CYS B 1 39 ? 4.758 -23.75 -25.297 1 95.94 39 CYS B CA 1
ATOM 2915 C C . CYS B 1 39 ? 6.234 -24.109 -25.375 1 95.94 39 CYS B C 1
ATOM 2917 O O . CYS B 1 39 ? 6.703 -24.656 -26.359 1 95.94 39 CYS B O 1
ATOM 2919 N N . SER B 1 40 ? 6.965 -23.75 -24.375 1 95.19 40 SER B N 1
ATOM 2920 C CA . SER B 1 40 ? 8.391 -24.062 -24.281 1 95.19 40 SER B CA 1
ATOM 2921 C C . SER B 1 40 ? 8.695 -24.922 -23.062 1 95.19 40 SER B C 1
ATOM 2923 O O . SER B 1 40 ? 7.781 -25.328 -22.344 1 95.19 40 SER B O 1
ATOM 2925 N N . CYS B 1 41 ? 9.992 -25.172 -22.859 1 96.31 41 CYS B N 1
ATOM 2926 C CA . CYS B 1 41 ? 10.422 -26.016 -21.75 1 96.31 41 CYS B CA 1
ATOM 2927 C C . CYS B 1 41 ? 10.312 -25.281 -20.422 1 96.31 41 CYS B C 1
ATOM 2929 O O . CYS B 1 41 ? 10.32 -25.906 -19.359 1 96.31 41 CYS B O 1
ATOM 2931 N N . SER B 1 42 ? 10.227 -23.984 -20.516 1 96.56 42 SER B N 1
ATOM 2932 C CA . SER B 1 42 ? 10.125 -23.156 -19.312 1 96.56 42 SER B CA 1
ATOM 2933 C C . SER B 1 42 ? 8.922 -22.219 -19.391 1 96.56 42 SER B C 1
ATOM 2935 O O . SER B 1 42 ? 8.867 -21.328 -20.25 1 96.56 42 SER B O 1
ATOM 2937 N N . LEU B 1 43 ? 7.988 -22.391 -18.422 1 97.25 43 LEU B N 1
ATOM 2938 C CA . LEU B 1 43 ? 6.754 -21.609 -18.422 1 97.25 43 LEU B CA 1
ATOM 2939 C C . LEU B 1 43 ? 6.582 -20.859 -17.109 1 97.25 43 LEU B C 1
ATOM 2941 O O . LEU B 1 43 ? 7.258 -21.172 -16.125 1 97.25 43 LEU B O 1
ATOM 2945 N N . SER B 1 44 ? 5.754 -19.828 -17.156 1 96.75 44 SER B N 1
ATOM 2946 C CA . SER B 1 44 ? 5.336 -19.078 -15.961 1 96.75 44 SER B CA 1
ATOM 2947 C C . SER B 1 44 ? 3.818 -19.047 -15.836 1 96.75 44 SER B C 1
ATOM 2949 O O . SER B 1 44 ? 3.113 -18.781 -16.812 1 96.75 44 SER B O 1
ATOM 2951 N N . LEU B 1 45 ? 3.373 -19.406 -14.734 1 96.69 45 LEU B N 1
ATOM 2952 C CA . LEU B 1 45 ? 1.952 -19.391 -14.398 1 96.69 45 LEU B CA 1
ATOM 2953 C C . LEU B 1 45 ? 1.642 -18.281 -13.406 1 96.69 45 LEU B C 1
ATOM 2955 O O . LEU B 1 45 ? 2.254 -18.203 -12.336 1 96.69 45 LEU B O 1
ATOM 2959 N N . ASP B 1 46 ? 0.706 -17.344 -13.719 1 95.06 46 ASP B N 1
ATOM 2960 C CA . ASP B 1 46 ? 0.398 -16.219 -12.844 1 95.06 46 ASP B CA 1
ATOM 2961 C C . ASP B 1 46 ? -1.054 -15.766 -13.008 1 95.06 46 ASP B C 1
ATOM 2963 O O . ASP B 1 46 ? -1.745 -16.219 -13.922 1 95.06 46 ASP B O 1
ATOM 2967 N N . GLU B 1 47 ? -1.484 -15.008 -12.102 1 93.38 47 GLU B N 1
ATOM 2968 C CA . GLU B 1 47 ? -2.795 -14.367 -12.164 1 93.38 47 GLU B CA 1
ATOM 2969 C C . GLU B 1 47 ? -2.676 -12.891 -12.539 1 93.38 47 GLU B C 1
ATOM 2971 O O . GLU B 1 47 ? -1.747 -12.211 -12.102 1 93.38 47 GLU B O 1
ATOM 2976 N N . VAL B 1 48 ? -3.619 -12.469 -13.391 1 90.19 48 VAL B N 1
ATOM 2977 C CA . VAL B 1 48 ? -3.602 -11.07 -13.797 1 90.19 48 VAL B CA 1
ATOM 2978 C C . VAL B 1 48 ? -5.023 -10.508 -13.773 1 90.19 48 VAL B C 1
ATOM 2980 O O . VAL B 1 48 ? -5.988 -11.234 -14.023 1 90.19 48 VAL B O 1
ATOM 2983 N N . ALA B 1 49 ? -5.051 -9.258 -13.406 1 86.25 49 ALA B N 1
ATOM 2984 C CA . ALA B 1 49 ? -6.32 -8.547 -13.547 1 86.25 49 ALA B CA 1
ATOM 2985 C C . ALA B 1 49 ? -6.422 -7.883 -14.922 1 86.25 49 ALA B C 1
ATOM 2987 O O . ALA B 1 49 ? -5.695 -6.93 -15.211 1 86.25 49 ALA B O 1
ATOM 2988 N N . LEU B 1 50 ? -7.246 -8.305 -15.766 1 81.5 50 LEU B N 1
ATOM 2989 C CA . LEU B 1 50 ? -7.328 -7.797 -17.125 1 81.5 50 LEU B CA 1
ATOM 2990 C C . LEU B 1 50 ? -8.234 -6.57 -17.203 1 81.5 50 LEU B C 1
ATOM 2992 O O . LEU B 1 50 ? -7.938 -5.617 -17.922 1 81.5 50 LEU B O 1
ATOM 2996 N N . SER B 1 51 ? -9.391 -6.648 -16.484 1 73.19 51 SER B N 1
ATOM 2997 C CA . SER B 1 51 ? -10.344 -5.547 -16.578 1 73.19 51 SER B CA 1
ATOM 2998 C C . SER B 1 51 ? -11.156 -5.414 -15.297 1 73.19 51 SER B C 1
ATOM 3000 O O . SER B 1 51 ? -11.742 -6.391 -14.82 1 73.19 51 SER B O 1
ATOM 3002 N N . GLN B 1 52 ? -11.211 -4.238 -14.867 1 75.19 52 GLN B N 1
ATOM 3003 C CA . GLN B 1 52 ? -12.086 -3.863 -13.766 1 75.19 52 GLN B CA 1
ATOM 3004 C C . GLN B 1 52 ? -12.008 -4.883 -12.633 1 75.19 52 GLN B C 1
ATOM 3006 O O . GLN B 1 52 ? -13.039 -5.32 -12.109 1 75.19 52 GLN B O 1
ATOM 3011 N N . GLY B 1 53 ? -10.883 -5.539 -12.461 1 76.94 53 GLY B N 1
ATOM 3012 C CA . GLY B 1 53 ? -10.68 -6.398 -11.305 1 76.94 53 GLY B CA 1
ATOM 3013 C C . GLY B 1 53 ? -10.914 -7.867 -11.602 1 76.94 53 GLY B C 1
ATOM 3014 O O . GLY B 1 53 ? -10.719 -8.719 -10.734 1 76.94 53 GLY B O 1
ATOM 3015 N N . GLU B 1 54 ? -11.328 -8.148 -12.805 1 86.19 54 GLU B N 1
ATOM 3016 C CA . GLU B 1 54 ? -11.508 -9.555 -13.172 1 86.19 54 GLU B CA 1
ATOM 3017 C C . GLU B 1 54 ? -10.164 -10.258 -13.336 1 86.19 54 GLU B C 1
ATOM 3019 O O . GLU B 1 54 ? -9.281 -9.773 -14.047 1 86.19 54 GLU B O 1
ATOM 3024 N N . LEU B 1 55 ? -10.117 -11.406 -12.703 1 91.69 55 LEU B N 1
ATOM 3025 C CA . LEU B 1 55 ? -8.844 -12.117 -12.695 1 91.69 55 LEU B CA 1
ATOM 3026 C C . LEU B 1 55 ? -8.797 -13.164 -13.805 1 91.69 55 LEU B C 1
ATOM 3028 O O . LEU B 1 55 ? -9.812 -13.805 -14.102 1 91.69 55 LEU B O 1
ATOM 3032 N N . TYR B 1 56 ? -7.688 -13.25 -14.445 1 93.88 56 TYR B N 1
ATOM 3033 C CA . TYR B 1 56 ? -7.367 -14.281 -15.414 1 93.88 56 TYR B CA 1
ATOM 3034 C C . TYR B 1 56 ? -6.117 -15.047 -15.008 1 93.88 56 TYR B C 1
ATOM 3036 O O . TYR B 1 56 ? -5.234 -14.5 -14.344 1 93.88 56 TYR B O 1
ATOM 3044 N N . THR B 1 57 ? -6.094 -16.312 -15.328 1 96.25 57 THR B N 1
ATOM 3045 C CA . THR B 1 57 ? -4.871 -17.109 -15.227 1 96.25 57 THR B CA 1
ATOM 3046 C C . THR B 1 57 ? -4.109 -17.078 -16.547 1 96.25 57 THR B C 1
ATOM 3048 O O . THR B 1 57 ? -4.68 -17.359 -17.609 1 96.25 57 THR B O 1
ATOM 3051 N N . VAL B 1 58 ? -2.867 -16.734 -16.469 1 95.25 58 VAL B N 1
ATOM 3052 C CA . VAL B 1 58 ? -2.082 -16.609 -17.688 1 95.25 58 VAL B CA 1
ATOM 3053 C C . VAL B 1 58 ? -0.88 -17.547 -17.641 1 95.25 58 VAL B C 1
ATOM 3055 O O . VAL B 1 58 ? -0.222 -17.672 -16.609 1 95.25 58 VAL B O 1
ATOM 3058 N N . LEU B 1 59 ? -0.673 -18.219 -18.656 1 96.75 59 LEU B N 1
ATOM 3059 C CA . LEU B 1 59 ? 0.497 -19.062 -18.891 1 96.75 59 LEU B CA 1
ATOM 3060 C C . LEU B 1 59 ? 1.398 -18.453 -19.969 1 96.75 59 LEU B C 1
ATOM 3062 O O . LEU B 1 59 ? 0.961 -18.219 -21.094 1 96.75 59 LEU B O 1
ATOM 3066 N N . THR B 1 60 ? 2.674 -18.172 -19.641 1 95.62 60 THR B N 1
ATOM 3067 C CA . THR B 1 60 ? 3.58 -17.516 -20.562 1 95.62 60 THR B CA 1
ATOM 3068 C C . THR B 1 60 ? 4.855 -18.344 -20.75 1 95.62 60 THR B C 1
ATOM 3070 O O . THR B 1 60 ? 5.297 -19.031 -19.828 1 95.62 60 THR B O 1
ATOM 3073 N N . SER B 1 61 ? 5.391 -18.25 -21.922 1 95.06 61 SER B N 1
ATOM 3074 C CA . SER B 1 61 ? 6.656 -18.891 -22.25 1 95.06 61 SER B CA 1
ATOM 3075 C C . SER B 1 61 ? 7.84 -18 -21.906 1 95.06 61 SER B C 1
ATOM 3077 O O . SER B 1 61 ? 7.891 -16.844 -22.297 1 95.06 61 SER B O 1
ATOM 3079 N N . LYS B 1 62 ? 8.766 -18.5 -21.172 1 92.75 62 LYS B N 1
ATOM 3080 C CA . LYS B 1 62 ? 9.93 -17.719 -20.766 1 92.75 62 LYS B CA 1
ATOM 3081 C C . LYS B 1 62 ? 10.891 -17.531 -21.938 1 92.75 62 LYS B C 1
ATOM 3083 O O . LYS B 1 62 ? 11.703 -16.609 -21.922 1 92.75 62 LYS B O 1
ATOM 3088 N N . LYS B 1 63 ? 10.781 -18.375 -22.922 1 89.31 63 LYS B N 1
ATOM 3089 C CA . LYS B 1 63 ? 11.664 -18.312 -24.078 1 89.31 63 LYS B CA 1
ATOM 3090 C C . LYS B 1 63 ? 11.492 -16.984 -24.828 1 89.31 63 LYS B C 1
ATOM 3092 O O . LYS B 1 63 ? 12.469 -16.422 -25.344 1 89.31 63 LYS B O 1
ATOM 3097 N N . ALA B 1 64 ? 10.305 -16.469 -24.828 1 85.94 64 ALA B N 1
ATOM 3098 C CA . ALA B 1 64 ? 9.992 -15.289 -25.625 1 85.94 64 ALA B CA 1
ATOM 3099 C C . ALA B 1 64 ? 10.328 -14.008 -24.859 1 85.94 64 ALA B C 1
ATOM 3101 O O . ALA B 1 64 ? 10.305 -12.914 -25.422 1 85.94 64 ALA B O 1
ATOM 3102 N N . LYS B 1 65 ? 10.602 -14.062 -23.594 1 78.88 65 LYS B N 1
ATOM 3103 C CA . LYS B 1 65 ? 11.047 -12.961 -22.75 1 78.88 65 LYS B CA 1
ATOM 3104 C C . LYS B 1 65 ? 10.07 -11.789 -22.812 1 78.88 65 LYS B C 1
ATOM 3106 O O . LYS B 1 65 ? 10.492 -10.641 -22.953 1 78.88 65 LYS B O 1
ATOM 3111 N N . GLY B 1 66 ? 8.836 -12.117 -22.922 1 77.94 66 GLY B N 1
ATOM 3112 C CA . GLY B 1 66 ? 7.82 -11.086 -22.875 1 77.94 66 GLY B CA 1
ATOM 3113 C C . GLY B 1 66 ? 7.527 -10.469 -24.234 1 77.94 66 GLY B C 1
ATOM 3114 O O . GLY B 1 66 ? 6.805 -9.477 -24.328 1 77.94 66 GLY B O 1
ATOM 3115 N N . ARG B 1 67 ? 8.039 -11.023 -25.25 1 83.19 67 ARG B N 1
ATOM 3116 C CA . ARG B 1 67 ? 7.816 -10.547 -26.609 1 83.19 67 ARG B CA 1
ATOM 3117 C C . ARG B 1 67 ? 6.828 -11.453 -27.344 1 83.19 67 ARG B C 1
ATOM 3119 O O . ARG B 1 67 ? 6.055 -12.172 -26.719 1 83.19 67 ARG B O 1
ATOM 3126 N N . LYS B 1 68 ? 6.789 -11.227 -28.594 1 86.94 68 LYS B N 1
ATOM 3127 C CA . LYS B 1 68 ? 5.906 -12.062 -29.391 1 86.94 68 LYS B CA 1
ATOM 3128 C C . LYS B 1 68 ? 6.195 -13.547 -29.172 1 86.94 68 LYS B C 1
ATOM 3130 O O . LYS B 1 68 ? 7.355 -13.953 -29.125 1 86.94 68 LYS B O 1
ATOM 3135 N N . GLY B 1 69 ? 5.133 -14.305 -28.906 1 90.88 69 GLY B N 1
ATOM 3136 C CA . GLY B 1 69 ? 5.285 -15.727 -28.641 1 90.88 69 GLY B CA 1
ATOM 3137 C C . GLY B 1 69 ? 5.258 -16.062 -27.156 1 90.88 69 GLY B C 1
ATOM 3138 O O . GLY B 1 69 ? 5.445 -17.219 -26.781 1 90.88 69 GLY B O 1
ATOM 3139 N N . SER B 1 70 ? 4.965 -15.078 -26.359 1 91.94 70 SER B N 1
ATOM 3140 C CA . SER B 1 70 ? 5.027 -15.281 -24.922 1 91.94 70 SER B CA 1
ATOM 3141 C C . SER B 1 70 ? 3.744 -15.906 -24.391 1 91.94 70 SER B C 1
ATOM 3143 O O . SER B 1 70 ? 3.775 -16.688 -23.438 1 91.94 70 SER B O 1
ATOM 3145 N N . ILE B 1 71 ? 2.619 -15.648 -25.031 1 94.31 71 ILE B N 1
ATOM 3146 C CA . ILE B 1 71 ? 1.342 -16.109 -24.5 1 94.31 71 ILE B CA 1
ATOM 3147 C C . ILE B 1 71 ? 1.096 -17.547 -24.922 1 94.31 71 ILE B C 1
ATOM 3149 O O . ILE B 1 71 ? 1.062 -17.859 -26.109 1 94.31 71 ILE B O 1
ATOM 3153 N N . VAL B 1 72 ? 0.95 -18.375 -23.969 1 96.81 72 VAL B N 1
ATOM 3154 C CA . VAL B 1 72 ? 0.535 -19.75 -24.219 1 96.81 72 VAL B CA 1
ATOM 3155 C C . VAL B 1 72 ? -0.963 -19.891 -23.953 1 96.81 72 VAL B C 1
ATOM 3157 O O . VAL B 1 72 ? -1.671 -20.562 -24.719 1 96.81 72 VAL B O 1
ATOM 3160 N N . ALA B 1 73 ? -1.406 -19.219 -22.922 1 96.94 73 ALA B N 1
ATOM 3161 C CA . ALA B 1 73 ? -2.824 -19.297 -22.594 1 96.94 73 ALA B CA 1
ATOM 3162 C C . ALA B 1 73 ? -3.26 -18.109 -21.75 1 96.94 73 ALA B C 1
ATOM 3164 O O . ALA B 1 73 ? -2.48 -17.594 -20.938 1 96.94 73 ALA B O 1
ATOM 3165 N N . VAL B 1 74 ? -4.43 -17.656 -21.922 1 95.44 74 VAL B N 1
ATOM 3166 C CA . VAL B 1 74 ? -5.156 -16.703 -21.078 1 95.44 74 VAL B CA 1
ATOM 3167 C C . VAL B 1 74 ? -6.547 -17.25 -20.766 1 95.44 74 VAL B C 1
ATOM 3169 O O . VAL B 1 74 ? -7.363 -17.453 -21.672 1 95.44 74 VAL B O 1
ATOM 3172 N N . ILE B 1 75 ? -6.77 -17.484 -19.5 1 96.81 75 ILE B N 1
ATOM 3173 C CA . ILE B 1 75 ? -8 -18.172 -19.125 1 96.81 75 ILE B CA 1
ATOM 3174 C C . ILE B 1 75 ? -8.719 -17.359 -18.047 1 96.81 75 ILE B C 1
ATOM 3176 O O . ILE B 1 75 ? -8.117 -16.953 -17.047 1 96.81 75 ILE B O 1
ATOM 3180 N N . LYS B 1 76 ? -10.016 -17.203 -18.25 1 94.88 76 LYS B N 1
ATOM 3181 C CA . LYS B 1 76 ? -10.812 -16.422 -17.297 1 94.88 76 LYS B CA 1
ATOM 3182 C C . LYS B 1 76 ? -10.945 -17.156 -15.961 1 94.88 76 LYS B C 1
ATOM 3184 O O . LYS B 1 76 ? -11.266 -18.344 -15.922 1 94.88 76 LYS B O 1
ATOM 3189 N N . GLY B 1 77 ? -10.641 -16.375 -14.914 1 93 77 GLY B N 1
ATOM 3190 C CA . GLY B 1 77 ? -10.812 -16.922 -13.578 1 93 77 GLY B CA 1
ATOM 3191 C C . GLY B 1 77 ? -9.555 -17.562 -13.031 1 93 77 GLY B C 1
ATOM 3192 O O . GLY B 1 77 ? -8.516 -17.578 -13.695 1 93 77 GLY B O 1
ATOM 3193 N N . THR B 1 78 ? -9.688 -18.062 -11.781 1 93.38 78 THR B N 1
ATOM 3194 C CA . THR B 1 78 ? -8.539 -18.641 -11.086 1 93.38 78 THR B CA 1
ATOM 3195 C C . THR B 1 78 ? -8.891 -20.016 -10.516 1 93.38 78 THR B C 1
ATOM 3197 O O . THR B 1 78 ? -8.062 -20.656 -9.859 1 93.38 78 THR B O 1
ATOM 3200 N N . GLN B 1 79 ? -10.086 -20.438 -10.844 1 93.25 79 GLN B N 1
ATOM 3201 C CA . GLN B 1 79 ? -10.5 -21.766 -10.383 1 93.25 79 GLN B CA 1
ATOM 3202 C C . GLN B 1 79 ? -9.703 -22.859 -11.086 1 93.25 79 GLN B C 1
ATOM 3204 O O . GLN B 1 79 ? -9.688 -22.938 -12.312 1 93.25 79 GLN B O 1
ATOM 3209 N N . SER B 1 80 ? -9.148 -23.75 -10.273 1 93.88 80 SER B N 1
ATOM 3210 C CA . SER B 1 80 ? -8.227 -24.75 -10.797 1 93.88 80 SER B CA 1
ATOM 3211 C C . SER B 1 80 ? -8.922 -25.641 -11.828 1 93.88 80 SER B C 1
ATOM 3213 O O . SER B 1 80 ? -8.383 -25.875 -12.914 1 93.88 80 SER B O 1
ATOM 3215 N N . GLU B 1 81 ? -10.094 -26.078 -11.523 1 94.31 81 GLU B N 1
ATOM 3216 C CA . GLU B 1 81 ? -10.781 -27.031 -12.398 1 94.31 81 GLU B CA 1
ATOM 3217 C C . GLU B 1 81 ? -11.047 -26.422 -13.766 1 94.31 81 GLU B C 1
ATOM 3219 O O . GLU B 1 81 ? -10.82 -27.062 -14.797 1 94.31 81 GLU B O 1
ATOM 3224 N N . THR B 1 82 ? -11.445 -25.203 -13.75 1 95.62 82 THR B N 1
ATOM 3225 C CA . THR B 1 82 ? -11.742 -24.516 -15.008 1 95.62 82 THR B CA 1
ATOM 3226 C C . THR B 1 82 ? -10.461 -24.297 -15.805 1 95.62 82 THR B C 1
ATOM 3228 O O . THR B 1 82 ? -10.438 -24.516 -17.016 1 95.62 82 THR B O 1
ATOM 3231 N N . VAL B 1 83 ? -9.445 -23.906 -15.141 1 97.56 83 VAL B N 1
ATOM 3232 C CA . VAL B 1 83 ? -8.18 -23.609 -15.812 1 97.56 83 VAL B CA 1
ATOM 3233 C C . VAL B 1 83 ? -7.582 -24.906 -16.359 1 97.56 83 VAL B C 1
ATOM 3235 O O . VAL B 1 83 ? -7.125 -24.953 -17.5 1 97.56 83 VAL B O 1
ATOM 3238 N N . ILE B 1 84 ? -7.668 -25.953 -15.586 1 97.94 84 ILE B N 1
ATOM 3239 C CA . ILE B 1 84 ? -7.125 -27.25 -15.977 1 97.94 84 ILE B CA 1
ATOM 3240 C C . ILE B 1 84 ? -7.859 -27.766 -17.219 1 97.94 84 ILE B C 1
ATOM 3242 O O . ILE B 1 84 ? -7.234 -28.25 -18.156 1 97.94 84 ILE B O 1
ATOM 3246 N N . GLU B 1 85 ? -9.156 -27.594 -17.219 1 98 85 GLU B N 1
ATOM 3247 C CA . GLU B 1 85 ? -9.977 -28.047 -18.344 1 98 85 GLU B CA 1
ATOM 3248 C C . GLU B 1 85 ? -9.516 -27.406 -19.656 1 98 85 GLU B C 1
ATOM 3250 O O . GLU B 1 85 ? -9.422 -28.078 -20.672 1 98 85 GLU B O 1
ATOM 3255 N N . GLN B 1 86 ? -9.188 -26.141 -19.578 1 98.06 86 GLN B N 1
ATOM 3256 C CA . GLN B 1 86 ? -8.773 -25.438 -20.781 1 98.06 86 GLN B CA 1
ATOM 3257 C C . GLN B 1 86 ? -7.336 -25.797 -21.156 1 98.06 86 GLN B C 1
ATOM 3259 O O . GLN B 1 86 ? -7.027 -25.969 -22.344 1 98.06 86 GLN B O 1
ATOM 3264 N N . LEU B 1 87 ? -6.488 -25.953 -20.203 1 98.25 87 LEU B N 1
ATOM 3265 C CA . LEU B 1 87 ? -5.078 -26.203 -20.484 1 98.25 87 LEU B CA 1
ATOM 3266 C C . LEU B 1 87 ? -4.875 -27.609 -21.031 1 98.25 87 LEU B C 1
ATOM 3268 O O . LEU B 1 87 ? -3.932 -27.859 -21.781 1 98.25 87 LEU B O 1
ATOM 3272 N N . LEU B 1 88 ? -5.758 -28.469 -20.688 1 98.19 88 LEU B N 1
ATOM 3273 C CA . LEU B 1 88 ? -5.648 -29.844 -21.156 1 98.19 88 LEU B CA 1
ATOM 3274 C C . LEU B 1 88 ? -5.988 -29.969 -22.625 1 98.19 88 LEU B C 1
ATOM 3276 O O . LEU B 1 88 ? -5.75 -31 -23.25 1 98.19 88 LEU B O 1
ATOM 3280 N N . LYS B 1 89 ? -6.484 -28.891 -23.203 1 97.31 89 LYS B N 1
ATOM 3281 C CA . LYS B 1 89 ? -6.688 -28.844 -24.641 1 97.31 89 LYS B CA 1
ATOM 3282 C C . LYS B 1 89 ? -5.355 -28.781 -25.391 1 97.31 89 LYS B C 1
ATOM 3284 O O . LYS B 1 89 ? -5.293 -29.047 -26.594 1 97.31 89 LYS B O 1
ATOM 3289 N N . ILE B 1 90 ? -4.348 -28.391 -24.688 1 97.69 90 ILE B N 1
ATOM 3290 C CA . ILE B 1 90 ? -3.004 -28.438 -25.25 1 97.69 90 ILE B CA 1
ATOM 3291 C C . ILE B 1 90 ? -2.543 -29.891 -25.359 1 97.69 90 ILE B C 1
ATOM 3293 O O . ILE B 1 90 ? -2.734 -30.688 -24.438 1 97.69 90 ILE B O 1
ATOM 3297 N N . GLY B 1 91 ? -1.891 -30.25 -26.406 1 97.38 91 GLY B N 1
ATOM 3298 C CA . GLY B 1 91 ? -1.467 -31.609 -26.656 1 97.38 91 GLY B CA 1
ATOM 3299 C C . GLY B 1 91 ? -0.575 -32.156 -25.562 1 97.38 91 GLY B C 1
ATOM 3300 O O . GLY B 1 91 ? 0.261 -31.453 -25.016 1 97.38 91 GLY B O 1
ATOM 3301 N N . LYS B 1 92 ? -0.732 -33.406 -25.344 1 97 92 LYS B N 1
ATOM 3302 C CA . LYS B 1 92 ? -0.016 -34.094 -24.266 1 97 92 LYS B CA 1
ATOM 3303 C C . LYS B 1 92 ? 1.493 -34.031 -24.5 1 97 92 LYS B C 1
ATOM 3305 O O . LYS B 1 92 ? 2.26 -33.844 -23.547 1 97 92 LYS B O 1
ATOM 3310 N N . LYS B 1 93 ? 1.858 -34.219 -25.688 1 97.19 93 LYS B N 1
ATOM 3311 C CA . LYS B 1 93 ? 3.283 -34.188 -26 1 97.19 93 LYS B CA 1
ATOM 3312 C C . LYS B 1 93 ? 3.912 -32.844 -25.609 1 97.19 93 LYS B C 1
ATOM 3314 O O . LYS B 1 93 ? 4.984 -32.812 -25 1 97.19 93 LYS B O 1
ATOM 3319 N N . LEU B 1 94 ? 3.215 -31.812 -25.938 1 97.38 94 LEU B N 1
ATOM 3320 C CA . LEU B 1 94 ? 3.697 -30.469 -25.609 1 97.38 94 LEU B CA 1
ATOM 3321 C C . LEU B 1 94 ? 3.717 -30.25 -24.094 1 97.38 94 LEU B C 1
ATOM 3323 O O . LEU B 1 94 ? 4.68 -29.703 -23.562 1 97.38 94 LEU B O 1
ATOM 3327 N N . ARG B 1 95 ? 2.707 -30.656 -23.438 1 98.12 95 ARG B N 1
ATOM 3328 C CA . ARG B 1 95 ? 2.613 -30.5 -21.984 1 98.12 95 ARG B CA 1
ATOM 3329 C C . ARG B 1 95 ? 3.715 -31.297 -21.281 1 98.12 95 ARG B C 1
ATOM 3331 O O . ARG B 1 95 ? 4.297 -30.812 -20.297 1 98.12 95 ARG B O 1
ATOM 3338 N N . LYS B 1 96 ? 4.051 -32.469 -21.766 1 97.81 96 LYS B N 1
ATOM 3339 C CA . LYS B 1 96 ? 5.066 -33.344 -21.156 1 97.81 96 LYS B CA 1
ATOM 3340 C C . LYS B 1 96 ? 6.473 -32.812 -21.453 1 97.81 96 LYS B C 1
ATOM 3342 O O . LYS B 1 96 ? 7.426 -33.156 -20.766 1 97.81 96 LYS B O 1
ATOM 3347 N N . ALA B 1 97 ? 6.539 -32 -22.438 1 97.62 97 ALA B N 1
ATOM 3348 C CA . ALA B 1 97 ? 7.844 -31.484 -22.828 1 97.62 97 ALA B CA 1
ATOM 3349 C C . ALA B 1 97 ? 8.266 -30.344 -21.906 1 97.62 97 ALA B C 1
ATOM 3351 O O . ALA B 1 97 ? 9.43 -29.922 -21.922 1 97.62 97 ALA B O 1
ATOM 3352 N N . VAL B 1 98 ? 7.363 -29.828 -21.125 1 98.19 98 VAL B N 1
ATOM 3353 C CA . VAL B 1 98 ? 7.684 -28.75 -20.203 1 98.19 98 VAL B CA 1
ATOM 3354 C C . VAL B 1 98 ? 8.547 -29.281 -19.062 1 98.19 98 VAL B C 1
ATOM 3356 O O . VAL B 1 98 ? 8.211 -30.297 -18.438 1 98.19 98 VAL B O 1
ATOM 3359 N N . LYS B 1 99 ? 9.656 -28.531 -18.734 1 98 99 LYS B N 1
ATOM 3360 C CA . LYS B 1 99 ? 10.617 -29.016 -17.75 1 98 99 LYS B CA 1
ATOM 3361 C C . LYS B 1 99 ? 10.5 -28.219 -16.438 1 98 99 LYS B C 1
ATOM 3363 O O . LYS B 1 99 ? 10.812 -28.75 -15.367 1 98 99 LYS B O 1
ATOM 3368 N N . GLU B 1 100 ? 10.117 -27 -16.609 1 97.94 100 GLU B N 1
ATOM 3369 C CA . GLU B 1 100 ? 10.031 -26.141 -15.438 1 97.94 100 GLU B CA 1
ATOM 3370 C C . GLU B 1 100 ? 8.867 -25.156 -15.555 1 97.94 100 GLU B C 1
ATOM 3372 O O . GLU B 1 100 ? 8.594 -24.625 -16.641 1 97.94 100 GLU B O 1
ATOM 3377 N N . ILE B 1 101 ? 8.203 -24.906 -14.438 1 98 101 ILE B N 1
ATOM 3378 C CA . ILE B 1 101 ? 7.121 -23.938 -14.383 1 98 101 ILE B CA 1
ATOM 3379 C C . ILE B 1 101 ? 7.227 -23.125 -13.094 1 98 101 ILE B C 1
ATOM 3381 O O . ILE B 1 101 ? 7.383 -23.688 -12.008 1 98 101 ILE B O 1
ATOM 3385 N N . THR B 1 102 ? 7.289 -21.812 -13.219 1 97.81 102 THR B N 1
ATOM 3386 C CA . THR B 1 102 ? 7.328 -20.922 -12.062 1 97.81 102 THR B CA 1
ATOM 3387 C C . THR B 1 102 ? 5.922 -20.453 -11.695 1 97.81 102 THR B C 1
ATOM 3389 O O . THR B 1 102 ? 5.105 -20.172 -12.578 1 97.81 102 THR B O 1
ATOM 3392 N N . LEU B 1 103 ? 5.645 -20.375 -10.477 1 97.06 103 LEU B N 1
ATOM 3393 C CA . LEU B 1 103 ? 4.328 -20 -9.984 1 97.06 103 LEU B CA 1
ATOM 3394 C C . LEU B 1 103 ? 4.426 -19.391 -8.586 1 97.06 103 LEU B C 1
ATOM 3396 O O . LEU B 1 103 ? 5.496 -19.406 -7.977 1 97.06 103 LEU B O 1
ATOM 3400 N N . ASP B 1 104 ? 3.344 -18.797 -8.055 1 95 104 ASP B N 1
ATOM 3401 C CA . ASP B 1 104 ? 3.299 -18.328 -6.672 1 95 104 ASP B CA 1
ATOM 3402 C C . ASP B 1 104 ? 2.879 -19.453 -5.727 1 95 104 ASP B C 1
ATOM 3404 O O . ASP B 1 104 ? 2.852 -20.625 -6.113 1 95 104 ASP B O 1
ATOM 3408 N N . MET B 1 105 ? 2.611 -19.188 -4.461 1 94.19 105 MET B N 1
ATOM 3409 C CA . MET B 1 105 ? 2.381 -20.219 -3.449 1 94.19 105 MET B CA 1
ATOM 3410 C C . MET B 1 105 ? 0.893 -20.531 -3.316 1 94.19 105 MET B C 1
ATOM 3412 O O . MET B 1 105 ? 0.467 -21.141 -2.334 1 94.19 105 MET B O 1
ATOM 3416 N N . ALA B 1 106 ? 0.128 -20.062 -4.281 1 92.25 106 ALA B N 1
ATOM 3417 C CA . ALA B 1 106 ? -1.298 -20.375 -4.238 1 92.25 106 ALA B CA 1
ATOM 3418 C C . ALA B 1 106 ? -1.545 -21.859 -4.535 1 92.25 106 ALA B C 1
ATOM 3420 O O . ALA B 1 106 ? -0.953 -22.422 -5.457 1 92.25 106 ALA B O 1
ATOM 3421 N N . GLY B 1 107 ? -2.414 -22.453 -3.773 1 90.56 107 GLY B N 1
ATOM 3422 C CA . GLY B 1 107 ? -2.723 -23.859 -3.951 1 90.56 107 GLY B CA 1
ATOM 3423 C C . GLY B 1 107 ? -3.27 -24.188 -5.328 1 90.56 107 GLY B C 1
ATOM 3424 O O . GLY B 1 107 ? -2.928 -25.219 -5.914 1 90.56 107 GLY B O 1
ATOM 3425 N N . SER B 1 108 ? -4.09 -23.297 -5.824 1 92.19 108 SER B N 1
ATOM 3426 C CA . SER B 1 108 ? -4.672 -23.5 -7.148 1 92.19 108 SER B CA 1
ATOM 3427 C C . SER B 1 108 ? -3.592 -23.578 -8.227 1 92.19 108 SER B C 1
ATOM 3429 O O . SER B 1 108 ? -3.646 -24.422 -9.109 1 92.19 108 SER B O 1
ATOM 3431 N N . MET B 1 109 ? -2.607 -22.75 -8.117 1 94.12 109 MET B N 1
ATOM 3432 C CA . MET B 1 109 ? -1.533 -22.703 -9.109 1 94.12 109 MET B CA 1
ATOM 3433 C C . MET B 1 109 ? -0.718 -24 -9.062 1 94.12 109 MET B C 1
ATOM 3435 O O . MET B 1 109 ? -0.324 -24.516 -10.109 1 94.12 109 MET B O 1
ATOM 3439 N N . LYS B 1 110 ? -0.503 -24.484 -7.887 1 93.81 110 LYS B N 1
ATOM 3440 C CA . LYS B 1 110 ? 0.226 -25.734 -7.738 1 93.81 110 LYS B CA 1
ATOM 3441 C C . LYS B 1 110 ? -0.543 -26.891 -8.359 1 93.81 110 LYS B C 1
ATOM 3443 O O . LYS B 1 110 ? 0.035 -27.719 -9.07 1 93.81 110 LYS B O 1
ATOM 3448 N N . LEU B 1 111 ? -1.796 -26.906 -8.102 1 94 111 LEU B N 1
ATOM 3449 C CA . LEU B 1 111 ? -2.635 -27.969 -8.641 1 94 111 LEU B CA 1
ATOM 3450 C C . LEU B 1 111 ? -2.668 -27.922 -10.164 1 94 111 LEU B C 1
ATOM 3452 O O . LEU B 1 111 ? -2.568 -28.969 -10.82 1 94 111 LEU B O 1
ATOM 3456 N N . ILE B 1 112 ? -2.773 -26.75 -10.695 1 97 112 ILE B N 1
ATOM 3457 C CA . ILE B 1 112 ? -2.785 -26.562 -12.141 1 97 112 ILE B CA 1
ATOM 3458 C C . ILE B 1 112 ? -1.478 -27.078 -12.734 1 97 112 ILE B C 1
ATOM 3460 O O . ILE B 1 112 ? -1.489 -27.859 -13.695 1 97 112 ILE B O 1
ATOM 3464 N N . ALA B 1 113 ? -0.409 -26.688 -12.188 1 97.5 113 ALA B N 1
ATOM 3465 C CA . ALA B 1 113 ? 0.9 -27.094 -12.68 1 97.5 113 ALA B CA 1
ATOM 3466 C C . ALA B 1 113 ? 1.06 -28.609 -12.602 1 97.5 113 ALA B C 1
ATOM 3468 O O . ALA B 1 113 ? 1.525 -29.25 -13.555 1 97.5 113 ALA B O 1
ATOM 3469 N N . LYS B 1 114 ? 0.638 -29.188 -11.523 1 95.81 114 LYS B N 1
ATOM 3470 C CA . LYS B 1 114 ? 0.784 -30.625 -11.297 1 95.81 114 LYS B CA 1
ATOM 3471 C C . LYS B 1 114 ? -0.048 -31.422 -12.289 1 95.81 114 LYS B C 1
ATOM 3473 O O . LYS B 1 114 ? 0.429 -32.406 -12.844 1 95.81 114 LYS B O 1
ATOM 3478 N N . ARG B 1 115 ? -1.188 -31 -12.602 1 97.25 115 ARG B N 1
ATOM 3479 C CA . ARG B 1 115 ? -2.117 -31.75 -13.43 1 97.25 115 ARG B CA 1
ATOM 3480 C C . ARG B 1 115 ? -1.837 -31.531 -14.914 1 97.25 115 ARG B C 1
ATOM 3482 O O . ARG B 1 115 ? -1.944 -32.469 -15.719 1 97.25 115 ARG B O 1
ATOM 3489 N N . CYS B 1 116 ? -1.452 -30.375 -15.25 1 98.31 116 CYS B N 1
ATOM 3490 C CA . CYS B 1 116 ? -1.325 -30.031 -16.672 1 98.31 116 CYS B CA 1
ATOM 3491 C C . CYS B 1 116 ? 0.096 -30.281 -17.156 1 98.31 116 CYS B C 1
ATOM 3493 O O . CYS B 1 116 ? 0.31 -30.531 -18.344 1 98.31 116 CYS B O 1
ATOM 3495 N N . PHE B 1 117 ? 1.018 -30.172 -16.266 1 98.38 117 PHE B N 1
ATOM 3496 C CA . PHE B 1 117 ? 2.422 -30.328 -16.625 1 98.38 117 PHE B CA 1
ATOM 3497 C C . PHE B 1 117 ? 3.127 -31.281 -15.672 1 98.38 117 PHE B C 1
ATOM 3499 O O . PHE B 1 117 ? 4.031 -30.875 -14.938 1 98.38 117 PHE B O 1
ATOM 3506 N N . PRO B 1 118 ? 2.863 -32.5 -15.789 1 96.81 118 PRO B N 1
ATOM 3507 C CA . PRO B 1 118 ? 3.264 -33.5 -14.789 1 96.81 118 PRO B CA 1
ATOM 3508 C C . PRO B 1 118 ? 4.777 -33.688 -14.719 1 96.81 118 PRO B C 1
ATOM 3510 O O . PRO B 1 118 ? 5.309 -34.062 -13.664 1 96.81 118 PRO B O 1
ATOM 3513 N N . ASP B 1 119 ? 5.492 -33.438 -15.766 1 97.75 119 ASP B N 1
ATOM 3514 C CA . ASP B 1 119 ? 6.926 -33.688 -15.781 1 97.75 119 ASP B CA 1
ATOM 3515 C C . ASP B 1 119 ? 7.715 -32.438 -15.445 1 97.75 119 ASP B C 1
ATOM 3517 O O . ASP B 1 119 ? 8.945 -32.438 -15.367 1 97.75 119 ASP B O 1
ATOM 3521 N N . ALA B 1 120 ? 7.008 -31.344 -15.25 1 98.19 120 ALA B N 1
ATOM 3522 C CA . ALA B 1 120 ? 7.68 -30.078 -15 1 98.19 120 ALA B CA 1
ATOM 3523 C C . ALA B 1 120 ? 8.047 -29.922 -13.523 1 98.19 120 ALA B C 1
ATOM 3525 O O . ALA B 1 120 ? 7.262 -30.281 -12.648 1 98.19 120 ALA B O 1
ATOM 3526 N N . ILE B 1 121 ? 9.258 -29.422 -13.281 1 97.94 121 ILE B N 1
ATOM 3527 C CA . ILE B 1 121 ? 9.648 -29.016 -11.93 1 97.94 121 ILE B CA 1
ATOM 3528 C C . ILE B 1 121 ? 8.945 -27.703 -11.562 1 97.94 121 ILE B C 1
ATOM 3530 O O . ILE B 1 121 ? 8.969 -26.75 -12.328 1 97.94 121 ILE B O 1
ATOM 3534 N N . LYS B 1 122 ? 8.289 -27.734 -10.453 1 98 122 LYS B N 1
ATOM 3535 C CA . LYS B 1 122 ? 7.621 -26.516 -9.969 1 98 122 LYS B CA 1
ATOM 3536 C C . LYS B 1 122 ? 8.586 -25.641 -9.188 1 98 122 LYS B C 1
ATOM 3538 O O . LYS B 1 122 ? 9.289 -26.125 -8.289 1 98 122 LYS B O 1
ATOM 3543 N N . VAL B 1 123 ? 8.617 -24.359 -9.539 1 98.12 123 VAL B N 1
ATOM 3544 C CA . VAL B 1 123 ? 9.477 -23.391 -8.867 1 98.12 123 VAL B CA 1
ATOM 3545 C C . VAL B 1 123 ? 8.625 -22.25 -8.305 1 98.12 123 VAL B C 1
ATOM 3547 O O . VAL B 1 123 ? 7.945 -21.547 -9.047 1 98.12 123 VAL B O 1
ATOM 3550 N N . ILE B 1 124 ? 8.711 -22.109 -7.02 1 97.75 124 ILE B N 1
ATOM 3551 C CA . ILE B 1 124 ? 8.008 -21 -6.391 1 97.75 124 ILE B CA 1
ATOM 3552 C C . ILE B 1 124 ? 8.805 -19.703 -6.586 1 97.75 124 ILE B C 1
ATOM 3554 O O . ILE B 1 124 ? 10.016 -19.688 -6.367 1 97.75 124 ILE B O 1
ATOM 3558 N N . ASP B 1 125 ? 8.078 -18.703 -6.988 1 96.69 125 ASP B N 1
ATOM 3559 C CA . ASP B 1 125 ? 8.719 -17.406 -7.18 1 96.69 125 ASP B CA 1
ATOM 3560 C C . ASP B 1 125 ? 9.234 -16.844 -5.852 1 96.69 125 ASP B C 1
ATOM 3562 O O . ASP B 1 125 ? 8.453 -16.562 -4.945 1 96.69 125 ASP B O 1
ATOM 3566 N N . ARG B 1 126 ? 10.508 -16.609 -5.809 1 95.88 126 ARG B N 1
ATOM 3567 C CA . ARG B 1 126 ? 11.164 -16.188 -4.578 1 95.88 126 ARG B CA 1
ATOM 3568 C C . ARG B 1 126 ? 10.602 -14.844 -4.102 1 95.88 126 ARG B C 1
ATOM 3570 O O . ARG B 1 126 ? 10.609 -14.555 -2.902 1 95.88 126 ARG B O 1
ATOM 3577 N N . PHE B 1 127 ? 10.109 -14.008 -4.941 1 95.81 127 PHE B N 1
ATOM 3578 C CA . PHE B 1 127 ? 9.648 -12.68 -4.559 1 95.81 127 PHE B CA 1
ATOM 3579 C C . PHE B 1 127 ? 8.328 -12.758 -3.807 1 95.81 127 PHE B C 1
ATOM 3581 O O . PHE B 1 127 ? 8.008 -11.883 -3 1 95.81 127 PHE B O 1
ATOM 3588 N N . HIS B 1 128 ? 7.57 -13.781 -4.098 1 94.94 128 HIS B N 1
ATOM 3589 C CA . HIS B 1 128 ? 6.34 -13.984 -3.342 1 94.94 128 HIS B CA 1
ATOM 3590 C C . HIS B 1 128 ? 6.641 -14.391 -1.902 1 94.94 128 HIS B C 1
ATOM 3592 O O . HIS B 1 128 ? 5.918 -14 -0.981 1 94.94 128 HIS B O 1
ATOM 3598 N N . VAL B 1 129 ? 7.68 -15.156 -1.755 1 97.31 129 VAL B N 1
ATOM 3599 C CA . VAL B 1 129 ? 8.117 -15.531 -0.415 1 97.31 129 VAL B CA 1
ATOM 3600 C C . VAL B 1 129 ? 8.617 -14.297 0.332 1 97.31 129 VAL B C 1
ATOM 3602 O O . VAL B 1 129 ? 8.219 -14.047 1.471 1 97.31 129 VAL B O 1
ATOM 3605 N N . GLN B 1 130 ? 9.422 -13.578 -0.337 1 97.94 130 GLN B N 1
ATOM 3606 C CA . GLN B 1 130 ? 9.969 -12.352 0.252 1 97.94 130 GLN B CA 1
ATOM 3607 C C . GLN B 1 130 ? 8.852 -11.375 0.614 1 97.94 130 GLN B C 1
ATOM 3609 O O . GLN B 1 130 ? 8.938 -10.68 1.624 1 97.94 130 GLN B O 1
ATOM 3614 N N . LYS B 1 131 ? 7.898 -11.297 -0.225 1 97.31 131 LYS B N 1
ATOM 3615 C CA . LYS B 1 131 ? 6.762 -10.414 0.027 1 97.31 131 LYS B CA 1
ATOM 3616 C C . LYS B 1 131 ? 6.102 -10.734 1.363 1 97.31 131 LYS B C 1
ATOM 3618 O O . LYS B 1 131 ? 5.766 -9.828 2.129 1 97.31 131 LYS B O 1
ATOM 3623 N N . LEU B 1 132 ? 5.953 -11.961 1.682 1 97.88 132 LEU B N 1
ATOM 3624 C CA . LEU B 1 132 ? 5.34 -12.367 2.943 1 97.88 132 LEU B CA 1
ATOM 3625 C C . LEU B 1 132 ? 6.199 -11.93 4.125 1 97.88 132 LEU B C 1
ATOM 3627 O O . LEU B 1 132 ? 5.672 -11.539 5.168 1 97.88 132 LEU B O 1
ATOM 3631 N N . ALA B 1 133 ? 7.504 -12.008 3.945 1 98.62 133 ALA B N 1
ATOM 3632 C CA . ALA B 1 133 ? 8.406 -11.57 5.008 1 98.62 133 ALA B CA 1
ATOM 3633 C C . ALA B 1 133 ? 8.273 -10.07 5.258 1 98.62 133 ALA B C 1
ATOM 3635 O O . ALA B 1 133 ? 8.219 -9.633 6.41 1 98.62 133 ALA B O 1
ATOM 3636 N N . ILE B 1 134 ? 8.164 -9.352 4.234 1 98.56 134 ILE B N 1
ATOM 3637 C CA . ILE B 1 134 ? 8.031 -7.898 4.344 1 98.56 134 ILE B CA 1
ATOM 3638 C C . ILE B 1 134 ? 6.688 -7.555 4.984 1 98.56 134 ILE B C 1
ATOM 3640 O O . ILE B 1 134 ? 6.605 -6.641 5.809 1 98.56 134 ILE B O 1
ATOM 3644 N N . GLU B 1 135 ? 5.676 -8.266 4.555 1 98.31 135 GLU B N 1
ATOM 3645 C CA . GLU B 1 135 ? 4.359 -8.031 5.133 1 98.31 135 GLU B CA 1
ATOM 3646 C C . GLU B 1 135 ? 4.363 -8.305 6.637 1 98.31 135 GLU B C 1
ATOM 3648 O O . GLU B 1 135 ? 3.699 -7.602 7.402 1 98.31 135 GLU B O 1
ATOM 3653 N N . ALA B 1 136 ? 5.074 -9.312 7.047 1 98.62 136 ALA B N 1
ATOM 3654 C CA . ALA B 1 136 ? 5.215 -9.594 8.477 1 98.62 136 ALA B CA 1
ATOM 3655 C C . ALA B 1 136 ? 5.906 -8.445 9.195 1 98.62 136 ALA B C 1
ATOM 3657 O O . ALA B 1 136 ? 5.477 -8.031 10.273 1 98.62 136 ALA B O 1
ATOM 3658 N N . LEU B 1 137 ? 6.941 -7.965 8.57 1 98.75 137 LEU B N 1
ATOM 3659 C CA . LEU B 1 137 ? 7.672 -6.82 9.102 1 98.75 137 LEU B CA 1
ATOM 3660 C C . LEU B 1 137 ? 6.766 -5.598 9.203 1 98.75 137 LEU B C 1
ATOM 3662 O O . LEU B 1 137 ? 6.723 -4.934 10.242 1 98.75 137 LEU B O 1
ATOM 3666 N N . GLN B 1 138 ? 6 -5.355 8.219 1 98.44 138 GLN B N 1
ATOM 3667 C CA . GLN B 1 138 ? 5.133 -4.184 8.18 1 98.44 138 GLN B CA 1
ATOM 3668 C C . GLN B 1 138 ? 4.008 -4.293 9.203 1 98.44 138 GLN B C 1
ATOM 3670 O O . GLN B 1 138 ? 3.572 -3.285 9.766 1 98.44 138 GLN B O 1
ATOM 3675 N N . GLU B 1 139 ? 3.584 -5.484 9.359 1 97.62 139 GLU B N 1
ATOM 3676 C CA . GLU B 1 139 ? 2.557 -5.688 10.375 1 97.62 139 GLU B CA 1
ATOM 3677 C C . GLU B 1 139 ? 3.043 -5.238 11.75 1 97.62 139 GLU B C 1
ATOM 3679 O O . GLU B 1 139 ? 2.299 -4.602 12.5 1 97.62 139 GLU B O 1
ATOM 3684 N N . LEU B 1 140 ? 4.25 -5.57 12.078 1 97.94 140 LEU B N 1
ATOM 3685 C CA . LEU B 1 140 ? 4.836 -5.145 13.344 1 97.94 140 LEU B CA 1
ATOM 3686 C C . LEU B 1 140 ? 4.926 -3.623 13.414 1 97.94 140 LEU B C 1
ATOM 3688 O O . LEU B 1 140 ? 4.586 -3.023 14.438 1 97.94 140 LEU B O 1
ATOM 3692 N N . ARG B 1 141 ? 5.324 -2.975 12.328 1 98.44 141 ARG B N 1
ATOM 3693 C CA . ARG B 1 141 ? 5.406 -1.519 12.266 1 98.44 141 ARG B CA 1
ATOM 3694 C C . ARG B 1 141 ? 4.043 -0.879 12.5 1 98.44 141 ARG B C 1
ATOM 3696 O O . ARG B 1 141 ? 3.934 0.101 13.242 1 98.44 141 ARG B O 1
ATOM 3703 N N . ILE B 1 142 ? 3.092 -1.419 11.891 1 97.75 142 ILE B N 1
ATOM 3704 C CA . ILE B 1 142 ? 1.737 -0.885 11.984 1 97.75 142 ILE B CA 1
ATOM 3705 C C . ILE B 1 142 ? 1.24 -0.985 13.422 1 97.75 142 ILE B C 1
ATOM 3707 O O . ILE B 1 142 ? 0.634 -0.046 13.945 1 97.75 142 ILE B O 1
ATOM 3711 N N . ASN B 1 143 ? 1.525 -2.088 14.07 1 97.19 143 ASN B N 1
ATOM 3712 C CA . ASN B 1 143 ? 1.149 -2.252 15.469 1 97.19 143 ASN B CA 1
ATOM 3713 C C . ASN B 1 143 ? 1.799 -1.191 16.359 1 97.19 143 ASN B C 1
ATOM 3715 O O . ASN B 1 143 ? 1.132 -0.579 17.188 1 97.19 143 ASN B O 1
ATOM 3719 N N . TYR B 1 144 ? 3.057 -0.99 16.094 1 98.19 144 TYR B N 1
ATOM 3720 C CA . TYR B 1 144 ? 3.768 0.025 16.859 1 98.19 144 TYR B CA 1
ATOM 3721 C C . TYR B 1 144 ? 3.211 1.415 16.578 1 98.19 144 TYR B C 1
ATOM 3723 O O . TYR B 1 144 ? 3.17 2.27 17.469 1 98.19 144 TYR B O 1
ATOM 3731 N N . ARG B 1 145 ? 2.783 1.635 15.375 1 98 145 ARG B N 1
ATOM 3732 C CA . ARG B 1 145 ? 2.25 2.945 15.016 1 98 145 ARG B CA 1
ATOM 3733 C C . ARG B 1 145 ? 0.953 3.23 15.766 1 98 145 ARG B C 1
ATOM 3735 O O . ARG B 1 145 ? 0.768 4.324 16.297 1 98 145 ARG B O 1
ATOM 3742 N N . TRP B 1 146 ? 0.097 2.283 15.844 1 97.38 146 TRP B N 1
ATOM 3743 C CA . TRP B 1 146 ? -1.151 2.467 16.578 1 97.38 146 TRP B CA 1
ATOM 3744 C C . TRP B 1 146 ? -0.884 2.695 18.062 1 97.38 146 TRP B C 1
ATOM 3746 O O . TRP B 1 146 ? -1.54 3.525 18.703 1 97.38 146 TRP B O 1
ATOM 3756 N N . ALA B 1 147 ? 0.076 1.954 18.562 1 98.06 147 ALA B N 1
ATOM 3757 C CA . ALA B 1 147 ? 0.463 2.172 19.953 1 98.06 147 ALA B CA 1
ATOM 3758 C C . ALA B 1 147 ? 0.993 3.59 20.156 1 98.06 147 ALA B C 1
ATOM 3760 O O . ALA B 1 147 ? 0.731 4.211 21.188 1 98.06 147 ALA B O 1
ATOM 3761 N N . ALA B 1 148 ? 1.731 4.055 19.188 1 97.88 148 ALA B N 1
ATOM 3762 C CA . ALA B 1 148 ? 2.273 5.41 19.266 1 97.88 148 ALA B CA 1
ATOM 3763 C C . ALA B 1 148 ? 1.156 6.449 19.219 1 97.88 148 ALA B C 1
ATOM 3765 O O . ALA B 1 148 ? 1.208 7.457 19.938 1 97.88 148 ALA B O 1
ATOM 3766 N N . ILE B 1 149 ? 0.177 6.25 18.438 1 97.25 149 ILE B N 1
ATOM 3767 C CA . ILE B 1 149 ? -0.966 7.156 18.359 1 97.25 149 ILE B CA 1
ATOM 3768 C C . ILE B 1 149 ? -1.707 7.164 19.688 1 97.25 149 ILE B C 1
ATOM 3770 O O . ILE B 1 149 ? -2.082 8.227 20.188 1 97.25 149 ILE B O 1
ATOM 3774 N N . GLU B 1 150 ? -1.872 6.023 20.219 1 97.69 150 GLU B N 1
ATOM 3775 C CA . GLU B 1 150 ? -2.537 5.91 21.516 1 97.69 150 GLU B CA 1
ATOM 3776 C C . GLU B 1 150 ? -1.771 6.664 22.594 1 97.69 150 GLU B C 1
ATOM 3778 O O . GLU B 1 150 ? -2.371 7.363 23.422 1 97.69 150 GLU B O 1
ATOM 3783 N N . LEU B 1 151 ? -0.499 6.453 22.594 1 96.69 151 LEU B N 1
ATOM 3784 C CA . LEU B 1 151 ? 0.345 7.152 23.547 1 96.69 151 LEU B CA 1
ATOM 3785 C C . LEU B 1 151 ? 0.196 8.664 23.406 1 96.69 151 LEU B C 1
ATOM 3787 O O . LEU B 1 151 ? 0.072 9.375 24.406 1 96.69 151 LEU B O 1
ATOM 3791 N N . GLU B 1 152 ? 0.258 9.133 22.203 1 95.25 152 GLU B N 1
ATOM 3792 C CA . GLU B 1 152 ? 0.08 10.562 21.969 1 95.25 152 GLU B CA 1
ATOM 3793 C C . GLU B 1 152 ? -1.274 11.047 22.469 1 95.25 152 GLU B C 1
ATOM 3795 O O . GLU B 1 152 ? -1.369 12.117 23.078 1 95.25 152 GLU B O 1
ATOM 3800 N N . ASN B 1 153 ? -2.328 10.297 22.25 1 95.62 153 ASN B N 1
ATOM 3801 C CA . ASN B 1 153 ? -3.658 10.633 22.75 1 95.62 153 ASN B CA 1
ATOM 3802 C C . ASN B 1 153 ? -3.678 10.727 24.266 1 95.62 153 ASN B C 1
ATOM 3804 O O . ASN B 1 153 ? -4.281 11.648 24.828 1 95.62 153 ASN B O 1
ATOM 3808 N N . ARG B 1 154 ? -3.037 9.82 24.875 1 95.69 154 ARG B N 1
ATOM 3809 C CA . ARG B 1 154 ? -2.982 9.812 26.344 1 95.69 154 ARG B CA 1
ATOM 3810 C C . ARG B 1 154 ? -2.277 11.062 26.859 1 95.69 154 ARG B C 1
ATOM 3812 O O . ARG B 1 154 ? -2.73 11.672 27.828 1 95.69 154 ARG B O 1
ATOM 3819 N N . LEU B 1 155 ? -1.238 11.414 26.219 1 94 155 LEU B N 1
ATOM 3820 C CA . LEU B 1 155 ? -0.487 12.594 26.625 1 94 155 LEU B CA 1
ATOM 3821 C C . LEU B 1 155 ? -1.327 13.859 26.453 1 94 155 LEU B C 1
ATOM 3823 O O . LEU B 1 155 ? -1.329 14.734 27.328 1 94 155 LEU B O 1
ATOM 3827 N N . LEU B 1 156 ? -2 13.914 25.422 1 92.5 156 LEU B N 1
ATOM 3828 C CA . LEU B 1 156 ? -2.85 15.078 25.156 1 92.5 156 LEU B CA 1
ATOM 3829 C C . LEU B 1 156 ? -4.004 15.141 26.156 1 92.5 156 LEU B C 1
ATOM 3831 O O . LEU B 1 156 ? -4.352 16.219 26.641 1 92.5 156 LEU B O 1
ATOM 3835 N N . ASP B 1 157 ? -4.531 14.016 26.469 1 93 157 ASP B N 1
ATOM 3836 C CA . ASP B 1 157 ? -5.613 13.945 27.453 1 93 157 ASP B CA 1
ATOM 3837 C C . ASP B 1 157 ? -5.137 14.406 28.828 1 93 157 ASP B C 1
ATOM 3839 O O . ASP B 1 157 ? -5.836 15.156 29.516 1 93 157 ASP B O 1
ATOM 3843 N N . GLU B 1 158 ? -4.031 13.984 29.172 1 93.5 158 GLU B N 1
ATOM 3844 C CA . GLU B 1 158 ? -3.453 14.367 30.453 1 93.5 158 GLU B CA 1
ATOM 3845 C C . GLU B 1 158 ? -3.156 15.867 30.5 1 93.5 158 GLU B C 1
ATOM 3847 O O . GLU B 1 158 ? -3.387 16.516 31.516 1 93.5 158 GLU B O 1
ATOM 3852 N N . ALA B 1 159 ? -2.652 16.344 29.469 1 92 159 ALA B N 1
ATOM 3853 C CA . ALA B 1 159 ? -2.369 17.781 29.391 1 92 159 ALA B CA 1
ATOM 3854 C C . ALA B 1 159 ? -3.652 18.594 29.5 1 92 159 ALA B C 1
ATOM 3856 O O . ALA B 1 159 ? -3.678 19.641 30.172 1 92 159 ALA B O 1
ATOM 3857 N N . LYS B 1 160 ? -4.66 18.203 28.906 1 88.94 160 LYS B N 1
ATOM 3858 C CA . LYS B 1 160 ? -5.953 18.875 28.984 1 88.94 160 LYS B CA 1
ATOM 3859 C C . LYS B 1 160 ? -6.508 18.859 30.406 1 88.94 160 LYS B C 1
ATOM 3861 O O . LYS B 1 160 ? -7 19.875 30.906 1 88.94 160 LYS B O 1
ATOM 3866 N N . LYS B 1 161 ? -6.367 17.75 31 1 91.75 161 LYS B N 1
ATOM 3867 C CA . LYS B 1 161 ? -6.84 17.609 32.375 1 91.75 161 LYS B CA 1
ATOM 3868 C C . LYS B 1 161 ? -6.074 18.531 33.312 1 91.75 161 LYS B C 1
ATOM 3870 O O . LYS B 1 161 ? -6.668 19.156 34.188 1 91.75 161 LYS B O 1
ATOM 3875 N N . ASN B 1 162 ? -4.828 18.672 33 1 91.69 162 ASN B N 1
ATOM 3876 C CA . ASN B 1 162 ? -3.975 19.484 33.844 1 91.69 162 ASN B CA 1
ATOM 3877 C C . ASN B 1 162 ? -3.879 20.922 33.375 1 91.69 162 ASN B C 1
ATOM 3879 O O . ASN B 1 162 ? -3.143 21.734 33.938 1 91.69 162 ASN B O 1
ATOM 3883 N N . ARG B 1 163 ? -4.5 21.281 32.281 1 89.56 163 ARG B N 1
ATOM 3884 C CA . ARG B 1 163 ? -4.512 22.625 31.688 1 89.56 163 ARG B CA 1
ATOM 3885 C C . ARG B 1 163 ? -3.096 23.109 31.406 1 89.56 163 ARG B C 1
ATOM 3887 O O . ARG B 1 163 ? -2.74 24.234 31.75 1 89.56 163 ARG B O 1
ATOM 3894 N N . THR B 1 164 ? -2.35 22.047 30.953 1 86.25 164 THR B N 1
ATOM 3895 C CA . THR B 1 164 ? -0.975 22.359 30.578 1 86.25 164 THR B CA 1
ATOM 3896 C C . THR B 1 164 ? -0.768 22.188 29.078 1 86.25 164 THR B C 1
ATOM 3898 O O . THR B 1 164 ? -1.538 21.484 28.422 1 86.25 164 THR B O 1
ATOM 3901 N N . PHE B 1 165 ? 0.188 22.922 28.609 1 80.38 165 PHE B N 1
ATOM 3902 C CA . PHE B 1 165 ? 0.563 22.766 27.203 1 80.38 165 PHE B CA 1
ATOM 3903 C C . PHE B 1 165 ? 1.668 21.734 27.047 1 80.38 165 PHE B C 1
ATOM 3905 O O . PHE B 1 165 ? 2.627 21.719 27.828 1 80.38 165 PHE B O 1
ATOM 3912 N N . ILE B 1 166 ? 1.365 20.766 26.172 1 82.88 166 ILE B N 1
ATOM 3913 C CA . ILE B 1 166 ? 2.398 19.766 25.953 1 82.88 166 ILE B CA 1
ATOM 3914 C C . ILE B 1 166 ? 2.809 19.766 24.484 1 82.88 166 ILE B C 1
ATOM 3916 O O . ILE B 1 166 ? 1.968 19.938 23.594 1 82.88 166 ILE B O 1
ATOM 3920 N N . GLU B 1 167 ? 4.082 19.734 24.359 1 81.12 167 GLU B N 1
ATOM 3921 C CA . GLU B 1 167 ? 4.629 19.547 23.016 1 81.12 167 GLU B CA 1
ATOM 3922 C C . GLU B 1 167 ? 5.086 18.109 22.797 1 81.12 167 GLU B C 1
ATOM 3924 O O . GLU B 1 167 ? 5.883 17.594 23.578 1 81.12 167 GLU B O 1
ATOM 3929 N N . ILE B 1 168 ? 4.488 17.547 21.859 1 88.38 168 ILE B N 1
ATOM 3930 C CA . ILE B 1 168 ? 4.855 16.172 21.562 1 88.38 168 ILE B CA 1
ATOM 3931 C C . ILE B 1 168 ? 6.324 16.109 21.156 1 88.38 168 ILE B C 1
ATOM 3933 O O . ILE B 1 168 ? 6.758 16.844 20.266 1 88.38 168 ILE B O 1
ATOM 3937 N N . GLU B 1 169 ? 7.062 15.273 21.75 1 90.25 169 GLU B N 1
ATOM 3938 C CA . GLU B 1 169 ? 8.492 15.141 21.5 1 90.25 169 GLU B CA 1
ATOM 3939 C C . GLU B 1 169 ? 8.773 14.664 20.078 1 90.25 169 GLU B C 1
ATOM 3941 O O . GLU B 1 169 ? 8.047 13.82 19.562 1 90.25 169 GLU B O 1
ATOM 3946 N N . THR B 1 170 ? 9.805 15.234 19.531 1 93.94 170 THR B N 1
ATOM 3947 C CA . THR B 1 170 ? 10.266 14.82 18.203 1 93.94 170 THR B CA 1
ATOM 3948 C C . THR B 1 170 ? 11.703 14.305 18.266 1 93.94 170 THR B C 1
ATOM 3950 O O . THR B 1 170 ? 12.445 14.633 19.203 1 93.94 170 THR B O 1
ATOM 3953 N N . PHE B 1 171 ? 12.031 13.484 17.359 1 96 171 PHE B N 1
ATOM 3954 C CA . PHE B 1 171 ? 13.391 12.969 17.25 1 96 171 PHE B CA 1
ATOM 3955 C C . PHE B 1 171 ? 14.273 13.945 16.484 1 96 171 PHE B C 1
ATOM 3957 O O . PHE B 1 171 ? 13.828 15.023 16.094 1 96 171 PHE B O 1
ATOM 3964 N N . GLU B 1 172 ? 15.562 13.648 16.281 1 92.44 172 GLU B N 1
ATOM 3965 C CA . GLU B 1 172 ? 16.547 14.508 15.625 1 92.44 172 GLU B CA 1
ATOM 3966 C C . GLU B 1 172 ? 16.141 14.828 14.195 1 92.44 172 GLU B C 1
ATOM 3968 O O . GLU B 1 172 ? 16.469 15.898 13.672 1 92.44 172 GLU B O 1
ATOM 3973 N N . ASN B 1 173 ? 15.375 13.977 13.617 1 91.44 173 ASN B N 1
ATOM 3974 C CA . ASN B 1 173 ? 14.953 14.195 12.242 1 91.44 173 ASN B CA 1
ATOM 3975 C C . ASN B 1 173 ? 13.609 14.93 12.18 1 91.44 173 ASN B C 1
ATOM 3977 O O . ASN B 1 173 ? 12.953 14.945 11.133 1 91.44 173 ASN B O 1
ATOM 3981 N N . ALA B 1 174 ? 13.078 15.336 13.344 1 91.19 174 ALA B N 1
ATOM 3982 C CA . ALA B 1 174 ? 11.883 16.172 13.477 1 91.19 174 ALA B CA 1
ATOM 3983 C C . ALA B 1 174 ? 10.617 15.336 13.406 1 91.19 174 ALA B C 1
ATOM 3985 O O . ALA B 1 174 ? 9.508 15.875 13.422 1 91.19 174 ALA B O 1
ATOM 3986 N N . ASP B 1 175 ? 10.727 14.008 13.43 1 94.12 175 ASP B N 1
ATOM 3987 C CA . ASP B 1 175 ? 9.555 13.133 13.43 1 94.12 175 ASP B CA 1
ATOM 3988 C C . ASP B 1 175 ? 9.039 12.914 14.852 1 94.12 175 ASP B C 1
ATOM 3990 O O . ASP B 1 175 ? 9.82 12.758 15.789 1 94.12 175 ASP B O 1
ATOM 3994 N N . THR B 1 176 ? 7.754 12.945 14.977 1 95.69 176 THR B N 1
ATOM 3995 C CA . THR B 1 176 ? 7.172 12.336 16.172 1 95.69 176 THR B CA 1
ATOM 3996 C C . THR B 1 176 ? 7.254 10.82 16.094 1 95.69 176 THR B C 1
ATOM 3998 O O . THR B 1 176 ? 7.609 10.258 15.055 1 95.69 176 THR B O 1
ATOM 4001 N N . ARG B 1 177 ? 6.918 10.219 17.203 1 96.75 177 ARG B N 1
ATOM 4002 C CA . ARG B 1 177 ? 6.965 8.758 17.219 1 96.75 177 ARG B CA 1
ATOM 4003 C C . ARG B 1 177 ? 6.039 8.164 16.156 1 96.75 177 ARG B C 1
ATOM 4005 O O . ARG B 1 177 ? 6.434 7.262 15.414 1 96.75 177 ARG B O 1
ATOM 4012 N N . LYS B 1 178 ? 4.812 8.625 16.109 1 95.88 178 LYS B N 1
ATOM 4013 C CA . LYS B 1 178 ? 3.871 8.086 15.125 1 95.88 178 LYS B CA 1
ATOM 4014 C C . LYS B 1 178 ? 4.32 8.406 13.703 1 95.88 178 LYS B C 1
ATOM 4016 O O . LYS B 1 178 ? 4.137 7.594 12.789 1 95.88 178 LYS B O 1
ATOM 4021 N N . GLN B 1 179 ? 4.926 9.555 13.484 1 95.44 179 GLN B N 1
ATOM 4022 C CA . GLN B 1 179 ? 5.414 9.945 12.164 1 95.44 179 GLN B CA 1
ATOM 4023 C C . GLN B 1 179 ? 6.609 9.094 11.75 1 95.44 179 GLN B C 1
ATOM 4025 O O . GLN B 1 179 ? 6.723 8.688 10.586 1 95.44 179 GLN B O 1
ATOM 4030 N N . LEU B 1 180 ? 7.52 8.875 12.727 1 97.44 180 LEU B N 1
ATOM 4031 C CA . LEU B 1 180 ? 8.672 8.016 12.484 1 97.44 180 LEU B CA 1
ATOM 4032 C C . LEU B 1 180 ? 8.234 6.656 11.938 1 97.44 180 LEU B C 1
ATOM 4034 O O . LEU B 1 180 ? 8.758 6.191 10.93 1 97.44 180 LEU B O 1
ATOM 4038 N N . LEU B 1 181 ? 7.242 6.117 12.586 1 98.38 181 LEU B N 1
ATOM 4039 C CA . LEU B 1 181 ? 6.762 4.789 12.219 1 98.38 181 LEU B CA 1
ATOM 4040 C C . LEU B 1 181 ? 6.02 4.824 10.883 1 98.38 181 LEU B C 1
ATOM 4042 O O . LEU B 1 181 ? 6.137 3.895 10.086 1 98.38 181 LEU B O 1
ATOM 4046 N N . ALA B 1 182 ? 5.297 5.871 10.641 1 96.5 182 ALA B N 1
ATOM 4047 C CA . ALA B 1 182 ? 4.582 6.004 9.375 1 96.5 182 ALA B CA 1
ATOM 4048 C C . ALA B 1 182 ? 5.555 6.168 8.211 1 96.5 182 ALA B C 1
ATOM 4050 O O . ALA B 1 182 ? 5.41 5.512 7.18 1 96.5 182 ALA B O 1
ATOM 4051 N N . ARG B 1 183 ? 6.559 6.945 8.375 1 95.38 183 ARG B N 1
ATOM 4052 C CA . ARG B 1 183 ? 7.469 7.332 7.301 1 95.38 183 ARG B CA 1
ATOM 4053 C C . ARG B 1 183 ? 8.531 6.266 7.074 1 95.38 183 ARG B C 1
ATOM 4055 O O . ARG B 1 183 ? 9.289 6.328 6.105 1 95.38 183 ARG B O 1
ATOM 4062 N N . SER B 1 184 ? 8.594 5.262 7.871 1 97.62 184 SER B N 1
ATOM 4063 C CA . SER B 1 184 ? 9.602 4.211 7.754 1 97.62 184 SER B CA 1
ATOM 4064 C C . SER B 1 184 ? 9.102 3.068 6.875 1 97.62 184 SER B C 1
ATOM 4066 O O . SER B 1 184 ? 9.836 2.104 6.633 1 97.62 184 SER B O 1
ATOM 4068 N N . ARG B 1 185 ? 7.918 3.162 6.387 1 96.94 185 ARG B N 1
ATOM 4069 C CA . ARG B 1 185 ? 7.336 2.084 5.594 1 96.94 185 ARG B CA 1
ATOM 4070 C C . ARG B 1 185 ? 8.258 1.693 4.441 1 96.94 185 ARG B C 1
ATOM 4072 O O . ARG B 1 185 ? 8.594 0.52 4.281 1 96.94 185 ARG B O 1
ATOM 4079 N N . TYR B 1 186 ? 8.781 2.654 3.787 1 94.56 186 TYR B N 1
ATOM 4080 C CA . TYR B 1 186 ? 9.484 2.375 2.537 1 94.56 186 TYR B CA 1
ATOM 4081 C C . TYR B 1 186 ? 10.898 1.891 2.801 1 94.56 186 TYR B C 1
ATOM 4083 O O . TYR B 1 186 ? 11.414 1.034 2.076 1 94.56 186 TYR B O 1
ATOM 4091 N N . LEU B 1 187 ? 11.516 2.479 3.744 1 96.25 187 LEU B N 1
ATOM 4092 C CA . LEU B 1 187 ? 12.867 1.997 4.004 1 96.25 187 LEU B CA 1
ATOM 4093 C C . LEU B 1 187 ? 12.852 0.537 4.441 1 96.25 187 LEU B C 1
ATOM 4095 O O . LEU B 1 187 ? 13.797 -0.203 4.188 1 96.25 187 LEU B O 1
ATOM 4099 N N . LEU B 1 188 ? 11.742 0.122 5.043 1 98.19 188 LEU B N 1
ATOM 4100 C CA . LEU B 1 188 ? 11.641 -1.245 5.539 1 98.19 188 LEU B CA 1
ATOM 4101 C C . LEU B 1 188 ? 11.367 -2.223 4.398 1 98.19 188 LEU B C 1
ATOM 4103 O O . LEU B 1 188 ? 11.477 -3.438 4.578 1 98.19 188 LEU B O 1
ATOM 4107 N N . TYR B 1 189 ? 11.078 -1.679 3.236 1 96.94 189 TYR B N 1
ATOM 4108 C CA . TYR B 1 189 ? 10.891 -2.5 2.045 1 96.94 189 TYR B CA 1
ATOM 4109 C C . TYR B 1 189 ? 12.219 -2.738 1.335 1 96.94 189 TYR B C 1
ATOM 4111 O O . TYR B 1 189 ? 12.328 -3.645 0.509 1 96.94 189 TYR B O 1
ATOM 4119 N N . LYS B 1 190 ? 13.211 -1.957 1.655 1 96.44 190 LYS B N 1
ATOM 4120 C CA . LYS B 1 190 ? 14.453 -1.938 0.881 1 96.44 190 LYS B CA 1
ATOM 4121 C C . LYS B 1 190 ? 15.602 -2.541 1.675 1 96.44 190 LYS B C 1
ATOM 4123 O O . LYS B 1 190 ? 15.57 -2.574 2.906 1 96.44 190 LYS B O 1
ATOM 4128 N N . SER B 1 191 ? 16.594 -3.051 0.901 1 96.31 191 SER B N 1
ATOM 4129 C CA . SER B 1 191 ? 17.844 -3.404 1.547 1 96.31 191 SER B CA 1
ATOM 4130 C C . SER B 1 191 ? 18.625 -2.162 1.978 1 96.31 191 SER B C 1
ATOM 4132 O O . SER B 1 191 ? 18.406 -1.075 1.435 1 96.31 191 SER B O 1
ATOM 4134 N N . ARG B 1 192 ? 19.516 -2.307 2.877 1 95.94 192 ARG B N 1
ATOM 4135 C CA . ARG B 1 192 ? 20.266 -1.194 3.436 1 95.94 192 ARG B CA 1
ATOM 4136 C C . ARG B 1 192 ? 21.062 -0.469 2.35 1 95.94 192 ARG B C 1
ATOM 4138 O O . ARG B 1 192 ? 21.172 0.757 2.375 1 95.94 192 ARG B O 1
ATOM 4145 N N . ALA B 1 193 ? 21.531 -1.216 1.428 1 95.12 193 ALA B N 1
ATOM 4146 C CA . ALA B 1 193 ? 22.375 -0.667 0.37 1 95.12 193 ALA B CA 1
ATOM 4147 C C . ALA B 1 193 ? 21.594 0.302 -0.511 1 95.12 193 ALA B C 1
ATOM 4149 O O . ALA B 1 193 ? 22.188 1.154 -1.182 1 95.12 193 ALA B O 1
ATOM 4150 N N . LYS B 1 194 ? 20.297 0.223 -0.468 1 95.12 194 LYS B N 1
ATOM 4151 C CA . LYS B 1 194 ? 19.453 1.023 -1.357 1 95.12 194 LYS B CA 1
ATOM 4152 C C . LYS B 1 194 ? 18.844 2.211 -0.617 1 95.12 194 LYS B C 1
ATOM 4154 O O . LYS B 1 194 ? 18.109 2.998 -1.203 1 95.12 194 LYS B O 1
ATOM 4159 N N . TRP B 1 195 ? 19.172 2.41 0.62 1 95.5 195 TRP B N 1
ATOM 4160 C CA . TRP B 1 195 ? 18.609 3.498 1.414 1 95.5 195 TRP B CA 1
ATOM 4161 C C . TRP B 1 195 ? 19.188 4.84 0.987 1 95.5 195 TRP B C 1
ATOM 4163 O O . TRP B 1 195 ? 20.375 4.945 0.708 1 95.5 195 TRP B O 1
ATOM 4173 N N . THR B 1 196 ? 18.359 5.809 0.938 1 91.06 196 THR B N 1
ATOM 4174 C CA . THR B 1 196 ? 18.828 7.184 0.796 1 91.06 196 THR B CA 1
ATOM 4175 C C . THR B 1 196 ? 19.422 7.691 2.104 1 91.06 196 THR B C 1
ATOM 4177 O O . THR B 1 196 ? 19.328 7.023 3.135 1 91.06 196 THR B O 1
ATOM 4180 N N . HIS B 1 197 ? 20 8.859 2.025 1 90.88 197 HIS B N 1
ATOM 4181 C CA . HIS B 1 197 ? 20.594 9.445 3.225 1 90.88 197 HIS B CA 1
ATOM 4182 C C . HIS B 1 197 ? 19.531 9.672 4.305 1 90.88 197 HIS B C 1
ATOM 4184 O O . HIS B 1 197 ? 19.75 9.336 5.469 1 90.88 197 HIS B O 1
ATOM 4190 N N . SER B 1 198 ? 18.438 10.172 3.9 1 90.19 198 SER B N 1
ATOM 4191 C CA . SER B 1 198 ? 17.359 10.422 4.852 1 90.19 198 SER B CA 1
ATOM 4192 C C . SER B 1 198 ? 16.828 9.125 5.445 1 90.19 198 SER B C 1
ATOM 4194 O O . SER B 1 198 ? 16.469 9.07 6.621 1 90.19 198 SER B O 1
ATOM 4196 N N . GLN B 1 199 ? 16.844 8.086 4.68 1 94.56 199 GLN B N 1
ATOM 4197 C CA . GLN B 1 199 ? 16.375 6.793 5.148 1 94.56 199 GLN B CA 1
ATOM 4198 C C . GLN B 1 199 ? 17.359 6.168 6.129 1 94.56 199 GLN B C 1
ATOM 4200 O O . GLN B 1 199 ? 16.953 5.508 7.09 1 94.56 199 GLN B O 1
ATOM 4205 N N . ILE B 1 200 ? 18.609 6.395 5.887 1 96.69 200 ILE B N 1
ATOM 4206 C CA . ILE B 1 200 ? 19.641 5.898 6.797 1 96.69 200 ILE B CA 1
ATOM 4207 C C . ILE B 1 200 ? 19.469 6.547 8.172 1 96.69 200 ILE B C 1
ATOM 4209 O O . ILE B 1 200 ? 19.469 5.859 9.195 1 96.69 200 ILE B O 1
ATOM 4213 N N . GLN B 1 201 ? 19.281 7.848 8.172 1 95.25 201 GLN B N 1
ATOM 4214 C CA . GLN B 1 201 ? 19.078 8.578 9.422 1 95.25 201 GLN B CA 1
ATOM 4215 C C . GLN B 1 201 ? 17.812 8.102 10.141 1 95.25 201 GLN B C 1
ATOM 4217 O O . GLN B 1 201 ? 17.844 7.891 11.359 1 95.25 201 GLN B O 1
ATOM 4222 N N . ARG B 1 202 ? 16.844 7.879 9.438 1 96.69 202 ARG B N 1
ATOM 4223 C CA . ARG B 1 202 ? 15.578 7.422 10.016 1 96.69 202 ARG B CA 1
ATOM 4224 C C . ARG B 1 202 ? 15.719 6.008 10.578 1 96.69 202 ARG B C 1
ATOM 4226 O O . ARG B 1 202 ? 15.18 5.703 11.641 1 96.69 202 ARG B O 1
ATOM 4233 N N . ALA B 1 203 ? 16.438 5.184 9.82 1 98.12 203 ALA B N 1
ATOM 4234 C CA . ALA B 1 203 ? 16.641 3.809 10.266 1 98.12 203 ALA B CA 1
ATOM 4235 C C . ALA B 1 203 ? 17.406 3.766 11.586 1 98.12 203 ALA B C 1
ATOM 4237 O O . ALA B 1 203 ? 17.094 2.951 12.461 1 98.12 203 ALA B O 1
ATOM 4238 N N . GLU B 1 204 ? 18.328 4.621 11.703 1 98.25 204 GLU B N 1
ATOM 4239 C CA . GLU B 1 204 ? 19.125 4.66 12.93 1 98.25 204 GLU B CA 1
ATOM 4240 C C . GLU B 1 204 ? 18.25 4.973 14.141 1 98.25 204 GLU B C 1
ATOM 4242 O O . GLU B 1 204 ? 18.344 4.309 15.172 1 98.25 204 GLU B O 1
ATOM 4247 N N . ILE B 1 205 ? 17.406 5.926 13.984 1 98.38 205 ILE B N 1
ATOM 4248 C CA . ILE B 1 205 ? 16.5 6.301 15.062 1 98.38 205 ILE B CA 1
ATOM 4249 C C . ILE B 1 205 ? 15.508 5.168 15.312 1 98.38 205 ILE B C 1
ATOM 4251 O O . ILE B 1 205 ? 15.328 4.738 16.453 1 98.38 205 ILE B O 1
ATOM 4255 N N . LEU B 1 206 ? 14.93 4.633 14.281 1 98.69 206 LEU B N 1
ATOM 4256 C CA . LEU B 1 206 ? 13.891 3.611 14.352 1 98.69 206 LEU B CA 1
ATOM 4257 C C . LEU B 1 206 ? 14.398 2.371 15.078 1 98.69 206 LEU B C 1
ATOM 4259 O O . LEU B 1 206 ? 13.734 1.866 15.984 1 98.69 206 LEU B O 1
ATOM 4263 N N . PHE B 1 207 ? 15.555 1.933 14.703 1 98.69 207 PHE B N 1
ATOM 4264 C CA . PHE B 1 207 ? 16.078 0.669 15.211 1 98.69 207 PHE B CA 1
ATOM 4265 C C . PHE B 1 207 ? 16.578 0.828 16.641 1 98.69 207 PHE B C 1
ATOM 4267 O O . PHE B 1 207 ? 16.609 -0.139 17.406 1 98.69 207 PHE B O 1
ATOM 4274 N N . THR B 1 208 ? 16.953 2.037 16.969 1 98.5 208 THR B N 1
ATOM 4275 C CA . THR B 1 208 ? 17.312 2.314 18.359 1 98.5 208 THR B CA 1
ATOM 4276 C C . THR B 1 208 ? 16.078 2.324 19.25 1 98.5 208 THR B C 1
ATOM 4278 O O . THR B 1 208 ? 16.078 1.72 20.328 1 98.5 208 THR B O 1
ATOM 4281 N N . GLU B 1 209 ? 15.023 2.941 18.766 1 98.31 209 GLU B N 1
ATOM 4282 C CA . GLU B 1 209 ? 13.797 3.1 19.547 1 98.31 209 GLU B CA 1
ATOM 4283 C C . GLU B 1 209 ? 12.984 1.81 19.578 1 98.31 209 GLU B C 1
ATOM 4285 O O . GLU B 1 209 ? 12.266 1.538 20.531 1 98.31 209 GLU B O 1
ATOM 4290 N N . TYR B 1 210 ? 13.109 0.996 18.531 1 98.56 210 TYR B N 1
ATOM 4291 C CA . TYR B 1 210 ? 12.336 -0.236 18.391 1 98.56 210 TYR B CA 1
ATOM 4292 C C . TYR B 1 210 ? 13.242 -1.4 18 1 98.56 210 TYR B C 1
ATOM 4294 O O . TYR B 1 210 ? 13.219 -1.852 16.844 1 98.56 210 TYR B O 1
ATOM 4302 N N . PRO B 1 211 ? 13.852 -2.016 18.922 1 98.44 211 PRO B N 1
ATOM 4303 C CA . PRO B 1 211 ? 14.781 -3.117 18.641 1 98.44 211 PRO B CA 1
ATOM 4304 C C . PRO B 1 211 ? 14.086 -4.316 17.984 1 98.44 211 PRO B C 1
ATOM 4306 O O . PRO B 1 211 ? 14.703 -5.031 17.188 1 98.44 211 PRO B O 1
ATOM 4309 N N . ASP B 1 212 ? 12.844 -4.551 18.344 1 98.5 212 ASP B N 1
ATOM 4310 C CA . ASP B 1 212 ? 12.102 -5.645 17.719 1 98.5 212 ASP B CA 1
ATOM 4311 C C . ASP B 1 212 ? 11.938 -5.414 16.219 1 98.5 212 ASP B C 1
ATOM 4313 O O . ASP B 1 212 ? 11.969 -6.367 15.438 1 98.5 212 ASP B O 1
ATOM 4317 N N . LEU B 1 213 ? 11.742 -4.141 15.867 1 98.69 213 LEU B N 1
ATOM 4318 C CA . LEU B 1 213 ? 11.648 -3.832 14.445 1 98.69 213 LEU B CA 1
ATOM 4319 C C . LEU B 1 213 ? 12.977 -4.078 13.75 1 98.69 213 LEU B C 1
ATOM 4321 O O . LEU B 1 213 ? 13.008 -4.508 12.594 1 98.69 213 LEU B O 1
ATOM 4325 N N . LYS B 1 214 ? 14.023 -3.766 14.406 1 98.62 214 LYS B N 1
ATOM 4326 C CA . LYS B 1 214 ? 15.344 -4.07 13.852 1 98.62 214 LYS B CA 1
ATOM 4327 C C . LYS B 1 214 ? 15.5 -5.57 13.609 1 98.62 214 LYS B C 1
ATOM 4329 O O . LYS B 1 214 ? 15.914 -5.988 12.523 1 98.62 214 LYS B O 1
ATOM 4334 N N . LYS B 1 215 ? 15.141 -6.312 14.617 1 98.62 215 LYS B N 1
ATOM 4335 C CA . LYS B 1 215 ? 15.242 -7.766 14.508 1 98.62 215 LYS B CA 1
ATOM 4336 C C . LYS B 1 215 ? 14.375 -8.297 13.367 1 98.62 215 LYS B C 1
ATOM 4338 O O . LYS B 1 215 ? 14.82 -9.125 12.578 1 98.62 215 LYS B O 1
ATOM 4343 N N . ALA B 1 216 ? 13.188 -7.836 13.273 1 98.81 216 ALA B N 1
ATOM 4344 C CA . ALA B 1 216 ? 12.281 -8.258 12.211 1 98.81 216 ALA B CA 1
ATOM 4345 C C . ALA B 1 216 ? 12.828 -7.871 10.844 1 98.81 216 ALA B C 1
ATOM 4347 O O . ALA B 1 216 ? 12.734 -8.648 9.891 1 98.81 216 ALA B O 1
ATOM 4348 N N . TYR B 1 217 ? 13.406 -6.672 10.773 1 98.81 217 TYR B N 1
ATOM 4349 C CA . TYR B 1 217 ? 14.023 -6.223 9.523 1 98.81 217 TYR B CA 1
ATOM 4350 C C . TYR B 1 217 ? 15.172 -7.137 9.125 1 98.81 217 TYR B C 1
ATOM 4352 O O . TYR B 1 217 ? 15.305 -7.504 7.953 1 98.81 217 TYR B O 1
ATOM 4360 N N . GLU B 1 218 ? 15.922 -7.465 10.047 1 98.5 218 GLU B N 1
ATOM 4361 C CA . GLU B 1 218 ? 17.062 -8.344 9.789 1 98.5 218 GLU B CA 1
ATOM 4362 C C . GLU B 1 218 ? 16.609 -9.719 9.32 1 98.5 218 GLU B C 1
ATOM 4364 O O . GLU B 1 218 ? 17.203 -10.312 8.422 1 98.5 218 GLU B O 1
ATOM 4369 N N . LEU B 1 219 ? 15.57 -10.258 9.906 1 98.75 219 LEU B N 1
ATOM 4370 C CA . LEU B 1 219 ? 15.023 -11.531 9.461 1 98.75 219 LEU B CA 1
ATOM 4371 C C . LEU B 1 219 ? 14.555 -11.453 8.016 1 98.75 219 LEU B C 1
ATOM 4373 O O . LEU B 1 219 ? 14.836 -12.344 7.211 1 98.75 219 LEU B O 1
ATOM 4377 N N . SER B 1 220 ? 13.836 -10.367 7.707 1 98.75 220 SER B N 1
ATOM 4378 C CA . SER B 1 220 ? 13.383 -10.172 6.336 1 98.75 220 SER B CA 1
ATOM 4379 C C . SER B 1 220 ? 14.562 -10.023 5.379 1 98.75 220 SER B C 1
ATOM 4381 O O . SER B 1 220 ? 14.578 -10.617 4.301 1 98.75 220 SER B O 1
ATOM 4383 N N . ASP B 1 221 ? 15.547 -9.312 5.809 1 98.19 221 ASP B N 1
ATOM 4384 C CA . ASP B 1 221 ? 16.719 -9.047 4.98 1 98.19 221 ASP B CA 1
ATOM 4385 C C . ASP B 1 221 ? 17.562 -10.305 4.793 1 98.19 221 ASP B C 1
ATOM 4387 O O . ASP B 1 221 ? 18.172 -10.508 3.736 1 98.19 221 ASP B O 1
ATOM 4391 N N . GLU B 1 222 ? 17.641 -11.109 5.758 1 98.19 222 GLU B N 1
ATOM 4392 C CA . GLU B 1 222 ? 18.375 -12.359 5.668 1 98.19 222 GLU B CA 1
ATOM 4393 C C . GLU B 1 222 ? 17.75 -13.297 4.637 1 98.19 222 GLU B C 1
ATOM 4395 O O . GLU B 1 222 ? 18.469 -13.945 3.871 1 98.19 222 GLU B O 1
ATOM 4400 N N . LEU B 1 223 ? 16.484 -13.383 4.648 1 98.25 223 LEU B N 1
ATOM 4401 C CA . LEU B 1 223 ? 15.805 -14.195 3.65 1 98.25 223 LEU B CA 1
ATOM 4402 C C . LEU B 1 223 ? 16.109 -13.695 2.242 1 98.25 223 LEU B C 1
ATOM 4404 O O . LEU B 1 223 ? 16.359 -14.492 1.336 1 98.25 223 LEU B O 1
ATOM 4408 N N . ARG B 1 224 ? 16.125 -12.406 2.123 1 97.31 224 ARG B N 1
ATOM 4409 C CA . ARG B 1 224 ? 16.469 -11.781 0.851 1 97.31 224 ARG B CA 1
ATOM 4410 C C . ARG B 1 224 ? 17.891 -12.141 0.433 1 97.31 224 ARG B C 1
ATOM 4412 O O . ARG B 1 224 ? 18.125 -12.477 -0.727 1 97.31 224 ARG B O 1
ATOM 4419 N N . LYS B 1 225 ? 18.781 -12.133 1.305 1 97.25 225 LYS B N 1
ATOM 4420 C CA . LYS B 1 225 ? 20.188 -12.422 1.033 1 97.25 225 LYS B CA 1
ATOM 4421 C C . LYS B 1 225 ? 20.375 -13.867 0.604 1 97.25 225 LYS B C 1
ATOM 4423 O O . LYS B 1 225 ? 21.172 -14.156 -0.29 1 97.25 225 LYS B O 1
ATOM 4428 N N . ILE B 1 226 ? 19.656 -14.719 1.236 1 97.75 226 ILE B N 1
ATOM 4429 C CA . ILE B 1 226 ? 19.75 -16.125 0.871 1 97.75 226 ILE B CA 1
ATOM 4430 C C . ILE B 1 226 ? 19.344 -16.312 -0.594 1 97.75 226 ILE B C 1
ATOM 4432 O O . ILE B 1 226 ? 20.062 -16.969 -1.356 1 97.75 226 ILE B O 1
ATOM 4436 N N . SER B 1 227 ? 18.25 -15.664 -0.973 1 96.12 227 SER B N 1
ATOM 4437 C CA . SER B 1 227 ? 17.75 -15.805 -2.334 1 96.12 227 SER B CA 1
ATOM 4438 C C . SER B 1 227 ? 18.672 -15.117 -3.338 1 96.12 227 SER B C 1
ATOM 4440 O O . SER B 1 227 ? 18.766 -15.547 -4.488 1 96.12 227 SER B O 1
ATOM 4442 N N . ASN B 1 228 ? 19.391 -14.102 -2.922 1 95.25 228 ASN B N 1
ATOM 4443 C CA . ASN B 1 228 ? 20.219 -13.312 -3.834 1 95.25 228 ASN B CA 1
ATOM 4444 C C . ASN B 1 228 ? 21.578 -13.953 -4.055 1 95.25 228 ASN B C 1
ATOM 4446 O O . ASN B 1 228 ? 22.25 -13.664 -5.047 1 95.25 228 ASN B O 1
ATOM 4450 N N . GLN B 1 229 ? 21.984 -14.82 -3.232 1 94.62 229 GLN B N 1
ATOM 4451 C CA . GLN B 1 229 ? 23.281 -15.453 -3.348 1 94.62 229 GLN B CA 1
ATOM 4452 C C . GLN B 1 229 ? 23.266 -16.594 -4.367 1 94.62 229 GLN B C 1
ATOM 4454 O O . GLN B 1 229 ? 22.297 -17.344 -4.441 1 94.62 229 GLN B O 1
ATOM 4459 N N . LYS B 1 230 ? 24.406 -16.703 -5.113 1 95.12 230 LYS B N 1
ATOM 4460 C CA . LYS B 1 230 ? 24.547 -17.812 -6.039 1 95.12 230 LYS B CA 1
ATOM 4461 C C . LYS B 1 230 ? 25.109 -19.047 -5.332 1 95.12 230 LYS B C 1
ATOM 4463 O O . LYS B 1 230 ? 26.312 -19.297 -5.375 1 95.12 230 LYS B O 1
ATOM 4468 N N . ILE B 1 231 ? 24.234 -19.734 -4.719 1 95.31 231 ILE B N 1
ATOM 4469 C CA . ILE B 1 231 ? 24.609 -20.891 -3.932 1 95.31 231 ILE B CA 1
ATOM 4470 C C . ILE B 1 231 ? 23.828 -22.125 -4.402 1 95.31 231 ILE B C 1
ATOM 4472 O O . ILE B 1 231 ? 22.828 -21.984 -5.117 1 95.31 231 ILE B O 1
ATOM 4476 N N . SER B 1 232 ? 24.312 -23.25 -4.062 1 96.19 232 SER B N 1
ATOM 4477 C CA . SER B 1 232 ? 23.656 -24.5 -4.418 1 96.19 232 SER B CA 1
ATOM 4478 C C . SER B 1 232 ? 22.438 -24.734 -3.547 1 96.19 232 SER B C 1
ATOM 4480 O O . SER B 1 232 ? 22.266 -24.109 -2.504 1 96.19 232 SER B O 1
ATOM 4482 N N . LYS B 1 233 ? 21.625 -25.656 -4.051 1 96.56 233 LYS B N 1
ATOM 4483 C CA . LYS B 1 233 ? 20.422 -26.062 -3.322 1 96.56 233 LYS B CA 1
ATOM 4484 C C . LYS B 1 233 ? 20.766 -26.547 -1.92 1 96.56 233 LYS B C 1
ATOM 4486 O O . LYS B 1 233 ? 20.078 -26.219 -0.953 1 96.56 233 LYS B O 1
ATOM 4491 N N . SER B 1 234 ? 21.812 -27.234 -1.754 1 96.75 234 SER B N 1
ATOM 4492 C CA . SER B 1 234 ? 22.234 -27.797 -0.469 1 96.75 234 SER B CA 1
ATOM 4493 C C . SER B 1 234 ? 22.609 -26.703 0.514 1 96.75 234 SER B C 1
ATOM 4495 O O . SER B 1 234 ? 22.234 -26.734 1.685 1 96.75 234 SER B O 1
ATOM 4497 N N . ILE B 1 235 ? 23.328 -25.766 0.052 1 97.69 235 ILE B N 1
ATOM 4498 C CA . ILE B 1 235 ? 23.75 -24.641 0.901 1 97.69 235 ILE B CA 1
ATOM 4499 C C . ILE B 1 235 ? 22.531 -23.812 1.282 1 97.69 235 ILE B C 1
ATOM 4501 O O . ILE B 1 235 ? 22.406 -23.359 2.424 1 97.69 235 ILE B O 1
ATOM 4505 N N . ALA B 1 236 ? 21.656 -23.641 0.356 1 97.94 236 ALA B N 1
ATOM 4506 C CA . ALA B 1 236 ? 20.422 -22.906 0.63 1 97.94 236 ALA B CA 1
ATOM 4507 C C . ALA B 1 236 ? 19.609 -23.578 1.731 1 97.94 236 ALA B C 1
ATOM 4509 O O . ALA B 1 236 ? 19.047 -22.906 2.598 1 97.94 236 ALA B O 1
ATOM 4510 N N . MET B 1 237 ? 19.594 -24.859 1.679 1 97.94 237 MET B N 1
ATOM 4511 C CA . MET B 1 237 ? 18.891 -25.625 2.699 1 97.94 237 MET B CA 1
ATOM 4512 C C . MET B 1 237 ? 19.469 -25.359 4.082 1 97.94 237 MET B C 1
ATOM 4514 O O . MET B 1 237 ? 18.719 -25.172 5.047 1 97.94 237 MET B O 1
ATOM 4518 N N . THR B 1 238 ? 20.75 -25.266 4.125 1 98.19 238 THR B N 1
ATOM 4519 C CA . THR B 1 238 ? 21.422 -25.016 5.395 1 98.19 238 THR B CA 1
ATOM 4520 C C . THR B 1 238 ? 21.109 -23.609 5.891 1 98.19 238 THR B C 1
ATOM 4522 O O . THR B 1 238 ? 20.812 -23.406 7.074 1 98.19 238 THR B O 1
ATOM 4525 N N . LYS B 1 239 ? 21.172 -22.719 5.035 1 98.31 239 LYS B N 1
ATOM 4526 C CA . LYS B 1 239 ? 20.922 -21.328 5.414 1 98.31 239 LYS B CA 1
ATOM 4527 C C . LYS B 1 239 ? 19.484 -21.125 5.852 1 98.31 239 LYS B C 1
ATOM 4529 O O . LYS B 1 239 ? 19.219 -20.391 6.801 1 98.31 239 LYS B O 1
ATOM 4534 N N . LEU B 1 240 ? 18.594 -21.781 5.145 1 98.31 240 LEU B N 1
ATOM 4535 C CA . LEU B 1 240 ? 17.188 -21.688 5.527 1 98.31 240 LEU B CA 1
ATOM 4536 C C . LEU B 1 240 ? 16.953 -22.328 6.895 1 98.31 240 LEU B C 1
ATOM 4538 O O . LEU B 1 240 ? 16.141 -21.828 7.684 1 98.31 240 LEU B O 1
ATOM 4542 N N . ALA B 1 241 ? 17.672 -23.359 7.164 1 98.25 241 ALA B N 1
ATOM 4543 C CA . ALA B 1 241 ? 17.562 -24 8.477 1 98.25 241 ALA B CA 1
ATOM 4544 C C . ALA B 1 241 ? 18 -23.047 9.586 1 98.25 241 ALA B C 1
ATOM 4546 O O . ALA B 1 241 ? 17.344 -22.969 10.633 1 98.25 241 ALA B O 1
ATOM 4547 N N . HIS B 1 242 ? 19.062 -22.375 9.336 1 98.44 242 HIS B N 1
ATOM 4548 C CA . HIS B 1 242 ? 19.516 -21.375 10.289 1 98.44 242 HIS B CA 1
ATOM 4549 C C . HIS B 1 242 ? 18.5 -20.25 10.445 1 98.44 242 HIS B C 1
ATOM 4551 O O . HIS B 1 242 ? 18.234 -19.797 11.555 1 98.44 242 HIS B O 1
ATOM 4557 N N . TRP B 1 243 ? 17.938 -19.828 9.344 1 98.56 243 TRP B N 1
ATOM 4558 C CA . TRP B 1 243 ? 16.938 -18.781 9.367 1 98.56 243 TRP B CA 1
ATOM 4559 C C . TRP B 1 243 ? 15.703 -19.234 10.156 1 98.56 243 TRP B C 1
ATOM 4561 O O . TRP B 1 243 ? 15.148 -18.453 10.93 1 98.56 243 TRP B O 1
ATOM 4571 N N . PHE B 1 244 ? 15.336 -20.5 10.008 1 98.5 244 PHE B N 1
ATOM 4572 C CA . PHE B 1 244 ? 14.203 -21.047 10.75 1 98.5 244 PHE B CA 1
ATOM 4573 C C . PHE B 1 244 ? 14.453 -20.969 12.25 1 98.5 244 PHE B C 1
ATOM 4575 O O . PHE B 1 244 ? 13.555 -20.625 13.016 1 98.5 244 PHE B O 1
ATOM 4582 N N . ARG B 1 245 ? 15.648 -21.219 12.641 1 98.25 245 ARG B N 1
ATOM 4583 C CA . ARG B 1 245 ? 16.016 -21.172 14.055 1 98.25 245 ARG B CA 1
ATOM 4584 C C . ARG B 1 245 ? 15.945 -19.75 14.586 1 98.25 245 ARG B C 1
ATOM 4586 O O . ARG B 1 245 ? 15.477 -19.531 15.703 1 98.25 245 ARG B O 1
ATOM 4593 N N . GLU B 1 246 ? 16.391 -18.859 13.805 1 98.44 246 GLU B N 1
ATOM 4594 C CA . GLU B 1 246 ? 16.344 -17.453 14.203 1 98.44 246 GLU B CA 1
ATOM 4595 C C . GLU B 1 246 ? 14.898 -16.969 14.344 1 98.44 246 GLU B C 1
ATOM 4597 O O . GLU B 1 246 ? 14.578 -16.219 15.266 1 98.44 246 GLU B O 1
ATOM 4602 N N . VAL B 1 247 ? 14.078 -17.391 13.43 1 98.62 247 VAL B N 1
ATOM 4603 C CA . VAL B 1 247 ? 12.664 -17.031 13.484 1 98.62 247 VAL B CA 1
ATOM 4604 C C . VAL B 1 247 ? 12.039 -17.594 14.766 1 98.62 247 VAL B C 1
ATOM 4606 O O . VAL B 1 247 ? 11.305 -16.891 15.469 1 98.62 247 VAL B O 1
ATOM 4609 N N . GLU B 1 248 ? 12.367 -18.766 15.078 1 97.5 248 GLU B N 1
ATOM 4610 C CA . GLU B 1 248 ? 11.828 -19.406 16.266 1 97.5 248 GLU B CA 1
ATOM 4611 C C . GLU B 1 248 ? 12.242 -18.672 17.531 1 97.5 248 GLU B C 1
ATOM 4613 O O . GLU B 1 248 ? 11.422 -18.469 18.438 1 97.5 248 GLU B O 1
ATOM 4618 N N . THR B 1 249 ? 13.422 -18.219 17.609 1 97.56 249 THR B N 1
ATOM 4619 C CA . THR B 1 249 ? 13.961 -17.562 18.797 1 97.56 249 THR B CA 1
ATOM 4620 C C . THR B 1 249 ? 13.438 -16.125 18.906 1 97.56 249 THR B C 1
ATOM 4622 O O . THR B 1 249 ? 13.383 -15.57 20 1 97.56 249 THR B O 1
ATOM 4625 N N . SER B 1 250 ? 13.039 -15.547 17.797 1 97.25 250 SER B N 1
ATOM 4626 C CA . SER B 1 250 ? 12.602 -14.156 17.781 1 97.25 250 SER B CA 1
ATOM 4627 C C . SER B 1 250 ? 11.266 -13.992 18.5 1 97.25 250 SER B C 1
ATOM 4629 O O . SER B 1 250 ? 10.984 -12.93 19.062 1 97.25 250 SER B O 1
ATOM 4631 N N . GLY B 1 251 ? 10.406 -15.023 18.344 1 96.81 251 GLY B N 1
ATOM 4632 C CA . GLY B 1 251 ? 9.109 -14.977 19 1 96.81 251 GLY B CA 1
ATOM 4633 C C . GLY B 1 251 ? 8.078 -14.195 18.203 1 96.81 251 GLY B C 1
ATOM 4634 O O . GLY B 1 251 ? 6.969 -13.953 18.688 1 96.81 251 GLY B O 1
ATOM 4635 N N . PHE B 1 252 ? 8.367 -13.773 16.984 1 97.69 252 PHE B N 1
ATOM 4636 C CA . PHE B 1 252 ? 7.418 -13.039 16.172 1 97.69 252 PHE B CA 1
ATOM 4637 C C . PHE B 1 252 ? 6.398 -13.977 15.539 1 97.69 252 PHE B C 1
ATOM 4639 O O . PHE B 1 252 ? 6.75 -14.82 14.719 1 97.69 252 PHE B O 1
ATOM 4646 N N . LYS B 1 253 ? 5.137 -13.773 15.875 1 97.5 253 LYS B N 1
ATOM 4647 C CA . LYS B 1 253 ? 4.078 -14.688 15.453 1 97.5 253 LYS B CA 1
ATOM 4648 C C . LYS B 1 253 ? 3.98 -14.75 13.938 1 97.5 253 LYS B C 1
ATOM 4650 O O . LYS B 1 253 ? 3.947 -15.844 13.359 1 97.5 253 LYS B O 1
ATOM 4655 N N . SER B 1 254 ? 3.928 -13.625 13.258 1 97.5 254 SER B N 1
ATOM 4656 C CA . SER B 1 254 ? 3.764 -13.602 11.812 1 9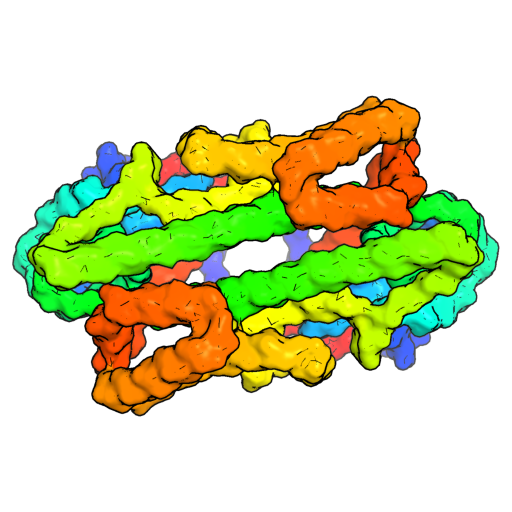7.5 254 SER B CA 1
ATOM 4657 C C . SER B 1 254 ? 4.945 -14.258 11.109 1 97.5 254 SER B C 1
ATOM 4659 O O . SER B 1 254 ? 4.773 -14.938 10.094 1 97.5 254 SER B O 1
ATOM 4661 N N . PHE B 1 255 ? 6.148 -14.117 11.648 1 98.56 255 PHE B N 1
ATOM 4662 C CA . PHE B 1 255 ? 7.312 -14.781 11.078 1 98.56 255 PHE B CA 1
ATOM 4663 C C . PHE B 1 255 ? 7.238 -16.297 11.305 1 98.56 255 PHE B C 1
ATOM 4665 O O . PHE B 1 255 ? 7.691 -17.078 10.461 1 98.56 255 PHE B O 1
ATOM 4672 N N . SER B 1 256 ? 6.684 -16.656 12.406 1 98.44 256 SER B N 1
ATOM 4673 C CA . SER B 1 256 ? 6.492 -18.078 12.656 1 98.44 256 SER B CA 1
ATOM 4674 C C . SER B 1 256 ? 5.523 -18.688 11.641 1 98.44 256 SER B C 1
ATOM 4676 O O . SER B 1 256 ? 5.746 -19.812 11.156 1 98.44 256 SER B O 1
ATOM 4678 N N . ILE B 1 257 ? 4.496 -17.969 11.359 1 98.44 257 ILE B N 1
ATOM 4679 C CA . ILE B 1 257 ? 3.545 -18.406 10.344 1 98.44 257 ILE B CA 1
ATOM 4680 C C . ILE B 1 257 ? 4.246 -18.516 8.992 1 98.44 257 ILE B C 1
ATOM 4682 O O . ILE B 1 257 ? 4.055 -19.484 8.258 1 98.44 257 ILE B O 1
ATOM 4686 N N . LEU B 1 258 ? 5.07 -17.531 8.672 1 98.38 258 LEU B N 1
ATOM 4687 C CA . LEU B 1 258 ? 5.836 -17.547 7.43 1 98.38 258 LEU B CA 1
ATOM 4688 C C . LEU B 1 258 ? 6.762 -18.75 7.371 1 98.38 258 LEU B C 1
ATOM 4690 O O . LEU B 1 258 ? 6.863 -19.422 6.34 1 98.38 258 LEU B O 1
ATOM 4694 N N . ARG B 1 259 ? 7.426 -19 8.477 1 98.31 259 ARG B N 1
ATOM 4695 C CA . ARG B 1 259 ? 8.305 -20.156 8.555 1 98.31 259 ARG B CA 1
ATOM 4696 C C . ARG B 1 259 ? 7.559 -21.438 8.18 1 98.31 259 ARG B C 1
ATOM 4698 O O . ARG B 1 259 ? 8.039 -22.219 7.363 1 98.31 259 ARG B O 1
ATOM 4705 N N . LYS B 1 260 ? 6.41 -21.641 8.703 1 97.88 260 LYS B N 1
ATOM 4706 C CA . LYS B 1 260 ? 5.602 -22.812 8.406 1 97.88 260 LYS B CA 1
ATOM 4707 C C . LYS B 1 260 ? 5.18 -22.844 6.938 1 97.88 260 LYS B C 1
ATOM 4709 O O . LYS B 1 260 ? 5.16 -23.906 6.309 1 97.88 260 LYS B O 1
ATOM 4714 N N . THR B 1 261 ? 4.84 -21.688 6.426 1 97.88 261 THR B N 1
ATOM 4715 C CA . THR B 1 261 ? 4.488 -21.578 5.012 1 97.88 261 THR B CA 1
ATOM 4716 C C . THR B 1 261 ? 5.645 -22.031 4.129 1 97.88 261 THR B C 1
ATOM 4718 O O . THR B 1 261 ? 5.453 -22.812 3.195 1 97.88 261 THR B O 1
ATOM 4721 N N . ILE B 1 262 ? 6.824 -21.531 4.457 1 98.12 262 ILE B N 1
ATOM 4722 C CA . ILE B 1 262 ? 8.008 -21.906 3.688 1 98.12 262 ILE B CA 1
ATOM 4723 C C . ILE B 1 262 ? 8.234 -23.406 3.785 1 98.12 262 ILE B C 1
ATOM 4725 O O . ILE B 1 262 ? 8.516 -24.078 2.779 1 98.12 262 ILE B O 1
ATOM 4729 N N . MET B 1 263 ? 8.031 -23.969 4.934 1 97.12 263 MET B N 1
ATOM 4730 C CA . MET B 1 263 ? 8.234 -25.406 5.141 1 97.12 263 MET B CA 1
ATOM 4731 C C . MET B 1 263 ? 7.234 -26.219 4.32 1 97.12 263 MET B C 1
ATOM 4733 O O . MET B 1 263 ? 7.586 -27.25 3.766 1 97.12 263 MET B O 1
ATOM 4737 N N . ASN B 1 264 ? 6.047 -25.734 4.203 1 95.25 264 ASN B N 1
ATOM 4738 C CA . ASN B 1 264 ? 5.004 -26.422 3.459 1 95.25 264 ASN B CA 1
ATOM 4739 C C . ASN B 1 264 ? 5.27 -26.391 1.957 1 95.25 264 ASN B C 1
ATOM 4741 O O . ASN B 1 264 ? 4.766 -27.234 1.215 1 95.25 264 ASN B O 1
ATOM 4745 N N . HIS B 1 265 ? 6.07 -25.438 1.516 1 96.12 265 HIS B N 1
ATOM 4746 C CA . HIS B 1 265 ? 6.418 -25.312 0.104 1 96.12 265 HIS B CA 1
ATOM 4747 C C . HIS B 1 265 ? 7.91 -25.531 -0.119 1 96.12 265 HIS B C 1
ATOM 4749 O O . HIS B 1 265 ? 8.469 -25.047 -1.111 1 96.12 265 HIS B O 1
ATOM 4755 N N . TYR B 1 266 ? 8.531 -26.25 0.685 1 96.75 266 TYR B N 1
ATOM 4756 C CA . TYR B 1 266 ? 9.977 -26.297 0.854 1 96.75 266 TYR B CA 1
ATOM 4757 C C . TYR B 1 266 ? 10.664 -26.719 -0.435 1 96.75 266 TYR B C 1
ATOM 4759 O O . TYR B 1 266 ? 11.516 -26 -0.966 1 96.75 266 TYR B O 1
ATOM 4767 N N . SER B 1 267 ? 10.25 -27.812 -1.014 1 96.69 267 SER B N 1
ATOM 4768 C CA . SER B 1 267 ? 10.898 -28.375 -2.201 1 96.69 267 SER B CA 1
ATOM 4769 C C . SER B 1 267 ? 10.758 -27.422 -3.393 1 96.69 267 SER B C 1
ATOM 4771 O O . SER B 1 267 ? 11.734 -27.172 -4.105 1 96.69 267 SER B O 1
ATOM 4773 N N . ASP B 1 268 ? 9.578 -26.875 -3.543 1 97.44 268 ASP B N 1
ATOM 4774 C CA . ASP B 1 268 ? 9.305 -25.984 -4.676 1 97.44 268 ASP B CA 1
ATOM 4775 C C . ASP B 1 268 ? 10.086 -24.672 -4.547 1 97.44 268 ASP B C 1
ATOM 4777 O O . ASP B 1 268 ? 10.492 -24.094 -5.555 1 97.44 268 ASP B O 1
ATOM 4781 N N . ILE B 1 269 ? 10.281 -24.234 -3.305 1 98.06 269 ILE B N 1
ATOM 4782 C CA . ILE B 1 269 ? 11.047 -23.016 -3.057 1 98.06 269 ILE B CA 1
ATOM 4783 C C . ILE B 1 269 ? 12.531 -23.281 -3.326 1 98.06 269 ILE B C 1
ATOM 4785 O O . ILE B 1 269 ? 13.203 -22.469 -3.975 1 98.06 269 ILE B O 1
ATOM 4789 N N . LEU B 1 270 ? 13.008 -24.453 -2.947 1 98 270 LEU B N 1
ATOM 4790 C CA . LEU B 1 270 ? 14.422 -24.797 -3.102 1 98 270 LEU B CA 1
ATOM 4791 C C . LEU B 1 270 ? 14.766 -25.016 -4.57 1 98 270 LEU B C 1
ATOM 4793 O O . LEU B 1 270 ? 15.922 -24.828 -4.973 1 98 270 LEU B O 1
ATOM 4797 N N . ASN B 1 271 ? 13.766 -25.344 -5.387 1 97.88 271 ASN B N 1
ATOM 4798 C CA . ASN B 1 271 ? 14 -25.531 -6.816 1 97.88 271 ASN B CA 1
ATOM 4799 C C . ASN B 1 271 ? 14.469 -24.234 -7.484 1 97.88 271 ASN B C 1
ATOM 4801 O O . ASN B 1 271 ? 15.062 -24.281 -8.562 1 97.88 271 ASN B O 1
ATOM 4805 N N . PHE B 1 272 ? 14.281 -23.109 -6.82 1 97.94 272 PHE B N 1
ATOM 4806 C CA . PHE B 1 272 ? 14.773 -21.828 -7.312 1 97.94 272 PHE B CA 1
ATOM 4807 C C . PHE B 1 272 ? 16.281 -21.859 -7.465 1 97.94 272 PHE B C 1
ATOM 4809 O O . PHE B 1 272 ? 16.828 -21.281 -8.414 1 97.94 272 PHE B O 1
ATOM 4816 N N . PHE B 1 273 ? 16.922 -22.531 -6.684 1 97.44 273 PHE B N 1
ATOM 4817 C CA . PHE B 1 273 ? 18.375 -22.453 -6.602 1 97.44 273 PHE B CA 1
ATOM 4818 C C . PHE B 1 273 ? 19.031 -23.328 -7.672 1 97.44 273 PHE B C 1
ATOM 4820 O O . PHE B 1 273 ? 20.234 -23.281 -7.867 1 97.44 273 PHE B O 1
ATOM 4827 N N . ASN B 1 274 ? 18.203 -24.109 -8.367 1 95.19 274 ASN B N 1
ATOM 4828 C CA . ASN B 1 274 ? 18.719 -24.891 -9.469 1 95.19 274 ASN B CA 1
ATOM 4829 C C . ASN B 1 274 ? 19.062 -24.016 -10.672 1 95.19 274 ASN B C 1
ATOM 4831 O O . ASN B 1 274 ? 20.188 -24.016 -11.156 1 95.19 274 ASN B O 1
ATOM 4835 N N . ARG B 1 275 ? 18.109 -23.188 -11.078 1 93.69 275 ARG B N 1
ATOM 4836 C CA . ARG B 1 275 ? 18.281 -22.359 -12.273 1 93.69 275 ARG B CA 1
ATOM 4837 C C . ARG B 1 275 ? 17.969 -20.906 -11.984 1 93.69 275 ARG B C 1
ATOM 4839 O O . ARG B 1 275 ? 18.141 -20.047 -12.852 1 93.69 275 ARG B O 1
ATOM 4846 N N . ARG B 1 276 ? 17.422 -20.609 -10.812 1 94.44 276 ARG B N 1
ATOM 4847 C CA . ARG B 1 276 ? 17.094 -19.266 -10.344 1 94.44 276 ARG B CA 1
ATOM 4848 C C . ARG B 1 276 ? 16.016 -18.641 -11.219 1 94.44 276 ARG B C 1
ATOM 4850 O O . ARG B 1 276 ? 16.109 -17.469 -11.594 1 94.44 276 ARG B O 1
ATOM 4857 N N . SER B 1 277 ? 15.109 -19.547 -11.57 1 92.5 277 SER B N 1
ATOM 4858 C CA . SER B 1 277 ? 13.977 -19.109 -12.375 1 92.5 277 SER B CA 1
ATOM 4859 C C . SER B 1 277 ? 12.977 -18.312 -11.539 1 92.5 277 SER B C 1
ATOM 4861 O O . SER B 1 277 ? 12.688 -18.672 -10.398 1 92.5 277 SER B O 1
ATOM 4863 N N . THR B 1 278 ? 12.539 -17.156 -12.094 1 92.75 278 THR B N 1
ATOM 4864 C CA . THR B 1 278 ? 11.547 -16.312 -11.43 1 92.75 278 THR B CA 1
ATOM 4865 C C . THR B 1 278 ? 10.336 -16.094 -12.336 1 92.75 278 THR B C 1
ATOM 4867 O O . THR B 1 278 ? 10.312 -16.562 -13.469 1 92.75 278 THR B O 1
ATOM 4870 N N . ASN B 1 279 ? 9.367 -15.406 -11.773 1 91.38 279 ASN B N 1
ATOM 4871 C CA . ASN B 1 279 ? 8.164 -15.086 -12.547 1 91.38 279 ASN B CA 1
ATOM 4872 C C . ASN B 1 279 ? 8.305 -13.758 -13.281 1 91.38 279 ASN B C 1
ATOM 4874 O O . ASN B 1 279 ? 7.301 -13.094 -13.555 1 91.38 279 ASN B O 1
ATOM 4878 N N . ALA B 1 280 ? 9.461 -13.391 -13.586 1 84.44 280 ALA B N 1
ATOM 4879 C CA . ALA B 1 280 ? 9.75 -12.102 -14.203 1 84.44 280 ALA B CA 1
ATOM 4880 C C . ALA B 1 280 ? 9.016 -11.953 -15.531 1 84.44 280 ALA B C 1
ATOM 4882 O O . ALA B 1 280 ? 8.539 -10.867 -15.867 1 84.44 280 ALA B O 1
ATOM 4883 N N . SER B 1 281 ? 8.914 -13.047 -16.281 1 82.06 281 SER B N 1
ATOM 4884 C CA . SER B 1 281 ? 8.227 -13.008 -17.562 1 82.06 281 SER B CA 1
ATOM 4885 C C . SER B 1 281 ? 6.754 -12.656 -17.391 1 82.06 281 SER B C 1
ATOM 4887 O O . SER B 1 281 ? 6.223 -11.805 -18.109 1 82.06 281 SER B O 1
ATOM 4889 N N . ALA B 1 282 ? 6.164 -13.289 -16.438 1 84 282 ALA B N 1
ATOM 4890 C CA . ALA B 1 282 ? 4.754 -13.016 -16.172 1 84 282 ALA B CA 1
ATOM 4891 C C . ALA B 1 282 ? 4.555 -11.586 -15.672 1 84 282 ALA B C 1
ATOM 4893 O O . ALA B 1 282 ? 3.588 -10.922 -16.047 1 84 282 ALA B O 1
ATOM 4894 N N . GLU B 1 283 ? 5.461 -11.109 -14.875 1 84.31 283 GLU B N 1
ATOM 4895 C CA . GLU B 1 283 ? 5.391 -9.742 -14.359 1 84.31 283 GLU B CA 1
ATOM 4896 C C . GLU B 1 283 ? 5.543 -8.727 -15.484 1 84.31 283 GLU B C 1
ATOM 4898 O O . GLU B 1 283 ? 4.875 -7.688 -15.484 1 84.31 283 GLU B O 1
ATOM 4903 N N . SER B 1 284 ? 6.43 -9.016 -16.328 1 83.25 284 SER B N 1
ATOM 4904 C CA . SER B 1 284 ? 6.594 -8.164 -17.5 1 83.25 284 SER B CA 1
ATOM 4905 C C . SER B 1 284 ? 5.309 -8.109 -18.328 1 83.25 284 SER B C 1
ATOM 4907 O O . SER B 1 284 ? 4.891 -7.031 -18.766 1 83.25 284 SER B O 1
ATOM 4909 N N . PHE B 1 285 ? 4.785 -9.273 -18.484 1 83.12 285 PHE B N 1
ATOM 4910 C CA . PHE B 1 285 ? 3.525 -9.359 -19.219 1 83.12 285 PHE B CA 1
ATOM 4911 C C . PHE B 1 285 ? 2.434 -8.562 -18.516 1 83.12 285 PHE B C 1
ATOM 4913 O O . PHE B 1 285 ? 1.679 -7.832 -19.156 1 83.12 285 PHE B O 1
ATOM 4920 N N . ASN B 1 286 ? 2.338 -8.656 -17.25 1 85.44 286 ASN B N 1
ATOM 4921 C CA . ASN B 1 286 ? 1.358 -7.914 -16.469 1 85.44 286 ASN B CA 1
ATOM 4922 C C . ASN B 1 286 ? 1.54 -6.406 -16.625 1 85.44 286 ASN B C 1
ATOM 4924 O O . ASN B 1 286 ? 0.559 -5.664 -16.719 1 85.44 286 ASN B O 1
ATOM 4928 N N . ALA B 1 287 ? 2.707 -6.012 -16.609 1 86.94 287 ALA B N 1
ATOM 4929 C CA . ALA B 1 287 ? 3.002 -4.594 -16.797 1 86.94 287 ALA B CA 1
ATOM 4930 C C . ALA B 1 287 ? 2.547 -4.117 -18.172 1 86.94 287 ALA B C 1
ATOM 4932 O O . ALA B 1 287 ? 2.016 -3.014 -18.312 1 86.94 287 ALA B O 1
ATOM 4933 N N . LYS B 1 288 ? 2.725 -4.898 -19.109 1 83.38 288 LYS B N 1
ATOM 4934 C CA . LYS B 1 288 ? 2.307 -4.57 -20.469 1 83.38 288 LYS B CA 1
ATOM 4935 C C . LYS B 1 288 ? 0.787 -4.488 -20.578 1 83.38 288 LYS B C 1
ATOM 4937 O O . LYS B 1 288 ? 0.252 -3.594 -21.234 1 83.38 288 LYS B O 1
ATOM 4942 N N . ILE B 1 289 ? 0.185 -5.43 -19.953 1 83.88 289 ILE B N 1
ATOM 4943 C CA . ILE B 1 289 ? -1.273 -5.418 -19.922 1 83.88 289 ILE B CA 1
ATOM 4944 C C . ILE B 1 289 ? -1.767 -4.117 -19.281 1 83.88 289 ILE B C 1
ATOM 4946 O O . ILE B 1 289 ? -2.695 -3.484 -19.797 1 83.88 289 ILE B O 1
ATOM 4950 N N . LYS B 1 290 ? -1.146 -3.777 -18.234 1 84.75 290 LYS B N 1
ATOM 4951 C CA . LYS B 1 290 ? -1.527 -2.551 -17.531 1 84.75 290 LYS B CA 1
ATOM 4952 C C . LYS B 1 290 ? -1.344 -1.331 -18.422 1 84.75 290 LYS B C 1
ATOM 4954 O O . LYS B 1 290 ? -2.223 -0.469 -18.5 1 84.75 290 LYS B O 1
ATOM 4959 N N . ASN B 1 291 ? -0.241 -1.262 -19.047 1 83.62 291 ASN B N 1
ATOM 4960 C CA . ASN B 1 291 ? 0.042 -0.157 -19.969 1 83.62 291 ASN B CA 1
ATOM 4961 C C . ASN B 1 291 ? -0.956 -0.112 -21.125 1 83.62 291 ASN B C 1
ATOM 4963 O O . ASN B 1 291 ? -1.4 0.965 -21.516 1 83.62 291 ASN B O 1
ATOM 4967 N N . PHE B 1 292 ? -1.213 -1.259 -21.562 1 81.06 292 PHE B N 1
ATOM 4968 C CA . PHE B 1 292 ? -2.16 -1.351 -22.656 1 81.06 292 PHE B CA 1
ATOM 4969 C C . PHE B 1 292 ? -3.543 -0.879 -22.234 1 81.06 292 PHE B C 1
ATOM 4971 O O . PHE B 1 292 ? -4.23 -0.185 -22.984 1 81.06 292 PHE B O 1
ATOM 4978 N N . ARG B 1 293 ? -3.949 -1.218 -21.062 1 83.06 293 ARG B N 1
ATOM 4979 C CA . ARG B 1 293 ? -5.23 -0.787 -20.516 1 83.06 293 ARG B CA 1
ATOM 4980 C C . ARG B 1 293 ? -5.285 0.731 -20.375 1 83.06 293 ARG B C 1
ATOM 4982 O O . ARG B 1 293 ? -6.324 1.346 -20.641 1 83.06 293 ARG B O 1
ATOM 4989 N N . LEU B 1 294 ? -4.223 1.273 -19.906 1 80.31 294 LEU B N 1
ATOM 4990 C CA . LEU B 1 294 ? -4.137 2.719 -19.734 1 80.31 294 LEU B CA 1
ATOM 4991 C C . LEU B 1 294 ? -4.262 3.441 -21.062 1 80.31 294 LEU B C 1
ATOM 4993 O O . LEU B 1 294 ? -4.938 4.469 -21.172 1 80.31 294 LEU B O 1
ATOM 4997 N N . GLN B 1 295 ? -3.678 2.914 -22.078 1 78.12 295 GLN B N 1
ATOM 4998 C CA . GLN B 1 295 ? -3.701 3.514 -23.406 1 78.12 295 GLN B CA 1
ATOM 4999 C C . GLN B 1 295 ? -5.109 3.496 -23.984 1 78.12 295 GLN B C 1
ATOM 5001 O O . GLN B 1 295 ? -5.492 4.406 -24.734 1 78.12 295 GLN B O 1
ATOM 5006 N N . LEU B 1 296 ? -5.777 2.457 -23.703 1 76.38 296 LEU B N 1
ATOM 5007 C CA . LEU B 1 296 ? -7.117 2.301 -24.25 1 76.38 296 LEU B CA 1
ATOM 5008 C C . LEU B 1 296 ? -8.156 2.994 -23.375 1 76.38 296 LEU B C 1
ATOM 5010 O O . LEU B 1 296 ? -9.336 3.035 -23.719 1 76.38 296 LEU B O 1
ATOM 5014 N N . ARG B 1 297 ? -7.727 3.652 -22.391 1 69.06 297 ARG B N 1
ATOM 5015 C CA . ARG B 1 297 ? -8.602 4.285 -21.406 1 69.06 297 ARG B CA 1
ATOM 5016 C C . ARG B 1 297 ? -9.633 3.297 -20.875 1 69.06 297 ARG B C 1
ATOM 5018 O O . ARG B 1 297 ? -10.82 3.621 -20.781 1 69.06 297 ARG B O 1
ATOM 5025 N N . GLY B 1 298 ? -9.367 2.143 -20.922 1 67.31 298 GLY B N 1
ATOM 5026 C CA . GLY B 1 298 ? -10.219 1.09 -20.391 1 67.31 298 GLY B CA 1
ATOM 5027 C C . GLY B 1 298 ? -10.586 0.043 -21.422 1 67.31 298 GLY B C 1
ATOM 5028 O O . GLY B 1 298 ? -10.242 0.182 -22.594 1 67.31 298 GLY B O 1
ATOM 5029 N N . VAL B 1 299 ? -11.125 -1.081 -20.953 1 67.81 299 VAL B N 1
ATOM 5030 C CA . VAL B 1 299 ? -11.516 -2.203 -21.797 1 67.81 299 VAL B CA 1
ATOM 5031 C C . VAL B 1 299 ? -13.023 -2.182 -22.016 1 67.81 299 VAL B C 1
ATOM 5033 O O . VAL B 1 299 ? -13.805 -2.414 -21.094 1 67.81 299 VAL B O 1
ATOM 5036 N N . LYS B 1 300 ? -13.367 -1.716 -23.203 1 71.75 300 LYS B N 1
ATOM 5037 C CA . LYS B 1 300 ? -14.789 -1.714 -23.516 1 71.75 300 LYS B CA 1
ATOM 5038 C C . LYS B 1 300 ? -15.242 -3.08 -24.031 1 71.75 300 LYS B C 1
ATOM 5040 O O . LYS B 1 300 ? -16.234 -3.629 -23.547 1 71.75 300 LYS B O 1
ATOM 5045 N N . ASP B 1 301 ? -14.453 -3.629 -24.906 1 83.44 301 ASP B N 1
ATOM 5046 C CA . ASP B 1 301 ? -14.664 -4.961 -25.469 1 83.44 301 ASP B CA 1
ATOM 5047 C C . ASP B 1 301 ? -13.547 -5.914 -25.047 1 83.44 301 ASP B C 1
ATOM 5049 O O . ASP B 1 301 ? -12.43 -5.84 -25.578 1 83.44 301 ASP B O 1
ATOM 5053 N N . LYS B 1 302 ? -13.906 -6.836 -24.172 1 86.31 302 LYS B N 1
ATOM 5054 C CA . LYS B 1 302 ? -12.906 -7.734 -23.594 1 86.31 302 LYS B CA 1
ATOM 5055 C C . LYS B 1 302 ? -12.297 -8.633 -24.656 1 86.31 302 LYS B C 1
ATOM 5057 O O . LYS B 1 302 ? -11.078 -8.859 -24.672 1 86.31 302 LYS B O 1
ATOM 5062 N N . ALA B 1 303 ? -13.203 -9.141 -25.5 1 87.38 303 ALA B N 1
ATOM 5063 C CA . ALA B 1 303 ? -12.703 -10.016 -26.547 1 87.38 303 ALA B CA 1
ATOM 5064 C C . ALA B 1 303 ? -11.727 -9.281 -27.453 1 87.38 303 ALA B C 1
ATOM 5066 O O . ALA B 1 303 ? -10.688 -9.828 -27.828 1 87.38 303 ALA B O 1
ATOM 5067 N N . PHE B 1 304 ? -12.062 -8.141 -27.766 1 86.06 304 PHE B N 1
ATOM 5068 C CA . PHE B 1 304 ? -11.188 -7.344 -28.609 1 86.06 304 PHE B CA 1
ATOM 5069 C C . PHE B 1 304 ? -9.898 -7 -27.891 1 86.06 304 PHE B C 1
ATOM 5071 O O . PHE B 1 304 ? -8.82 -6.98 -28.5 1 86.06 304 PHE B O 1
ATOM 5078 N N . PHE B 1 305 ? -10.031 -6.684 -26.688 1 88.12 305 PHE B N 1
ATOM 5079 C CA . PHE B 1 305 ? -8.852 -6.402 -25.875 1 88.12 305 PHE B CA 1
ATOM 5080 C C . PHE B 1 305 ? -7.898 -7.594 -25.891 1 88.12 305 PHE B C 1
ATOM 5082 O O . PHE B 1 305 ? -6.691 -7.43 -26.094 1 88.12 305 PHE B O 1
ATOM 5089 N N . ILE B 1 306 ? -8.461 -8.758 -25.672 1 89.06 306 ILE B N 1
ATOM 5090 C CA . ILE B 1 306 ? -7.664 -9.977 -25.625 1 89.06 306 ILE B CA 1
ATOM 5091 C C . ILE B 1 306 ? -7.07 -10.258 -27 1 89.06 306 ILE B C 1
ATOM 5093 O O . ILE B 1 306 ? -5.93 -10.711 -27.109 1 89.06 306 ILE B O 1
ATOM 5097 N N . PHE B 1 307 ? -7.828 -9.938 -28.016 1 89.75 307 PHE B N 1
ATOM 5098 C CA . PHE B 1 307 ? -7.348 -10.086 -29.391 1 89.75 307 PHE B CA 1
ATOM 5099 C C . PHE B 1 307 ? -6.121 -9.219 -29.625 1 89.75 307 PHE B C 1
ATOM 5101 O O . PHE B 1 307 ? -5.125 -9.68 -30.188 1 89.75 307 PHE B O 1
ATOM 5108 N N . ARG B 1 308 ? -6.223 -8.07 -29.156 1 86.31 308 ARG B N 1
ATOM 5109 C CA . ARG B 1 308 ? -5.113 -7.141 -29.344 1 86.31 308 ARG B CA 1
ATOM 5110 C C . ARG B 1 308 ? -3.881 -7.602 -28.578 1 86.31 308 ARG B C 1
ATOM 5112 O O . ARG B 1 308 ? -2.758 -7.504 -29.078 1 86.31 308 ARG B O 1
ATOM 5119 N N . LEU B 1 309 ? -4.145 -8.055 -27.406 1 87 309 LEU B N 1
ATOM 5120 C CA . LEU B 1 309 ? -3.053 -8.586 -26.594 1 87 309 LEU B CA 1
ATOM 5121 C C . LEU B 1 309 ? -2.387 -9.766 -27.297 1 87 309 LEU B C 1
ATOM 5123 O O . LEU B 1 309 ? -1.159 -9.867 -27.312 1 87 309 LEU B O 1
ATOM 5127 N N . ALA B 1 310 ? -3.189 -10.594 -27.859 1 88.75 310 ALA B N 1
ATOM 5128 C CA . ALA B 1 310 ? -2.693 -11.781 -28.547 1 88.75 310 ALA B CA 1
ATOM 5129 C C . ALA B 1 310 ? -1.87 -11.398 -29.766 1 88.75 310 ALA B C 1
ATOM 5131 O O . ALA B 1 310 ? -0.853 -12.023 -30.062 1 88.75 310 ALA B O 1
ATOM 5132 N N . GLN B 1 311 ? -2.311 -10.406 -30.438 1 86.88 311 GLN B N 1
ATOM 5133 C CA . GLN B 1 311 ? -1.596 -9.961 -31.625 1 86.88 311 GLN B CA 1
ATOM 5134 C C . GLN B 1 311 ? -0.208 -9.438 -31.266 1 86.88 311 GLN B C 1
ATOM 5136 O O . GLN B 1 311 ? 0.739 -9.602 -32.031 1 86.88 311 GLN B O 1
ATOM 5141 N N . LEU B 1 312 ? -0.17 -8.93 -30.125 1 83.69 312 LEU B N 1
ATOM 5142 C CA . LEU B 1 312 ? 1.082 -8.305 -29.719 1 83.69 312 LEU B CA 1
ATOM 5143 C C . LEU B 1 312 ? 2.021 -9.32 -29.078 1 83.69 312 LEU B C 1
ATOM 5145 O O . LEU B 1 312 ? 3.236 -9.266 -29.281 1 83.69 312 LEU B O 1
ATOM 5149 N N . PHE B 1 313 ? 1.423 -10.344 -28.391 1 83.81 313 PHE B N 1
ATOM 5150 C CA . PHE B 1 313 ? 2.311 -11.102 -27.516 1 83.81 313 PHE B CA 1
ATOM 5151 C C . PHE B 1 313 ? 2.195 -12.594 -27.797 1 83.81 313 PHE B C 1
ATOM 5153 O O . PHE B 1 313 ? 2.924 -13.398 -27.203 1 83.81 313 PHE B O 1
ATOM 5160 N N . ALA B 1 314 ? 1.311 -12.961 -28.578 1 86.12 314 ALA B N 1
ATOM 5161 C CA . ALA B 1 314 ? 1.18 -14.375 -28.922 1 86.12 314 ALA B CA 1
ATOM 5162 C C . ALA B 1 314 ? 1.989 -14.727 -30.156 1 86.12 314 ALA B C 1
ATOM 5164 O O . ALA B 1 314 ? 2.256 -13.859 -31 1 86.12 314 ALA B O 1
#

InterPro domains:
  IPR002560 Transposase IS204/IS1001/IS1096/IS1165, DDE domain [PF01610] (43-308)
  IPR047951 Transposase ISL3 [PTHR33498] (42-307)

pLDDT: mean 90.87, std 12.95, range [23.69, 98.81]

Secondary structure (DSSP, 8-state):
-----HHHHHHHHHHHHHHHHT-TTGGGTTTEEE-GGG--SEEEEEEEEEETTEEEEEEEEGGGTTSTT-EEEEEES--HHHHHHHHTTS-HHHHHT--EEEE-S-HHHHHHHHHH-TTSEEEE-HHHHHHHHHHHHHHHHHHHHHHHHHHHHHHHHHHHHHT---PPP--TTS--HHHHHHHTTTGGGS-GGG--HHHHHHHHHHHHH-HHHHHHHHHHHHHHHHHHS---HHHHHHHHHHHHHHHHHHT-HHHHHHHHHHHHTHHHHHTHHHH---SHHHHHHHHHHHHHHHHTTS-S-HHHHHHHHHHHH-/-----HHHHHHHHHHHHHHHHT-TTGGGTTTEEE-GGG--SEEEEEEEEEETTEEEEEEEEGGGTTSTT-EEEEEES--HHHHHHHHTTS-HHHHHT--EEEE-S-HHHHHHHHHH-TTSEEEE-HHHHHHHHHHHHHHHHHHHHHHHHHHHHHHHHHHHHHT---PPP--TTS--HHHHHHHTTTGGGS-GGG--HHHHHHHHHHHHH-HHHHHHHHHHHHHHHHHHS---HHHHHHHHHHHHHHHHHHT-HHHHHHHHHHHHTHHHHHTHHHH---SHHHHHHHHHHHHHHHHTTS-S-HHHHHHHHHHHH-

Solvent-accessible surface area (backbone atoms only — not comparable to full-atom values): 33227 Å² total; per-residue (Å²): 129,89,67,79,52,69,64,61,48,51,56,44,45,56,60,50,54,61,52,53,78,71,35,86,52,52,92,43,35,68,49,36,45,77,32,66,87,28,62,46,45,38,35,23,45,46,76,42,67,81,49,89,74,42,47,26,33,35,34,30,14,51,86,35,66,55,31,58,31,11,39,26,31,43,30,60,38,68,40,40,69,63,50,41,61,59,54,60,70,43,54,64,70,62,31,53,56,19,47,31,35,21,27,60,89,47,67,44,57,50,51,35,44,52,72,55,23,69,61,29,46,54,20,28,24,62,65,61,57,50,48,54,39,43,51,38,39,47,50,55,44,51,53,51,26,54,51,35,47,42,51,52,44,51,52,52,52,50,23,59,76,67,72,45,90,77,76,82,68,56,49,96,85,47,33,34,68,39,48,46,44,60,70,39,55,62,57,67,74,47,59,77,91,72,49,46,73,64,44,48,57,48,47,54,52,48,36,69,78,32,53,68,57,40,53,40,47,48,54,39,48,48,55,50,49,60,71,71,48,97,51,51,48,69,55,48,51,51,53,50,51,54,49,50,52,51,40,64,73,67,67,45,64,59,48,45,44,47,49,49,49,48,60,74,42,40,70,32,45,48,44,19,43,76,76,63,59,58,45,58,42,48,49,50,43,48,51,48,52,50,5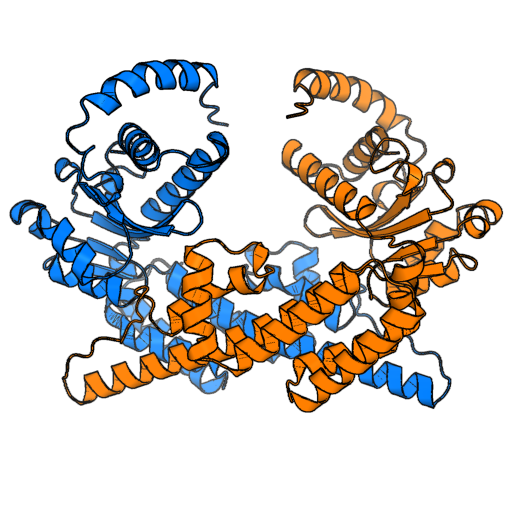2,52,38,61,74,55,75,46,76,86,49,62,43,57,51,50,48,53,49,40,68,57,24,60,130,88,68,78,53,68,64,61,50,52,54,43,46,56,61,50,54,61,52,52,77,70,36,87,52,53,92,43,34,68,48,35,44,77,33,66,86,28,62,47,46,38,36,24,46,46,75,41,66,80,49,91,74,42,47,25,32,34,35,30,14,50,86,34,65,55,32,58,30,11,38,25,31,43,30,58,37,68,39,38,69,63,50,40,60,59,55,58,70,42,54,63,68,62,32,55,56,19,48,32,34,20,28,60,90,48,65,45,56,50,51,35,44,52,72,54,23,67,60,30,44,55,21,29,24,63,64,60,57,51,46,52,39,43,50,38,40,48,50,54,45,49,52,52,27,53,51,35,48,43,50,52,44,52,52,53,51,51,23,59,74,66,74,46,89,76,76,83,68,54,48,98,86,46,32,33,68,38,50,46,45,60,69,40,56,61,56,67,72,46,58,78,91,73,50,46,72,65,43,49,57,49,46,55,52,48,36,68,78,33,53,67,56,38,52,42,49,47,56,38,49,49,56,50,49,60,73,70,48,98,51,50,49,69,56,48,52,51,52,50,52,53,49,49,51,52,38,64,73,66,67,46,64,59,50,45,44,47,50,49,47,48,61,76,42,37,69,32,45,46,44,20,44,75,75,63,58,57,44,59,44,49,50,50,43,49,52,48,51,50,52,52,38,60,73,57,75,46,75,85,49,59,44,57,50,47,48,52,49,39,69,57,24,58

Foldseek 3Di:
DPPPDPVVVVVCVVVLVVCQVVPPCLVCLLFKDADLVLQDQEKEWEWADQAPRWIWIWIFHVVQLQFASTGGMIGGDQALVRLLVVLQVRDPVSLQSHAAYEYALDPSRVSSCCRRRVNYQFAHALVNLLVLLLVLLLVVLVVQLVVQVVVVVVVVVVCVVVVHDDDQDADPLRDGSNRLSVVLSVVLVDDPVPDDPSNVVSVVVCCVVPVLSVLSSVLSVQSVVLLPDLDALVVSVVSLVVSLVSLVVSPRPSSPVSNVSCVVCVSNHSVCNVPVDHNSNVVSNNVVSVVLCVVVVGPPDSSSSSSVSNVTHD/DPPPDPVVVVVCVVVLVVVQVVPPCLVCLLFKDADLVLQDQEKEWEWADQAPRWIWIWIFHVVQLQFASTGGMIGGDQALVRLLVVLQVRDPVSLQSHAAYEYALDPSRVSSCCRRRVNYQFAYALVNLLVLLLVLLLVVLVVQLVVQVVVVVVVVVVCVVVVHDDDQDADPLRDGSNRLSVVLSVVLVDDPVPDDPSNVVSVVVCCVVPVLSVLSSVLSVQSVVLLPDLDALVVSVVSLVVSLVSLVVSPRPSSPVSNVSCVVCVSNHSVCNVPVDHNSNVVSNNVVSVVLCVVVVGPPDSSSSSSVSNVTHD